Protein AF-0000000086682076 (afdb_homodimer)

Structure (mmCIF, N/CA/C/O backbone):
data_AF-0000000086682076-model_v1
#
loop_
_entity.id
_entity.type
_entity.pdbx_description
1 polymer 'HTH araC/xylS-type domain-containing protein'
#
loop_
_atom_site.group_PDB
_atom_site.id
_atom_site.type_symbol
_atom_site.label_atom_id
_atom_site.label_alt_id
_atom_site.label_comp_id
_atom_site.label_asym_id
_atom_site.label_entity_id
_atom_site.label_seq_id
_atom_site.pdbx_PDB_ins_code
_atom_site.Cartn_x
_atom_site.Cartn_y
_atom_site.Cartn_z
_atom_site.occupancy
_atom_site.B_iso_or_equiv
_atom_site.auth_seq_id
_atom_site.auth_comp_id
_atom_site.auth_asym_id
_atom_site.auth_atom_id
_atom_site.pdbx_PDB_model_num
ATOM 1 N N . MET A 1 1 ? -15.648 -16.594 11.68 1 29.58 1 MET A N 1
ATOM 2 C CA . MET A 1 1 ? -16.516 -15.711 10.891 1 29.58 1 MET A CA 1
ATOM 3 C C . MET A 1 1 ? -15.906 -15.43 9.523 1 29.58 1 MET A C 1
ATOM 5 O O . MET A 1 1 ? -14.688 -15.273 9.406 1 29.58 1 MET A O 1
ATOM 9 N N . ALA A 1 2 ? -16.594 -15.664 8.445 1 37.75 2 ALA A N 1
ATOM 10 C CA . ALA A 1 2 ? -16.203 -15.477 7.051 1 37.75 2 ALA A CA 1
ATOM 11 C C . ALA A 1 2 ? -15.57 -14.102 6.84 1 37.75 2 ALA A C 1
ATOM 13 O O . ALA A 1 2 ? -16.016 -13.117 7.426 1 37.75 2 ALA A O 1
ATOM 14 N N . ALA A 1 3 ? -14.375 -13.961 6.496 1 47.94 3 ALA A N 1
ATOM 15 C CA . ALA A 1 3 ? -13.758 -12.656 6.273 1 47.94 3 ALA A CA 1
ATOM 16 C C . ALA A 1 3 ? -14.695 -11.727 5.52 1 47.94 3 ALA A C 1
ATOM 18 O O . ALA A 1 3 ? -15.344 -12.133 4.551 1 47.94 3 ALA A O 1
ATOM 19 N N . PRO A 1 4 ? -15.148 -10.641 6.152 1 52.31 4 PRO A N 1
ATOM 20 C CA . PRO A 1 4 ? -16.125 -9.742 5.547 1 52.31 4 PRO A CA 1
ATOM 21 C C . PRO A 1 4 ? -15.812 -9.414 4.09 1 52.31 4 PRO A C 1
ATOM 23 O O . PRO A 1 4 ? -14.648 -9.18 3.746 1 52.31 4 PRO A O 1
ATOM 26 N N . GLU A 1 5 ? -16.516 -9.961 3.197 1 65.69 5 GLU A N 1
ATOM 27 C CA . GLU A 1 5 ? -16.422 -9.695 1.766 1 65.69 5 GLU A CA 1
ATOM 28 C C . GLU A 1 5 ? -16.656 -8.219 1.457 1 65.69 5 GLU A C 1
ATOM 30 O O . GLU A 1 5 ? -17.453 -7.559 2.133 1 65.69 5 GLU A O 1
ATOM 35 N N . ARG A 1 6 ? -15.797 -7.645 0.608 1 77.19 6 ARG A N 1
ATOM 36 C CA . ARG A 1 6 ? -15.953 -6.297 0.076 1 77.19 6 ARG A CA 1
ATOM 37 C C . ARG A 1 6 ? -17.375 -6.066 -0.426 1 77.19 6 ARG A C 1
ATOM 39 O O . ARG A 1 6 ? -17.953 -6.926 -1.1 1 77.19 6 ARG A O 1
ATOM 46 N N . ARG A 1 7 ? -18.125 -5.023 -0.033 1 83.69 7 ARG A N 1
ATOM 47 C CA . ARG A 1 7 ? -19.453 -4.641 -0.472 1 83.69 7 ARG A CA 1
ATOM 48 C C . ARG A 1 7 ? -19.438 -3.291 -1.181 1 83.69 7 ARG A C 1
ATOM 50 O O . ARG A 1 7 ? -18.938 -2.307 -0.639 1 83.69 7 ARG A O 1
ATOM 57 N N . ILE A 1 8 ? -19.953 -3.297 -2.406 1 91.81 8 ILE A N 1
ATOM 58 C CA . ILE A 1 8 ? -20.031 -2.053 -3.162 1 91.81 8 ILE A CA 1
ATOM 59 C C . ILE A 1 8 ? -21.484 -1.576 -3.219 1 91.81 8 ILE A C 1
ATOM 61 O O . ILE A 1 8 ? -22.375 -2.33 -3.619 1 91.81 8 ILE A O 1
ATOM 65 N N . THR A 1 9 ? -21.766 -0.373 -2.824 1 93.31 9 THR A N 1
ATOM 66 C CA . THR A 1 9 ? -23.094 0.228 -2.844 1 93.31 9 THR A CA 1
ATOM 67 C C . THR A 1 9 ? -23.078 1.544 -3.617 1 93.31 9 THR A C 1
ATOM 69 O O . THR A 1 9 ? -22.172 2.357 -3.455 1 93.31 9 THR A O 1
ATOM 72 N N . THR A 1 10 ? -24.031 1.703 -4.5 1 95.69 10 THR A N 1
ATOM 73 C CA . THR A 1 10 ? -24.234 2.955 -5.219 1 95.69 10 THR A CA 1
ATOM 74 C C . THR A 1 10 ? -25.641 3.488 -4.984 1 95.69 10 THR A C 1
ATOM 76 O O . THR A 1 10 ? -26.625 2.742 -5.09 1 95.69 10 THR A O 1
ATOM 79 N N . ARG A 1 11 ? -25.75 4.754 -4.637 1 95.06 11 ARG A N 1
ATOM 80 C CA . ARG A 1 11 ? -27.047 5.371 -4.363 1 95.06 11 ARG A CA 1
ATOM 81 C C . ARG A 1 11 ? -27.188 6.695 -5.102 1 95.06 11 ARG A C 1
ATOM 83 O O . ARG A 1 11 ? -26.234 7.477 -5.176 1 95.06 11 ARG A O 1
ATOM 90 N N . GLU A 1 12 ? -28.312 6.883 -5.691 1 95.19 12 GLU A N 1
ATOM 91 C CA . GLU A 1 12 ? -28.734 8.172 -6.238 1 95.19 12 GLU A CA 1
ATOM 92 C C . GLU A 1 12 ? -29.984 8.68 -5.531 1 95.19 12 GLU A C 1
ATOM 94 O O . GLU A 1 12 ? -31.047 8.047 -5.594 1 95.19 12 GLU A O 1
ATOM 99 N N . LEU A 1 13 ? -29.859 9.75 -4.852 1 93.75 13 LEU A N 1
ATOM 100 C CA . LEU A 1 13 ? -30.953 10.297 -4.062 1 93.75 13 LEU A CA 1
ATOM 101 C C . LEU A 1 13 ? -31.344 11.688 -4.555 1 93.75 13 LEU A C 1
ATOM 103 O O . LEU A 1 13 ? -30.469 12.477 -4.949 1 93.75 13 LEU A O 1
ATOM 107 N N . THR A 1 14 ? -32.688 11.992 -4.551 1 90.06 14 THR A N 1
ATOM 108 C CA . THR A 1 14 ? -33.156 13.234 -5.145 1 90.06 14 THR A CA 1
ATOM 109 C C . THR A 1 14 ? -34 14.023 -4.145 1 90.06 14 THR A C 1
ATOM 111 O O . THR A 1 14 ? -34.688 14.984 -4.516 1 90.06 14 THR A O 1
ATOM 114 N N . ASP A 1 15 ? -34.094 13.633 -3.025 1 88.94 15 ASP A N 1
ATOM 115 C CA . ASP A 1 15 ? -34.844 14.391 -2.02 1 88.94 15 ASP A CA 1
ATOM 116 C C . ASP A 1 15 ? -34.031 14.523 -0.729 1 88.94 15 ASP A C 1
ATOM 118 O O . ASP A 1 15 ? -33.281 13.609 -0.365 1 88.94 15 ASP A O 1
ATOM 122 N N . ALA A 1 16 ? -34.281 15.586 -0.044 1 88.5 16 ALA A N 1
ATOM 123 C CA . ALA A 1 16 ? -33.5 15.984 1.119 1 88.5 16 ALA A CA 1
ATOM 124 C C . ALA A 1 16 ? -33.656 14.977 2.258 1 88.5 16 ALA A C 1
ATOM 126 O O . ALA A 1 16 ? -32.688 14.648 2.949 1 88.5 16 ALA A O 1
ATOM 127 N N . ASP A 1 17 ? -34.875 14.508 2.467 1 90.19 17 ASP A N 1
ATOM 128 C CA . ASP A 1 17 ? -35.125 13.578 3.561 1 90.19 17 ASP A CA 1
ATOM 129 C C . ASP A 1 17 ? -34.438 12.242 3.32 1 90.19 17 ASP A C 1
ATOM 131 O O . ASP A 1 17 ? -33.906 11.633 4.254 1 90.19 17 ASP A O 1
ATOM 135 N N . ALA A 1 18 ? -34.469 11.828 2.1 1 92.62 18 ALA A N 1
ATOM 136 C CA . ALA A 1 18 ? -33.812 10.57 1.751 1 92.62 18 ALA A CA 1
ATOM 137 C C . ALA A 1 18 ? -32.312 10.664 1.936 1 92.62 18 ALA A C 1
ATOM 139 O O . ALA A 1 18 ? -31.672 9.727 2.414 1 92.62 18 ALA A O 1
ATOM 140 N N . ILE A 1 19 ? -31.734 11.773 1.512 1 93.5 19 ILE A N 1
ATOM 141 C CA . ILE A 1 19 ? -30.297 11.992 1.672 1 93.5 19 ILE A CA 1
ATOM 142 C C . ILE A 1 19 ? -29.938 11.984 3.156 1 93.5 19 ILE A C 1
ATOM 144 O O . ILE A 1 19 ? -29 11.305 3.568 1 93.5 19 ILE A O 1
ATOM 148 N N . HIS A 1 20 ? -30.688 12.734 3.916 1 93.38 20 HIS A N 1
ATOM 149 C CA . HIS A 1 20 ? -30.484 12.82 5.355 1 93.38 20 HIS A CA 1
ATOM 150 C C . HIS A 1 20 ? -30.547 11.445 6.008 1 93.38 20 HIS A C 1
ATOM 152 O O . HIS A 1 20 ? -29.625 11.047 6.73 1 93.38 20 HIS A O 1
ATOM 158 N N . ASP A 1 21 ? -31.625 10.672 5.746 1 94.44 21 ASP A N 1
ATOM 159 C CA . ASP A 1 21 ? -31.812 9.352 6.336 1 94.44 21 ASP A CA 1
ATOM 160 C C . ASP A 1 21 ? -30.672 8.406 5.945 1 94.44 21 ASP A C 1
ATOM 162 O O . ASP A 1 21 ? -30.234 7.594 6.758 1 94.44 21 ASP A O 1
ATOM 166 N N . TYR A 1 22 ? -30.328 8.57 4.746 1 95.69 22 TYR A N 1
ATOM 167 C CA . TYR A 1 22 ? -29.25 7.727 4.234 1 95.69 22 TYR A CA 1
ATOM 168 C C . TYR A 1 22 ? -27.953 7.996 4.984 1 95.69 22 TYR A C 1
ATOM 170 O O . TYR A 1 22 ? -27.281 7.062 5.441 1 95.69 22 TYR A O 1
ATOM 178 N N . LEU A 1 23 ? -27.484 9.258 5.102 1 95.12 23 LEU A N 1
ATOM 179 C CA . LEU A 1 23 ? -26.234 9.641 5.75 1 95.12 23 LEU A CA 1
ATOM 180 C C . LEU A 1 23 ? -26.266 9.305 7.234 1 95.12 23 LEU A C 1
ATOM 182 O O . LEU A 1 23 ? -25.281 8.812 7.785 1 95.12 23 LEU A O 1
ATOM 186 N N . VAL A 1 24 ? -27.422 9.492 7.918 1 94.81 24 VAL A N 1
ATOM 187 C CA . VAL A 1 24 ? -27.578 9.18 9.336 1 94.81 24 VAL A CA 1
ATOM 188 C C . VAL A 1 24 ? -27.391 7.684 9.555 1 94.81 24 VAL A C 1
ATOM 190 O O . VAL A 1 24 ? -26.719 7.273 10.5 1 94.81 24 VAL A O 1
ATOM 193 N N . THR A 1 25 ? -27.953 6.898 8.703 1 93.38 25 THR A N 1
ATOM 194 C CA . THR A 1 25 ? -27.844 5.449 8.805 1 93.38 25 THR A CA 1
ATOM 195 C C . THR A 1 25 ? -26.422 4.992 8.523 1 93.38 25 THR A C 1
ATOM 197 O O . THR A 1 25 ? -25.875 4.156 9.242 1 93.38 25 THR A O 1
ATOM 200 N N . MET A 1 26 ? -25.828 5.523 7.547 1 92.44 26 MET A N 1
ATOM 201 C CA . MET A 1 26 ? -24.5 5.109 7.094 1 92.44 26 MET A CA 1
ATOM 202 C C . MET A 1 26 ? -23.438 5.406 8.156 1 92.44 26 MET A C 1
ATOM 204 O O . MET A 1 26 ? -22.578 4.57 8.43 1 92.44 26 MET A O 1
ATOM 208 N N . TYR A 1 27 ? -23.516 6.605 8.742 1 93.62 27 TYR A N 1
ATOM 209 C CA . TYR A 1 27 ? -22.469 7.02 9.664 1 93.62 27 TYR A CA 1
ATOM 210 C C . TYR A 1 27 ? -22.875 6.734 11.109 1 93.62 27 TYR A C 1
ATOM 212 O O . TYR A 1 27 ? -22.062 6.879 12.031 1 93.62 27 TYR A O 1
ATOM 220 N N . GLY A 1 28 ? -24.125 6.352 11.328 1 91.69 28 GLY A N 1
ATOM 221 C CA . GLY A 1 28 ? -24.594 5.926 12.633 1 91.69 28 GLY A CA 1
ATOM 222 C C . GLY A 1 28 ? -24.609 7.047 13.656 1 91.69 28 GLY A C 1
ATOM 223 O O . GLY A 1 28 ? -24.328 6.82 14.836 1 91.69 28 GLY A O 1
ATOM 224 N N . THR A 1 29 ? -24.75 8.25 13.281 1 91.62 29 THR A N 1
ATOM 225 C CA . THR A 1 29 ? -24.781 9.398 14.18 1 91.62 29 THR A CA 1
ATOM 226 C C . THR A 1 29 ? -25.875 10.383 13.766 1 91.62 29 THR A C 1
ATOM 228 O O . THR A 1 29 ? -26.312 10.383 12.609 1 91.62 29 THR A O 1
ATOM 231 N N . ALA A 1 30 ? -26.312 11.141 14.703 1 94 30 ALA A N 1
ATOM 232 C CA . ALA A 1 30 ? -27.344 12.141 14.43 1 94 30 ALA A CA 1
ATOM 233 C C . ALA A 1 30 ? -26.75 13.359 13.727 1 94 30 ALA A C 1
ATOM 235 O O . ALA A 1 30 ? -25.594 13.734 13.984 1 94 30 ALA A O 1
ATOM 236 N N .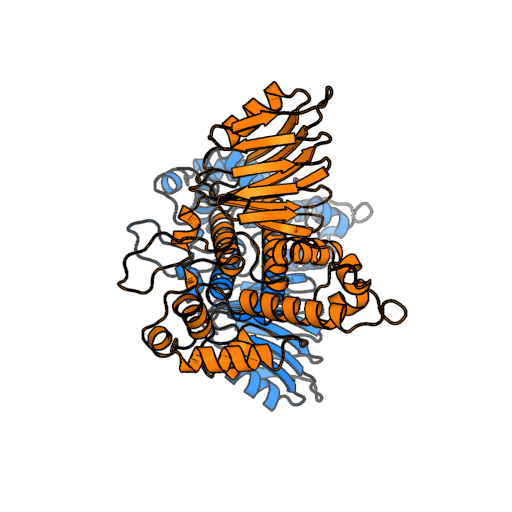 MET A 1 31 ? -27.516 13.883 12.75 1 94.81 31 MET A N 1
ATOM 237 C CA . MET A 1 31 ? -27.109 15.125 12.094 1 94.81 31 MET A CA 1
ATOM 238 C C . MET A 1 31 ? -28.328 15.922 11.633 1 94.81 31 MET A C 1
ATOM 240 O O . MET A 1 31 ? -29.406 15.359 11.445 1 94.81 31 MET A O 1
ATOM 244 N N . ARG A 1 32 ? -28.219 17.188 11.625 1 96 32 ARG A N 1
ATOM 245 C CA . ARG A 1 32 ? -29.172 18.094 10.992 1 96 32 ARG A CA 1
ATOM 246 C C . ARG A 1 32 ? -28.672 18.562 9.633 1 96 32 ARG A C 1
ATOM 248 O O . ARG A 1 32 ? -27.5 18.922 9.492 1 96 32 ARG A O 1
ATOM 255 N N . MET A 1 33 ? -29.453 18.422 8.656 1 94.31 33 MET A N 1
ATOM 256 C CA . MET A 1 33 ? -29.125 18.844 7.293 1 94.31 33 MET A CA 1
ATOM 257 C C . MET A 1 33 ? -30.109 19.906 6.805 1 94.31 33 MET A C 1
ATOM 259 O O . MET A 1 33 ? -31.328 19.734 6.898 1 94.31 33 MET A O 1
ATOM 263 N N . THR A 1 34 ? -29.625 20.984 6.316 1 90.81 34 THR A N 1
ATOM 264 C CA . THR A 1 34 ? -30.453 22.031 5.742 1 90.81 34 THR A CA 1
ATOM 265 C C . THR A 1 34 ? -30.016 22.375 4.324 1 90.81 34 THR A C 1
ATOM 267 O O . THR A 1 34 ? -28.844 22.188 3.979 1 90.81 34 THR A O 1
ATOM 270 N N . CYS A 1 35 ? -30.922 22.578 3.471 1 85.19 35 CYS A N 1
ATOM 271 C CA . CYS A 1 35 ? -30.672 22.953 2.086 1 85.19 35 CYS A CA 1
ATOM 272 C C . CYS A 1 35 ? -31.594 24.078 1.637 1 85.19 35 CYS A C 1
ATOM 274 O O . CYS A 1 35 ? -32.75 24.125 2.045 1 85.19 35 CYS A O 1
ATOM 276 N N . THR A 1 36 ? -31.062 24.969 0.919 1 71.81 36 THR A N 1
ATOM 277 C CA . THR A 1 36 ? -31.875 26.094 0.428 1 71.81 36 THR A CA 1
ATOM 278 C C . THR A 1 36 ? -32.531 25.734 -0.905 1 71.81 36 THR A C 1
ATOM 280 O O . THR A 1 36 ? -33.469 26.391 -1.328 1 71.81 36 THR A O 1
ATOM 283 N N . ASP A 1 37 ? -32.062 24.656 -1.463 1 72.88 37 ASP A N 1
ATOM 284 C CA . ASP A 1 37 ? -32.5 24.375 -2.822 1 72.88 37 ASP A CA 1
ATOM 285 C C . ASP A 1 37 ? -33.719 23.438 -2.818 1 72.88 37 ASP A C 1
ATOM 287 O O . ASP A 1 37 ? -34 22.781 -1.81 1 72.88 37 ASP A O 1
ATOM 291 N N . GLU A 1 38 ? -34.469 23.5 -3.932 1 69.5 38 GLU A N 1
ATOM 292 C CA . GLU A 1 38 ? -35.656 22.672 -4.074 1 69.5 38 GLU A CA 1
ATOM 293 C C . GLU A 1 38 ? -35.344 21.344 -4.758 1 69.5 38 GLU A C 1
ATOM 295 O O . GLU A 1 38 ? -36.031 20.344 -4.559 1 69.5 38 GLU A O 1
ATOM 300 N N . ARG A 1 39 ? -34.375 21.328 -5.512 1 78.88 39 ARG A N 1
ATOM 301 C CA . ARG A 1 39 ? -34.031 20.094 -6.219 1 78.88 39 ARG A CA 1
ATOM 302 C C . ARG A 1 39 ? -32.719 19.531 -5.723 1 78.88 39 ARG A C 1
ATOM 304 O O . ARG A 1 39 ? -31.734 20.25 -5.582 1 78.88 39 ARG A O 1
ATOM 311 N N . TYR A 1 40 ? -32.906 18.219 -5.418 1 84.62 40 TYR A N 1
ATOM 312 C CA . TYR A 1 40 ? -31.719 17.578 -4.848 1 84.62 40 TYR A CA 1
ATOM 313 C C . TYR A 1 40 ? -31.188 16.5 -5.777 1 84.62 40 TYR A C 1
ATOM 315 O O . TYR A 1 40 ? -31.969 15.789 -6.426 1 84.62 40 TYR A O 1
ATOM 323 N N . ARG A 1 41 ? -29.906 16.5 -6.012 1 90.06 41 ARG A N 1
ATOM 324 C CA . ARG A 1 41 ? -29.219 15.398 -6.668 1 90.06 41 ARG A CA 1
ATOM 325 C C . ARG A 1 41 ? -27.969 14.992 -5.887 1 90.06 41 ARG A C 1
ATOM 327 O O . ARG A 1 41 ? -27.047 15.797 -5.711 1 90.06 41 ARG A O 1
ATOM 334 N N . PHE A 1 42 ? -28 13.797 -5.43 1 93.81 42 PHE A N 1
ATOM 335 C CA . PHE A 1 42 ? -26.953 13.242 -4.582 1 93.81 42 PHE A CA 1
ATOM 336 C C . PHE A 1 42 ? -26.547 11.852 -5.066 1 93.81 42 PHE A C 1
ATOM 338 O O . PHE A 1 42 ? -27.375 10.938 -5.109 1 93.81 42 PHE A O 1
ATOM 345 N N . HIS A 1 43 ? -25.297 11.773 -5.527 1 97.12 43 HIS A N 1
ATOM 346 C CA . HIS A 1 43 ? -24.75 10.5 -5.98 1 97.12 43 HIS A CA 1
ATOM 347 C C . HIS A 1 43 ? -23.672 10.008 -5.031 1 97.12 43 HIS A C 1
ATOM 349 O O . HIS A 1 43 ? -22.688 10.719 -4.77 1 97.12 43 HIS A O 1
ATOM 355 N N . HIS A 1 44 ? -23.828 8.82 -4.484 1 97.06 44 HIS A N 1
ATOM 356 C CA . HIS A 1 44 ? -22.891 8.258 -3.518 1 97.06 44 HIS A CA 1
ATOM 357 C C . HIS A 1 44 ? -22.469 6.844 -3.906 1 97.06 44 HIS A C 1
ATOM 359 O O . HIS A 1 44 ? -23.328 6.012 -4.23 1 97.06 44 HIS A O 1
ATOM 365 N N . ARG A 1 45 ? -21.234 6.609 -4.023 1 97.44 45 ARG A N 1
ATOM 366 C CA . ARG A 1 45 ? -20.672 5.27 -4.191 1 97.44 45 ARG A CA 1
ATOM 367 C C . ARG A 1 45 ? -19.766 4.898 -3.02 1 97.44 45 ARG A C 1
ATOM 369 O O . ARG A 1 45 ? -18.906 5.691 -2.613 1 97.44 45 ARG A O 1
ATOM 376 N N . ARG A 1 46 ? -19.969 3.703 -2.436 1 96.5 46 ARG A N 1
ATOM 377 C CA . ARG A 1 46 ? -19.203 3.254 -1.273 1 96.5 46 ARG A CA 1
ATOM 378 C C . ARG A 1 46 ? -18.688 1.832 -1.473 1 96.5 46 ARG A C 1
ATOM 380 O O . ARG A 1 46 ? -19.438 0.945 -1.885 1 96.5 46 ARG A O 1
ATOM 387 N N . THR A 1 47 ? -17.406 1.672 -1.359 1 96.12 47 THR A N 1
ATOM 388 C CA . THR A 1 47 ? -16.781 0.353 -1.27 1 96.12 47 THR A CA 1
ATOM 389 C C . THR A 1 47 ? -16.391 0.037 0.171 1 96.12 47 THR A C 1
ATOM 391 O O . THR A 1 47 ? -15.43 0.6 0.696 1 96.12 47 THR A O 1
ATOM 394 N N . ASP A 1 48 ? -17.125 -0.84 0.776 1 93.69 48 ASP A N 1
ATOM 395 C CA . ASP A 1 48 ? -16.906 -1.221 2.168 1 93.69 48 ASP A CA 1
ATOM 396 C C . ASP A 1 48 ? -16.016 -2.459 2.262 1 93.69 48 ASP A C 1
ATOM 398 O O . ASP A 1 48 ? -16.391 -3.539 1.801 1 93.69 48 ASP A O 1
ATOM 402 N N . ALA A 1 49 ? -14.836 -2.318 2.861 1 92.38 49 ALA A N 1
ATOM 403 C CA . ALA A 1 49 ? -13.883 -3.416 2.98 1 92.38 49 ALA A CA 1
ATOM 404 C C . ALA A 1 49 ? -13.844 -3.957 4.406 1 92.38 49 ALA A C 1
ATOM 406 O O . ALA A 1 49 ? -12.961 -4.742 4.754 1 92.38 49 ALA A O 1
ATOM 407 N N . GLY A 1 50 ? -14.758 -3.531 5.262 1 89.69 50 GLY A N 1
ATOM 408 C CA . GLY A 1 50 ? -14.812 -3.967 6.648 1 89.69 50 GLY A CA 1
ATOM 409 C C . GLY A 1 50 ? -14.102 -3.021 7.602 1 89.69 50 GLY A C 1
ATOM 410 O O . GLY A 1 50 ? -14.727 -2.115 8.164 1 89.69 50 GLY A O 1
ATOM 411 N N . PRO A 1 51 ? -12.719 -3.094 7.648 1 87 51 PRO A N 1
ATOM 412 C CA . PRO A 1 51 ? -12.016 -2.199 8.57 1 87 51 PRO A CA 1
ATOM 413 C C . PRO A 1 51 ? -12.039 -0.743 8.109 1 87 51 PRO A C 1
ATOM 415 O O . PRO A 1 51 ? -11.789 0.165 8.906 1 87 51 PRO A O 1
ATOM 418 N N . PHE A 1 52 ? -12.297 -0.601 6.855 1 95.19 52 PHE A N 1
ATOM 419 C CA . PHE A 1 52 ? -12.367 0.737 6.277 1 95.19 52 PHE A CA 1
ATOM 420 C C . PHE A 1 52 ? -13.281 0.754 5.062 1 95.19 52 PHE A C 1
ATOM 422 O O . PHE A 1 52 ? -13.703 -0.299 4.578 1 95.19 52 PHE A O 1
ATOM 429 N N . ALA A 1 53 ? -13.641 1.928 4.617 1 97.06 53 ALA A N 1
ATOM 430 C CA . ALA A 1 53 ? -14.469 2.1 3.424 1 97.06 53 ALA A CA 1
ATOM 431 C C . ALA A 1 53 ? -13.992 3.289 2.596 1 97.06 53 ALA A C 1
ATOM 433 O O . ALA A 1 53 ? -13.484 4.27 3.141 1 97.06 53 ALA A O 1
ATOM 434 N N . LEU A 1 54 ? -14.055 3.145 1.309 1 97.94 54 LEU A N 1
ATOM 435 C CA . LEU A 1 54 ? -13.781 4.23 0.374 1 97.94 54 LEU A CA 1
ATOM 436 C C . LEU A 1 54 ? -15.078 4.75 -0.246 1 97.94 54 LEU A C 1
ATOM 438 O O . LEU A 1 54 ? -15.93 3.965 -0.662 1 97.94 54 LEU A O 1
ATOM 442 N N . GLU A 1 55 ? -15.195 6.09 -0.264 1 97.56 55 GLU A N 1
ATOM 443 C CA . GLU A 1 55 ? -16.438 6.684 -0.763 1 97.56 55 GLU A CA 1
ATOM 444 C C . GLU A 1 55 ? -16.141 7.762 -1.804 1 97.56 55 GLU A C 1
ATOM 446 O O . GLU A 1 55 ? -15.102 8.422 -1.753 1 97.56 55 GLU A O 1
ATOM 451 N N . SER A 1 56 ? -17.031 7.895 -2.752 1 97.5 56 SER A N 1
ATOM 452 C CA . SER A 1 56 ? -17.125 9.023 -3.672 1 97.5 56 SER A CA 1
ATOM 453 C C . SER A 1 56 ? -18.516 9.641 -3.652 1 97.5 56 SER A C 1
ATOM 455 O O . SER A 1 56 ? -19.516 8.93 -3.734 1 97.5 56 SER A O 1
ATOM 457 N N . VAL A 1 57 ? -18.578 10.922 -3.479 1 97.19 57 VAL A N 1
ATOM 458 C CA . VAL A 1 57 ? -19.859 11.609 -3.377 1 97.19 57 VAL A CA 1
ATOM 459 C C . VAL A 1 57 ? -19.875 12.812 -4.324 1 97.19 57 VAL A C 1
ATOM 461 O O . VAL A 1 57 ? -18.891 13.523 -4.445 1 97.19 57 VAL A O 1
ATOM 464 N N . GLU A 1 58 ? -20.922 12.953 -5.023 1 96.81 58 GLU A N 1
ATOM 465 C CA . GLU A 1 58 ? -21.172 14.148 -5.828 1 96.81 58 GLU A CA 1
ATOM 466 C C . GLU A 1 58 ? -22.578 14.695 -5.559 1 96.81 58 GLU A C 1
ATOM 468 O O . GLU A 1 58 ? -23.547 13.938 -5.504 1 96.81 58 GLU A O 1
ATOM 473 N N . GLN A 1 59 ? -22.672 15.938 -5.371 1 93.12 59 GLN A N 1
ATOM 474 C CA . GLN A 1 59 ? -23.984 16.562 -5.16 1 93.12 59 GLN A CA 1
ATOM 475 C C . GLN A 1 59 ? -24.016 17.953 -5.789 1 93.12 59 GLN A C 1
ATOM 477 O O . GLN A 1 59 ? -22.984 18.531 -6.125 1 93.12 59 GLN A O 1
ATOM 482 N N . PHE A 1 60 ? -25.219 18.484 -5.961 1 90.06 60 PHE A N 1
ATOM 483 C CA . PHE A 1 60 ? -25.375 19.672 -6.781 1 90.06 60 PHE A CA 1
ATOM 484 C C . PHE A 1 60 ? -26.094 20.781 -6.008 1 90.06 60 PHE A C 1
ATOM 486 O O . PHE A 1 60 ? -26.609 21.734 -6.602 1 90.06 60 PHE A O 1
ATOM 493 N N . ASN A 1 61 ? -26.188 20.688 -4.695 1 89.69 61 ASN A N 1
ATOM 494 C CA . ASN A 1 61 ? -26.875 21.641 -3.848 1 89.69 61 ASN A CA 1
ATOM 495 C C . ASN A 1 61 ? -25.938 22.281 -2.83 1 89.69 61 ASN A C 1
ATOM 497 O O . ASN A 1 61 ? -24.781 21.891 -2.729 1 89.69 61 ASN A O 1
ATOM 501 N N . HIS A 1 62 ? -26.469 23.391 -2.225 1 91.69 62 HIS A N 1
ATOM 502 C CA . HIS A 1 62 ? -25.797 23.953 -1.053 1 91.69 62 HIS A CA 1
ATOM 503 C C . HIS A 1 62 ? -26.266 23.266 0.227 1 91.69 62 HIS A C 1
ATOM 505 O O . HIS A 1 62 ? -27.375 23.547 0.7 1 91.69 62 HIS A O 1
ATOM 511 N N . LEU A 1 63 ? -25.406 22.469 0.794 1 92.94 63 LEU A N 1
ATOM 512 C CA . LEU A 1 63 ? -25.812 21.688 1.958 1 92.94 63 LEU A CA 1
ATOM 513 C C . LEU A 1 63 ? -25.094 22.172 3.215 1 92.94 63 LEU A C 1
ATOM 515 O O . LEU A 1 63 ? -23.891 22.438 3.188 1 92.94 63 LEU A O 1
ATOM 519 N N . ASP A 1 64 ? -25.844 22.406 4.266 1 94.44 64 ASP A N 1
ATOM 520 C CA . ASP A 1 64 ? -25.297 22.719 5.586 1 94.44 64 ASP A CA 1
ATOM 521 C C . ASP A 1 64 ? -25.578 21.578 6.57 1 94.44 64 ASP A C 1
ATOM 523 O O . ASP A 1 64 ? -26.734 21.156 6.703 1 94.44 64 ASP A O 1
ATOM 527 N N . PHE A 1 65 ? -24.516 21.141 7.258 1 96.25 65 PHE A N 1
ATOM 528 C CA . PHE A 1 65 ? -24.656 20.031 8.195 1 96.25 65 PHE A CA 1
ATOM 529 C C . PHE A 1 65 ? -24.25 20.453 9.602 1 96.25 65 PHE A C 1
ATOM 531 O O . PHE A 1 65 ? -23.281 21.219 9.773 1 96.25 65 PHE A O 1
ATOM 538 N N . ALA A 1 66 ? -24.969 20.125 10.625 1 97.56 66 ALA A N 1
ATOM 539 C CA . ALA A 1 66 ? -24.547 20.016 12.016 1 97.56 66 ALA A CA 1
ATOM 540 C C . ALA A 1 66 ? -24.547 18.547 12.469 1 97.56 66 ALA A C 1
ATOM 542 O O . ALA A 1 66 ? -25.594 17.906 12.523 1 97.56 66 ALA A O 1
ATOM 543 N N . VAL A 1 67 ? -23.391 18 12.773 1 97.62 67 VAL A N 1
ATOM 544 C CA . VAL A 1 67 ? -23.25 16.562 12.945 1 97.62 67 VAL A CA 1
ATOM 545 C C . VAL A 1 67 ? -22.734 16.25 14.352 1 97.62 67 VAL A C 1
ATOM 547 O O . VAL A 1 67 ? -21.797 16.891 14.828 1 97.62 67 VAL A O 1
ATOM 550 N N . ASP A 1 68 ? -23.328 15.359 15.047 1 96.94 68 ASP A N 1
ATOM 551 C CA . ASP A 1 68 ? -22.812 14.836 16.312 1 96.94 68 ASP A CA 1
ATOM 552 C C . ASP A 1 68 ? -21.5 14.102 16.094 1 96.94 68 ASP A C 1
ATOM 554 O O . ASP A 1 68 ? -21.094 13.836 14.961 1 96.94 68 ASP A O 1
ATOM 558 N N . PRO A 1 69 ? -20.75 13.859 17.188 1 95.25 69 PRO A N 1
ATOM 559 C CA . PRO A 1 69 ? -19.484 13.156 17.031 1 95.25 69 PRO A CA 1
ATOM 560 C C . PRO A 1 69 ? -19.609 11.883 16.203 1 95.25 69 PRO A C 1
ATOM 562 O O . PRO A 1 69 ? -20.453 11.031 16.5 1 95.25 69 PRO A O 1
ATOM 565 N N . LEU A 1 70 ? -18.812 11.773 15.203 1 94 70 LEU A N 1
ATOM 566 C CA . LEU A 1 70 ? -18.891 10.648 14.273 1 94 70 LEU A CA 1
ATOM 567 C C . LEU A 1 70 ? -18.406 9.359 14.938 1 94 70 LEU A C 1
ATOM 569 O O . LEU A 1 70 ? -18.922 8.281 14.648 1 94 70 LEU A O 1
ATOM 573 N N . ARG A 1 71 ? -17.359 9.438 15.789 1 92.75 71 ARG A N 1
ATOM 574 C CA . ARG A 1 71 ? -16.688 8.305 16.422 1 92.75 71 ARG A CA 1
ATOM 575 C C . ARG A 1 71 ? -15.984 7.438 15.383 1 92.75 71 ARG A C 1
ATOM 577 O O . ARG A 1 71 ? -15.805 6.238 15.594 1 92.75 71 ARG A O 1
ATOM 584 N N . LEU A 1 72 ? -15.836 7.949 14.227 1 94.75 72 LEU A N 1
ATOM 585 C CA . LEU A 1 72 ? -15.094 7.406 13.094 1 94.75 72 LEU A CA 1
ATOM 586 C C . LEU A 1 72 ? -14.07 8.414 12.578 1 94.75 72 LEU A C 1
ATOM 588 O O . LEU A 1 72 ? -14.141 9.602 12.914 1 94.75 72 LEU A O 1
ATOM 592 N N . LEU A 1 73 ? -13.148 7.91 11.898 1 96.06 73 LEU A N 1
ATOM 593 C CA . LEU A 1 73 ? -12.234 8.766 11.148 1 96.06 73 LEU A CA 1
ATOM 594 C C . LEU A 1 73 ? -12.695 8.93 9.703 1 96.06 73 LEU A C 1
ATOM 596 O O . LEU A 1 73 ? -12.828 7.945 8.977 1 96.06 73 LEU A O 1
ATOM 600 N N . VAL A 1 74 ? -13.016 10.117 9.344 1 98.06 74 VAL A N 1
ATOM 601 C CA . VAL A 1 74 ? -13.398 10.414 7.965 1 98.06 74 VAL A CA 1
ATOM 602 C C . VAL A 1 74 ? -12.406 11.391 7.344 1 98.06 74 VAL A C 1
ATOM 604 O O . VAL A 1 74 ? -12.32 12.547 7.762 1 98.06 74 VAL A O 1
ATOM 607 N N . ILE A 1 75 ? -11.594 10.914 6.426 1 98.44 75 ILE A N 1
ATOM 608 C CA . ILE A 1 75 ? -10.656 11.742 5.676 1 98.44 75 ILE A CA 1
ATOM 609 C C . ILE A 1 75 ? -11.242 12.086 4.312 1 98.44 75 ILE A C 1
ATOM 611 O O . ILE A 1 75 ? -11.672 11.195 3.572 1 98.44 75 ILE A O 1
ATOM 615 N N . ALA A 1 76 ? -11.289 13.352 3.986 1 98.12 76 ALA A N 1
ATOM 616 C CA . ALA A 1 76 ? -11.914 13.797 2.744 1 98.12 76 ALA A CA 1
ATOM 617 C C . ALA A 1 76 ? -10.914 14.531 1.855 1 98.12 76 ALA A C 1
ATOM 619 O O . ALA A 1 76 ? -10.055 15.266 2.352 1 98.12 76 ALA A O 1
ATOM 620 N N . ARG A 1 77 ? -10.961 14.305 0.628 1 97.75 77 ARG A N 1
ATOM 621 C CA . ARG A 1 77 ? -10.297 15.109 -0.387 1 97.75 77 ARG A CA 1
ATOM 622 C C . ARG A 1 77 ? -11.312 15.75 -1.328 1 97.75 77 ARG A C 1
ATOM 624 O O . ARG A 1 77 ? -12.18 15.07 -1.872 1 97.75 77 ARG A O 1
ATOM 631 N N . VAL A 1 78 ? -11.164 17.047 -1.547 1 96.81 78 VAL A N 1
ATOM 632 C CA . VAL A 1 78 ? -12.094 17.781 -2.406 1 96.81 78 VAL A CA 1
ATOM 633 C C . VAL A 1 78 ? -11.68 17.609 -3.867 1 96.81 78 VAL A C 1
ATOM 635 O O . VAL A 1 78 ? -10.516 17.812 -4.219 1 96.81 78 VAL A O 1
ATOM 638 N N . SER A 1 79 ? -12.586 17.125 -4.645 1 95.81 79 SER A N 1
ATOM 639 C CA . SER A 1 79 ? -12.328 17.016 -6.074 1 95.81 79 SER A CA 1
ATOM 640 C C . SER A 1 79 ? -12.75 18.281 -6.812 1 95.81 79 SER A C 1
ATOM 642 O O . SER A 1 79 ? -11.914 18.938 -7.434 1 95.81 79 SER A O 1
ATOM 644 N N . THR A 1 80 ? -14.039 18.688 -6.742 1 93.62 80 THR A N 1
ATOM 645 C CA . THR A 1 80 ? -14.531 19.859 -7.461 1 93.62 80 THR A CA 1
ATOM 646 C C . THR A 1 80 ? -15.383 20.734 -6.547 1 93.62 80 THR A C 1
ATOM 648 O O . THR A 1 80 ? -15.734 21.859 -6.906 1 93.62 80 THR A O 1
ATOM 651 N N . ALA A 1 81 ? -15.703 20.328 -5.438 1 92.69 81 ALA A N 1
ATOM 652 C CA . ALA A 1 81 ? -16.578 21.047 -4.508 1 92.69 81 ALA A CA 1
ATOM 653 C C . ALA A 1 81 ? -15.82 22.125 -3.752 1 92.69 81 ALA A C 1
ATOM 655 O O . ALA A 1 81 ? -14.664 22.422 -4.074 1 92.69 81 ALA A O 1
ATOM 656 N N . ARG A 1 82 ? -16.5 22.859 -2.975 1 93.31 82 ARG A N 1
ATOM 657 C CA . ARG A 1 82 ? -15.953 23.719 -1.918 1 93.31 82 ARG A CA 1
ATOM 658 C C . ARG A 1 82 ? -16.609 23.406 -0.578 1 93.31 82 ARG A C 1
ATOM 660 O O . ARG A 1 82 ? -17.812 23.156 -0.517 1 93.31 82 ARG A O 1
ATOM 667 N N . MET A 1 83 ? -15.766 23.391 0.447 1 95.31 83 MET A N 1
ATOM 668 C CA . MET A 1 83 ? -16.297 23 1.753 1 95.31 83 MET A CA 1
ATOM 669 C C . MET A 1 83 ? -15.766 23.922 2.846 1 95.31 83 MET A C 1
ATOM 671 O O . MET A 1 83 ? -14.664 24.453 2.734 1 95.31 83 MET A O 1
ATOM 675 N N . GLU A 1 84 ? -16.609 24.188 3.809 1 93.62 84 GLU A N 1
ATOM 676 C CA . GLU A 1 84 ? -16.234 24.875 5.043 1 93.62 84 GLU A CA 1
ATOM 677 C C . GLU A 1 84 ? -16.562 24.031 6.266 1 93.62 84 GLU A C 1
ATOM 679 O O . GLU A 1 84 ? -17.688 23.531 6.395 1 93.62 84 GLU A O 1
ATOM 684 N N . ARG A 1 85 ? -15.586 23.828 7.066 1 95.25 85 ARG A N 1
ATOM 685 C CA . ARG A 1 85 ? -15.758 22.969 8.227 1 95.25 85 ARG A CA 1
ATOM 686 C C . ARG A 1 85 ? -15.383 23.688 9.516 1 95.25 85 ARG A C 1
ATOM 688 O O . ARG A 1 85 ? -14.375 24.391 9.562 1 95.25 85 ARG A O 1
ATOM 695 N N . CYS A 1 86 ? -16.219 23.531 10.57 1 92.81 86 CYS A N 1
ATOM 696 C CA . CYS A 1 86 ? -15.922 24 11.922 1 92.81 86 CYS A CA 1
ATOM 697 C C . CYS A 1 86 ? -16.016 22.844 12.922 1 92.81 86 CYS A C 1
ATOM 699 O O . CYS A 1 86 ? -17.047 22.188 13.031 1 92.81 86 CYS A O 1
ATOM 701 N N . CYS A 1 87 ? -15 22.609 13.586 1 91.94 87 CYS A N 1
ATOM 702 C CA . CYS A 1 87 ? -14.93 21.578 14.617 1 91.94 87 CYS A CA 1
ATOM 703 C C . CYS A 1 87 ? -14.188 22.094 15.844 1 91.94 87 CYS A C 1
ATOM 705 O O . CYS A 1 87 ? -12.961 22.234 15.82 1 91.94 87 CYS A O 1
ATOM 707 N N . GLY A 1 88 ? -14.93 22.219 16.875 1 87.06 88 GLY A N 1
ATOM 708 C CA . GLY A 1 88 ? -14.305 22.875 18.016 1 87.06 88 GLY A CA 1
ATOM 709 C C . GLY A 1 88 ? -13.773 24.266 17.703 1 87.06 88 GLY A C 1
ATOM 710 O O . GLY A 1 88 ? -14.516 25.109 17.219 1 87.06 88 GLY A O 1
ATOM 711 N N . ARG A 1 89 ? -12.445 24.391 17.953 1 78.44 89 ARG A N 1
ATOM 712 C CA . ARG A 1 89 ? -11.844 25.703 17.734 1 78.44 89 ARG A CA 1
ATOM 713 C C . ARG A 1 89 ? -11.141 25.766 16.391 1 78.44 89 ARG A C 1
ATOM 715 O O . ARG A 1 89 ? -10.422 26.719 16.094 1 78.44 89 ARG A O 1
ATOM 722 N N . VAL A 1 90 ? -11.367 24.781 15.648 1 78.69 90 VAL A N 1
ATOM 723 C CA . VAL A 1 90 ? -10.648 24.703 14.383 1 78.69 90 VAL A CA 1
ATOM 724 C C . VAL A 1 90 ? -11.617 24.891 13.219 1 78.69 90 VAL A C 1
ATOM 726 O O . VAL A 1 90 ? -12.633 24.203 13.125 1 78.69 90 VAL A O 1
ATOM 729 N N . ASP A 1 91 ? -11.305 25.891 12.438 1 85.25 91 ASP A N 1
ATOM 730 C CA . ASP A 1 91 ? -12.07 26.156 11.219 1 85.25 91 ASP A CA 1
ATOM 731 C C . ASP A 1 91 ? -11.219 25.922 9.977 1 85.25 91 ASP A C 1
ATOM 733 O O . ASP A 1 91 ? -9.992 26.047 10.031 1 85.25 91 ASP A O 1
ATOM 737 N N . GLY A 1 92 ? -11.945 25.438 8.938 1 87.62 92 GLY A N 1
ATOM 738 C CA . GLY A 1 92 ? -11.227 25.203 7.691 1 87.62 92 GLY A CA 1
ATOM 739 C C . GLY A 1 92 ? -12.094 25.391 6.457 1 87.62 92 GLY A C 1
ATOM 740 O O . GLY A 1 92 ? -13.297 25.141 6.496 1 87.62 92 GLY A O 1
ATOM 741 N N . ARG A 1 93 ? -11.469 25.969 5.508 1 90.56 93 ARG A N 1
ATOM 742 C CA . ARG A 1 93 ? -12.062 26.031 4.176 1 90.56 93 ARG A CA 1
ATOM 743 C C . ARG A 1 93 ? -11.273 25.188 3.182 1 90.56 93 ARG A C 1
ATOM 745 O O . ARG A 1 93 ? -10.039 25.219 3.182 1 90.56 93 ARG A O 1
ATOM 752 N N . TYR A 1 94 ? -11.992 24.453 2.354 1 94 94 TYR A N 1
ATOM 753 C CA . TYR A 1 94 ? -11.336 23.469 1.502 1 94 94 TYR A CA 1
ATOM 754 C C . TYR A 1 94 ? -11.836 23.562 0.066 1 94 94 TYR A C 1
ATOM 756 O O . TYR A 1 94 ? -13.023 23.781 -0.169 1 94 94 TYR A O 1
ATOM 764 N N . ALA A 1 95 ? -10.875 23.484 -0.812 1 93.25 95 ALA A N 1
ATOM 765 C CA . ALA A 1 95 ? -11.133 23.5 -2.25 1 93.25 95 ALA A CA 1
ATOM 766 C C . ALA A 1 95 ? -10.43 22.328 -2.945 1 93.25 95 ALA A C 1
ATOM 768 O O . ALA A 1 95 ? -9.953 21.406 -2.287 1 93.25 95 ALA A O 1
ATOM 769 N N . ALA A 1 96 ? -10.406 22.406 -4.305 1 92.69 96 ALA A N 1
ATOM 770 C CA . ALA A 1 96 ? -9.914 21.281 -5.109 1 92.69 96 ALA A CA 1
ATOM 771 C C . ALA A 1 96 ? -8.539 20.828 -4.633 1 92.69 96 ALA A C 1
ATOM 773 O O . ALA A 1 96 ? -7.648 21.641 -4.406 1 92.69 96 ALA A O 1
ATOM 774 N N . ASP A 1 97 ? -8.422 19.516 -4.336 1 92.25 97 ASP A N 1
ATOM 775 C CA . ASP A 1 97 ? -7.195 18.797 -4.031 1 92.25 97 ASP A CA 1
ATOM 776 C C . ASP A 1 97 ? -6.84 18.906 -2.551 1 92.25 97 ASP A C 1
ATOM 778 O O . ASP A 1 97 ? -5.895 18.266 -2.08 1 92.25 97 ASP A O 1
ATOM 782 N N . ASP A 1 98 ? -7.645 19.719 -1.808 1 93.06 98 ASP A N 1
ATOM 783 C CA . ASP A 1 98 ? -7.391 19.797 -0.372 1 93.06 98 ASP A CA 1
ATOM 784 C C . ASP A 1 98 ? -7.805 18.5 0.333 1 93.06 98 ASP A C 1
ATOM 786 O O . ASP A 1 98 ? -8.836 17.922 0.009 1 93.06 98 ASP A O 1
ATOM 790 N N . LEU A 1 99 ? -6.871 18.031 1.2 1 96.56 99 LEU A N 1
ATOM 791 C CA . LEU A 1 99 ? -7.094 16.875 2.055 1 96.56 99 LEU A CA 1
ATOM 792 C C . LEU A 1 99 ? -7.258 17.297 3.512 1 96.56 99 LEU A C 1
ATOM 794 O O . LEU A 1 99 ? -6.527 18.156 3.996 1 96.56 99 LEU A O 1
ATOM 798 N N . PHE A 1 100 ? -8.25 16.734 4.223 1 95.94 100 PHE A N 1
ATOM 799 C CA . PHE A 1 100 ? -8.422 17.109 5.625 1 95.94 100 PHE A CA 1
ATOM 800 C C . PHE A 1 100 ? -9.188 16.016 6.375 1 95.94 100 PHE A C 1
ATOM 802 O O . PHE A 1 100 ? -9.883 15.211 5.762 1 95.94 100 PHE A O 1
ATOM 809 N N . LEU A 1 101 ? -8.891 15.883 7.637 1 96.56 101 LEU A N 1
ATOM 810 C CA . LEU A 1 101 ? -9.742 15.125 8.547 1 96.56 101 LEU A CA 1
ATOM 811 C C . LEU A 1 101 ? -11.031 15.883 8.836 1 96.56 101 LEU A C 1
ATOM 813 O O . LEU A 1 101 ? -11 17.016 9.32 1 96.56 101 LEU A O 1
ATOM 817 N N . VAL A 1 102 ? -12.172 15.281 8.539 1 97.12 102 VAL A N 1
ATOM 818 C CA . VAL A 1 102 ? -13.445 15.992 8.57 1 97.12 102 VAL A CA 1
ATOM 819 C C . VAL A 1 102 ? -13.711 16.531 9.969 1 97.12 102 VAL A C 1
ATOM 821 O O . VAL A 1 102 ? -14.156 17.672 10.133 1 97.12 102 VAL A O 1
ATOM 824 N N . ALA A 1 103 ? -13.414 15.703 11.008 1 93.69 103 ALA A N 1
ATOM 825 C CA . ALA A 1 103 ? -13.625 16.125 12.391 1 93.69 103 ALA A CA 1
ATOM 826 C C . ALA A 1 103 ? -12.875 15.227 13.359 1 93.69 103 ALA A C 1
ATOM 828 O O . ALA A 1 103 ? -12.445 14.133 12.992 1 93.69 103 ALA A O 1
ATOM 829 N N . ASP A 1 104 ? -12.633 15.758 14.531 1 90.94 104 ASP A N 1
ATOM 830 C CA . ASP A 1 104 ? -12.281 14.891 15.648 1 90.94 104 ASP A CA 1
ATOM 831 C C . ASP A 1 104 ? -13.383 13.867 15.922 1 90.94 104 ASP A C 1
ATOM 833 O O . ASP A 1 104 ? -14.562 14.227 16 1 90.94 104 ASP A O 1
ATOM 837 N N . PRO A 1 105 ? -13.031 12.578 16.031 1 92.31 105 PRO A N 1
ATOM 838 C CA . PRO A 1 105 ? -14.055 11.547 16.203 1 92.31 105 PRO A CA 1
ATOM 839 C C . PRO A 1 105 ? -14.938 11.781 17.422 1 92.31 105 PRO A C 1
ATOM 841 O O . PRO A 1 105 ? -16.078 11.305 17.469 1 92.31 105 PRO A O 1
ATOM 844 N N . ASP A 1 106 ? -14.477 12.578 18.359 1 91.38 106 ASP A N 1
ATOM 845 C CA . ASP A 1 106 ? -15.188 12.711 19.625 1 91.38 106 ASP A CA 1
ATOM 846 C C . ASP A 1 106 ? -15.852 14.078 19.734 1 91.38 106 ASP A C 1
ATOM 848 O O . ASP A 1 106 ? -16.406 14.422 20.781 1 91.38 106 ASP A O 1
ATOM 852 N N . LEU A 1 107 ? -15.812 14.922 18.75 1 94.12 107 LEU A N 1
ATOM 853 C CA . LEU A 1 107 ? -16.391 16.266 18.797 1 94.12 107 LEU A CA 1
ATOM 854 C C . LEU A 1 107 ? -17.438 16.438 17.703 1 94.12 107 LEU A C 1
ATOM 856 O O . LEU A 1 107 ? -17.281 15.914 16.594 1 94.12 107 LEU A O 1
ATOM 860 N N . PRO A 1 108 ? -18.484 17.125 18.047 1 96.44 108 PRO A N 1
ATOM 861 C CA . PRO A 1 108 ? -19.406 17.516 16.984 1 96.44 108 PRO A CA 1
ATOM 862 C C . PRO A 1 108 ? -18.781 18.531 16.016 1 96.44 108 PRO A C 1
ATOM 864 O O . PRO A 1 108 ? -17.75 19.125 16.328 1 96.44 108 PRO A O 1
ATOM 867 N N . TYR A 1 109 ? -19.406 18.719 14.867 1 96.81 109 TYR A N 1
ATOM 868 C CA . TYR A 1 109 ? -18.875 19.672 13.898 1 96.81 109 TYR A CA 1
ATOM 869 C C . TYR A 1 109 ? -19.969 20.172 12.961 1 96.81 109 TYR A C 1
ATOM 871 O O . TYR A 1 109 ? -21.062 19.609 12.93 1 96.81 109 TYR A O 1
ATOM 879 N N . THR A 1 110 ? -19.656 21.234 12.328 1 96.88 110 THR A N 1
ATOM 880 C CA . THR A 1 110 ? -20.531 21.766 11.281 1 96.88 110 THR A CA 1
ATOM 881 C C . THR A 1 110 ? -19.797 21.797 9.938 1 96.88 110 THR A C 1
ATOM 883 O O . THR A 1 110 ? -18.578 21.922 9.898 1 96.88 110 THR A O 1
ATOM 886 N N . LEU A 1 111 ? -20.562 21.562 8.852 1 96.88 111 LEU A N 1
ATOM 887 C CA . LEU A 1 111 ? -20 21.484 7.508 1 96.88 111 LEU A CA 1
ATOM 888 C C . LEU A 1 111 ? -20.906 22.172 6.492 1 96.88 111 LEU A C 1
ATOM 890 O O . LEU A 1 111 ? -22.109 21.922 6.457 1 96.88 111 LEU A O 1
ATOM 894 N N . ARG A 1 112 ? -20.406 23.156 5.836 1 95.25 112 ARG A N 1
ATOM 895 C CA . ARG A 1 112 ? -21.031 23.703 4.641 1 95.25 112 ARG A CA 1
ATOM 896 C C . ARG A 1 112 ? -20.438 23.094 3.377 1 95.25 112 ARG A C 1
ATOM 898 O O . ARG A 1 112 ? -19.234 23.188 3.148 1 95.25 112 ARG A O 1
ATOM 905 N N . TRP A 1 113 ? -21.25 22.406 2.607 1 95.62 113 TRP A N 1
ATOM 906 C CA . TRP A 1 113 ? -20.844 21.688 1.404 1 95.62 113 TRP A CA 1
ATOM 907 C C . TRP A 1 113 ? -21.484 22.297 0.163 1 95.62 113 TRP A C 1
ATOM 909 O O . TRP A 1 113 ? -22.688 22.125 -0.064 1 95.62 113 TRP A O 1
ATOM 919 N N . LEU A 1 114 ? -20.75 23.031 -0.644 1 93.81 114 LEU A N 1
ATOM 920 C CA . LEU A 1 114 ? -21.203 23.594 -1.908 1 93.81 114 LEU A CA 1
ATOM 921 C C . LEU A 1 114 ? -21.188 22.531 -3.01 1 93.81 114 LEU A C 1
ATOM 923 O O . LEU A 1 114 ? -20.547 21.484 -2.863 1 93.81 114 LEU A O 1
ATOM 927 N N . PRO A 1 115 ? -21.875 22.75 -4.125 1 93.31 115 PRO A N 1
ATOM 928 C CA . PRO A 1 115 ? -21.984 21.75 -5.188 1 93.31 115 PRO A CA 1
ATOM 929 C C . PRO A 1 115 ? -20.625 21.25 -5.664 1 93.31 115 PRO A C 1
ATOM 931 O O . PRO A 1 115 ? -19.688 22.031 -5.82 1 93.31 115 PRO A O 1
ATOM 934 N N . GLY A 1 116 ? -20.531 19.922 -5.879 1 96.19 116 GLY A N 1
ATOM 935 C CA . GLY A 1 116 ? -19.297 19.328 -6.379 1 96.19 116 GLY A CA 1
ATOM 936 C C . GLY A 1 116 ? -19.047 17.938 -5.812 1 96.19 116 GLY A C 1
ATOM 937 O O . GLY A 1 116 ? -19.938 17.344 -5.207 1 96.19 116 GLY A O 1
ATOM 938 N N . ALA A 1 117 ? -17.875 17.5 -6.113 1 97.75 117 ALA A N 1
ATOM 939 C CA . ALA A 1 117 ? -17.531 16.109 -5.777 1 97.75 117 ALA A CA 1
ATOM 940 C C . ALA A 1 117 ? -16.422 16.047 -4.734 1 97.75 117 ALA A C 1
ATOM 942 O O . ALA A 1 117 ? -15.531 16.891 -4.727 1 97.75 117 ALA A O 1
ATOM 943 N N . ILE A 1 118 ? -16.531 15.062 -3.811 1 97.69 118 ILE A N 1
ATOM 944 C CA . ILE A 1 118 ? -15.461 14.758 -2.865 1 97.69 118 ILE A CA 1
ATOM 945 C C . ILE A 1 118 ? -15.227 13.25 -2.82 1 97.69 118 ILE A C 1
ATOM 947 O O . ILE A 1 118 ? -16.094 12.469 -3.232 1 97.69 118 ILE A O 1
ATOM 951 N N . THR A 1 119 ? -14.031 12.867 -2.453 1 97.44 119 THR A N 1
ATOM 952 C CA . THR A 1 119 ? -13.688 11.484 -2.137 1 97.44 119 THR A CA 1
ATOM 953 C C . THR A 1 119 ? -13.305 11.344 -0.666 1 97.44 119 THR A C 1
ATOM 955 O O . THR A 1 119 ? -12.617 12.211 -0.114 1 97.44 119 THR A O 1
ATOM 958 N N . CYS A 1 120 ? -13.797 10.242 -0.006 1 97.5 120 CYS A N 1
ATOM 959 C CA . CYS A 1 120 ? -13.547 10.062 1.419 1 97.5 120 CYS A CA 1
ATOM 960 C C . CYS A 1 120 ? -13.008 8.672 1.706 1 97.5 120 CYS A C 1
ATOM 962 O O . CYS A 1 120 ? -13.164 7.758 0.892 1 97.5 120 CYS A O 1
ATOM 964 N N . CYS A 1 121 ? -12.336 8.539 2.744 1 98.38 121 CYS A N 1
ATOM 965 C CA . CYS A 1 121 ? -11.969 7.285 3.391 1 98.38 121 CYS A CA 1
ATOM 966 C C . CYS A 1 121 ? -12.461 7.254 4.832 1 98.38 121 CYS A C 1
ATOM 968 O O . CYS A 1 121 ? -12.195 8.18 5.605 1 98.38 121 CYS A O 1
ATOM 970 N N . VAL A 1 122 ? -13.25 6.25 5.176 1 97.69 122 VAL A N 1
ATOM 971 C CA . VAL A 1 122 ? -13.781 6.09 6.523 1 97.69 122 VAL A CA 1
ATOM 972 C C . VAL A 1 122 ? -13.078 4.938 7.227 1 97.69 122 VAL A C 1
ATOM 974 O O . VAL A 1 122 ? -12.945 3.846 6.668 1 97.69 122 VAL A O 1
ATOM 977 N N . MET A 1 123 ? -12.594 5.168 8.391 1 95.56 123 MET A N 1
ATOM 978 C CA . MET A 1 123 ? -11.898 4.129 9.141 1 95.56 123 MET A CA 1
ATOM 979 C C . MET A 1 123 ? -12.367 4.098 10.594 1 95.56 123 MET A C 1
ATOM 981 O O . MET A 1 123 ? -12.727 5.133 11.156 1 95.56 123 MET A O 1
ATOM 985 N N . ASP A 1 124 ? -12.281 2.916 11.156 1 88.44 124 ASP A N 1
ATOM 986 C CA . ASP A 1 124 ? -12.445 2.764 12.594 1 88.44 124 ASP A CA 1
ATOM 987 C C . ASP A 1 124 ? -11.219 3.283 13.344 1 88.44 124 ASP A C 1
ATOM 989 O O . ASP A 1 124 ? -10.086 2.898 13.039 1 88.44 124 ASP A O 1
ATOM 993 N N . PRO A 1 125 ? -11.43 4.145 14.344 1 88.25 125 PRO A N 1
ATOM 994 C CA . PRO A 1 125 ? -10.281 4.656 15.102 1 88.25 125 PRO A CA 1
ATOM 995 C C . PRO A 1 125 ? -9.445 3.547 15.734 1 88.25 125 PRO A C 1
ATOM 997 O O . PRO A 1 125 ? -8.242 3.723 15.953 1 88.25 125 PRO A O 1
ATOM 1000 N N . GLY A 1 126 ? -10.062 2.438 16.016 1 84.88 126 GLY A N 1
ATOM 1001 C CA . GLY A 1 126 ? -9.336 1.307 16.578 1 84.88 126 GLY A CA 1
ATOM 1002 C C . GLY A 1 126 ? -8.219 0.814 15.664 1 84.88 126 GLY A C 1
ATOM 1003 O O . GLY A 1 126 ? -7.254 0.209 16.141 1 84.88 126 GLY A O 1
ATOM 1004 N N . LEU A 1 127 ? -8.375 1.02 14.406 1 86.75 127 LEU A N 1
ATOM 1005 C CA . LEU A 1 127 ? -7.355 0.626 13.438 1 86.75 127 LEU A CA 1
ATOM 1006 C C . LEU A 1 127 ? -6.055 1.384 13.68 1 86.75 127 LEU A C 1
ATOM 1008 O O . LEU A 1 127 ? -4.965 0.835 13.492 1 86.75 127 LEU A O 1
ATOM 1012 N N . LEU A 1 128 ? -6.152 2.648 14.148 1 87.44 128 LEU A N 1
ATOM 1013 C CA . LEU A 1 128 ? -4.961 3.443 14.422 1 87.44 128 LEU A CA 1
ATOM 1014 C C . LEU A 1 128 ? -4.168 2.85 15.586 1 87.44 128 LEU A C 1
ATOM 1016 O O . LEU A 1 128 ? -2.936 2.818 15.547 1 87.44 128 LEU A O 1
ATOM 1020 N N . ALA A 1 129 ? -4.906 2.402 16.531 1 76.06 129 ALA A N 1
ATOM 1021 C CA . ALA A 1 129 ? -4.266 1.845 17.719 1 76.06 129 ALA A CA 1
ATOM 1022 C C . ALA A 1 129 ? -3.477 0.584 17.375 1 76.06 129 ALA A C 1
ATOM 1024 O O . ALA A 1 129 ? -2.445 0.305 18 1 76.06 129 ALA A O 1
ATOM 1025 N N . ARG A 1 130 ? -3.924 -0.111 16.391 1 76.38 130 ARG A N 1
ATOM 1026 C CA . ARG A 1 130 ? -3.285 -1.361 16 1 76.38 130 ARG A CA 1
ATOM 1027 C C . ARG A 1 130 ? -1.931 -1.101 15.344 1 76.38 130 ARG A C 1
ATOM 1029 O O . ARG A 1 130 ? -1.021 -1.929 15.445 1 76.38 130 ARG A O 1
ATOM 1036 N N . VAL A 1 131 ? -1.854 -0.007 14.719 1 80.62 131 VAL A N 1
ATOM 1037 C CA . VAL A 1 131 ? -0.631 0.248 13.969 1 80.62 131 VAL A CA 1
ATOM 1038 C C . VAL A 1 131 ? 0.337 1.07 14.812 1 80.62 131 VAL A C 1
ATOM 1040 O O . VAL A 1 131 ? 1.552 1.021 14.602 1 80.62 131 VAL A O 1
ATOM 1043 N N . ALA A 1 132 ? -0.146 1.903 15.727 1 73.19 132 ALA A N 1
ATOM 1044 C CA . ALA A 1 132 ? 0.691 2.742 16.578 1 73.19 132 ALA A CA 1
ATOM 1045 C C . ALA A 1 132 ? 1.322 1.926 17.703 1 73.19 132 ALA A C 1
ATOM 1047 O O . ALA A 1 132 ? 2.215 2.408 18.406 1 73.19 132 ALA A O 1
ATOM 1048 N N . SER A 1 133 ? 1.728 0.646 17.484 1 61.41 133 SER A N 1
ATOM 1049 C CA . SER A 1 133 ? 2.275 -0.22 18.516 1 61.41 133 SER A CA 1
ATOM 1050 C C . SER A 1 133 ? 2.959 0.593 19.609 1 61.41 133 SER A C 1
ATOM 1052 O O . SER A 1 133 ? 3.883 1.361 19.328 1 61.41 133 SER A O 1
ATOM 1054 N N . PRO A 1 134 ? 2.338 0.533 20.766 1 49.38 134 PRO A N 1
ATOM 1055 C CA . PRO A 1 134 ? 2.984 1.259 21.859 1 49.38 134 PRO A CA 1
ATOM 1056 C C . PRO A 1 134 ? 4.414 0.791 22.109 1 49.38 134 PRO A C 1
ATOM 1058 O O . PRO A 1 134 ? 4.77 -0.336 21.766 1 49.38 134 PRO A O 1
ATOM 1061 N N . ALA A 1 135 ? 5.219 1.714 22.266 1 47.44 135 ALA A N 1
ATOM 1062 C CA . ALA A 1 135 ? 6.504 1.304 22.828 1 47.44 135 ALA A CA 1
ATOM 1063 C C . ALA A 1 135 ? 6.328 0.228 23.891 1 47.44 135 ALA A C 1
ATOM 1065 O O . ALA A 1 135 ? 5.316 0.207 24.594 1 47.44 135 ALA A O 1
ATOM 1066 N N . PRO A 1 136 ? 7.207 -0.838 23.828 1 45.22 136 PRO A N 1
ATOM 1067 C CA . PRO A 1 136 ? 7.137 -1.844 24.891 1 45.22 136 PRO A CA 1
ATOM 1068 C C . PRO A 1 136 ? 6.973 -1.226 26.281 1 45.22 136 PRO A C 1
ATOM 1070 O O . PRO A 1 136 ? 7.668 -0.268 26.609 1 45.22 136 PRO A O 1
ATOM 1073 N N . GLY A 1 137 ? 5.875 -1.674 27.078 1 48.19 137 GLY A N 1
ATOM 1074 C CA . GLY A 1 137 ? 5.672 -1.295 28.469 1 48.19 137 GLY A CA 1
ATOM 1075 C C . GLY A 1 137 ? 4.664 -0.174 28.641 1 48.19 137 GLY A C 1
ATOM 1076 O O . GLY A 1 137 ? 4.301 0.174 29.781 1 48.19 137 GLY A O 1
ATOM 1077 N N . ARG A 1 138 ? 4.488 0.521 27.688 1 52.47 138 ARG A N 1
ATOM 1078 C CA . ARG A 1 138 ? 3.582 1.645 27.891 1 52.47 138 ARG A CA 1
ATOM 1079 C C . ARG A 1 138 ? 2.145 1.263 27.547 1 52.47 138 ARG A C 1
ATOM 1081 O O . ARG A 1 138 ? 1.908 0.497 26.609 1 52.47 138 ARG A O 1
ATOM 1088 N N . ARG A 1 139 ? 1.374 1.603 28.391 1 55.53 139 ARG A N 1
ATOM 1089 C CA . ARG A 1 139 ? -0.056 1.394 28.188 1 55.53 139 ARG A CA 1
ATOM 1090 C C . ARG A 1 139 ? -0.556 2.17 26.969 1 55.53 139 ARG A C 1
ATOM 1092 O O . ARG A 1 139 ? -0.166 3.32 26.766 1 55.53 139 ARG A O 1
ATOM 1099 N N . PRO A 1 140 ? -1.179 1.498 26.094 1 59.28 140 PRO A N 1
ATOM 1100 C CA . PRO A 1 140 ? -1.72 2.168 24.906 1 59.28 140 PRO A CA 1
ATOM 1101 C C . PRO A 1 140 ? -2.645 3.332 25.266 1 59.28 140 PRO A C 1
ATOM 1103 O O . PRO A 1 140 ? -3.545 3.182 26.094 1 59.28 140 PRO A O 1
ATOM 1106 N N . GLU A 1 141 ? -2.217 4.629 25.141 1 64.81 141 GLU A N 1
ATOM 1107 C CA . GLU A 1 141 ? -3.086 5.793 25.281 1 64.81 141 GLU A CA 1
ATOM 1108 C C . GLU A 1 141 ? -3.863 6.066 24 1 64.81 141 GLU A C 1
ATOM 1110 O O . GLU A 1 141 ? -3.393 5.75 22.906 1 64.81 141 GLU A O 1
ATOM 1115 N N . PRO A 1 142 ? -5.039 6.5 24.203 1 74.19 142 PRO A N 1
ATOM 1116 C CA . PRO A 1 142 ? -5.82 6.84 23.016 1 74.19 142 PRO A CA 1
ATOM 1117 C C . PRO A 1 142 ? -5.121 7.859 22.125 1 74.19 142 PRO A C 1
ATOM 1119 O O . PRO A 1 142 ? -4.48 8.789 22.625 1 74.19 142 PRO A O 1
ATOM 1122 N N . ILE A 1 143 ? -5.113 7.691 20.984 1 81.81 143 ILE A N 1
ATOM 1123 C CA . ILE A 1 143 ? -4.5 8.562 20 1 81.81 143 ILE A CA 1
ATOM 1124 C C . ILE A 1 143 ? -5.375 9.797 19.781 1 81.81 143 ILE A C 1
ATOM 1126 O O . ILE A 1 143 ? -6.582 9.68 19.562 1 81.81 143 ILE A O 1
ATOM 1130 N N . ARG A 1 144 ? -4.789 10.945 19.969 1 82.12 144 ARG A N 1
ATOM 1131 C CA . ARG A 1 144 ? -5.492 12.211 19.734 1 82.12 144 ARG A CA 1
ATOM 1132 C C . ARG A 1 144 ? -4.848 13 18.609 1 82.12 144 ARG A C 1
ATOM 1134 O O . ARG A 1 144 ? -3.621 13.102 18.531 1 82.12 144 ARG A O 1
ATOM 1141 N N . PHE A 1 145 ? -5.746 13.5 17.719 1 85.56 145 PHE A N 1
ATOM 1142 C CA . PHE A 1 145 ? -5.238 14.375 16.656 1 85.56 145 PHE A CA 1
ATOM 1143 C C . PHE A 1 145 ? -5.098 15.805 17.172 1 85.56 145 PHE A C 1
ATOM 1145 O O . PHE A 1 145 ? -6.008 16.344 17.812 1 85.56 145 PHE A O 1
ATOM 1152 N N . THR A 1 146 ? -4.008 16.406 16.953 1 76.44 146 THR A N 1
ATOM 1153 C CA . THR A 1 146 ? -3.756 17.781 17.375 1 76.44 146 THR A CA 1
ATOM 1154 C C . THR A 1 146 ? -3.969 18.75 16.234 1 76.44 146 THR A C 1
ATOM 1156 O O . THR A 1 146 ? -3.816 19.969 16.406 1 76.44 146 THR A O 1
ATOM 1159 N N . GLY A 1 147 ? -4.281 18.281 15.102 1 82.81 147 GLY A N 1
ATOM 1160 C CA . GLY A 1 147 ? -4.652 19.016 13.898 1 82.81 147 GLY A CA 1
ATOM 1161 C C . GLY A 1 147 ? -5.453 18.188 12.914 1 82.81 147 GLY A C 1
ATOM 1162 O O . GLY A 1 147 ? -5.266 16.969 12.82 1 82.81 147 GLY A O 1
ATOM 1163 N N . LEU A 1 148 ? -6.25 18.906 12.164 1 91.12 148 LEU A N 1
ATOM 1164 C CA . LEU A 1 148 ? -7.156 18.188 11.266 1 91.12 148 LEU A CA 1
ATOM 1165 C C . LEU A 1 148 ? -6.75 18.391 9.812 1 91.12 148 LEU A C 1
ATOM 1167 O O . LEU A 1 148 ? -7.406 17.875 8.906 1 91.12 148 LEU A O 1
ATOM 1171 N N . ASP A 1 149 ? -5.664 19.125 9.641 1 87.62 149 ASP A N 1
ATOM 1172 C CA . ASP A 1 149 ? -5.07 19.312 8.312 1 87.62 149 ASP A CA 1
ATOM 1173 C C . ASP A 1 149 ? -3.729 18.594 8.211 1 87.62 149 ASP A C 1
ATOM 1175 O O . ASP A 1 149 ? -3.064 18.359 9.219 1 87.62 149 ASP A O 1
ATOM 1179 N N . PRO A 1 150 ? -3.391 18.203 6.988 1 87.44 150 PRO A N 1
ATOM 1180 C CA . PRO A 1 150 ? -2.109 17.516 6.824 1 87.44 150 PRO A CA 1
ATOM 1181 C C . PRO A 1 150 ? -0.926 18.344 7.328 1 87.44 150 PRO A C 1
ATOM 1183 O O . PRO A 1 150 ? -0.953 19.578 7.262 1 87.44 150 PRO A O 1
ATOM 1186 N N . CYS A 1 151 ? 0.068 17.656 7.766 1 75.44 151 CYS A N 1
ATOM 1187 C CA . CYS A 1 151 ? 1.264 18.297 8.297 1 75.44 151 CYS A CA 1
ATOM 1188 C C . CYS A 1 151 ? 2.059 18.984 7.195 1 75.44 151 CYS A C 1
ATOM 1190 O O . CYS A 1 151 ? 2.777 19.953 7.449 1 75.44 151 CYS A O 1
ATOM 1192 N N . SER A 1 152 ? 1.959 18.469 5.953 1 72.69 152 SER A N 1
ATOM 1193 C CA . SER A 1 152 ? 2.652 19.016 4.793 1 72.69 152 SER A CA 1
ATOM 1194 C C . SER A 1 152 ? 1.955 18.609 3.496 1 72.69 152 SER A C 1
ATOM 1196 O O . SER A 1 152 ? 1.182 17.656 3.471 1 72.69 152 SER A O 1
ATOM 1198 N N . PRO A 1 153 ? 2.234 19.375 2.422 1 78.69 153 PRO A N 1
ATOM 1199 C CA . PRO A 1 153 ? 1.69 18.969 1.125 1 78.69 153 PRO A CA 1
ATOM 1200 C C . PRO A 1 153 ? 2.164 17.578 0.695 1 78.69 153 PRO A C 1
ATOM 1202 O O . PRO A 1 153 ? 1.409 16.844 0.068 1 78.69 153 PRO A O 1
ATOM 1205 N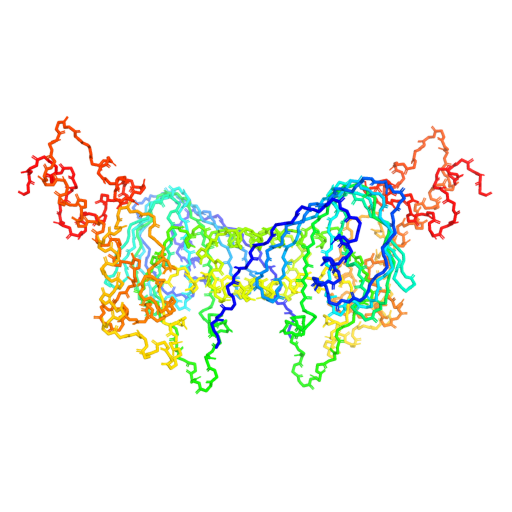 N . ALA A 1 154 ? 3.402 17.297 1.072 1 77.38 154 ALA A N 1
ATOM 1206 C CA . ALA A 1 154 ? 3.951 15.992 0.723 1 77.38 154 ALA A CA 1
ATOM 1207 C C . ALA A 1 154 ? 3.219 14.875 1.462 1 77.38 154 ALA A C 1
ATOM 1209 O O . ALA A 1 154 ? 2.92 13.828 0.88 1 77.38 154 ALA A O 1
ATOM 1210 N N . ALA A 1 155 ? 2.902 15.141 2.68 1 84.19 155 ALA A N 1
ATOM 1211 C CA . ALA A 1 155 ? 2.152 14.164 3.463 1 84.19 155 ALA A CA 1
ATOM 1212 C C . ALA A 1 155 ? 0.75 13.969 2.893 1 84.19 155 ALA A C 1
ATOM 1214 O O . ALA A 1 155 ? 0.265 12.836 2.799 1 84.19 155 ALA A O 1
ATOM 1215 N N . ALA A 1 156 ? 0.19 15.07 2.482 1 90.88 156 ALA A N 1
ATOM 1216 C CA . ALA A 1 156 ? -1.138 14.992 1.877 1 90.88 156 ALA A CA 1
ATOM 1217 C C . ALA A 1 156 ? -1.102 14.203 0.571 1 90.88 156 ALA A C 1
ATOM 1219 O O . ALA A 1 156 ? -1.969 13.367 0.322 1 90.88 156 ALA A O 1
ATOM 1220 N N . ALA A 1 157 ? -0.125 14.523 -0.209 1 91.75 157 ALA A N 1
ATOM 1221 C CA . ALA A 1 157 ? 0.026 13.828 -1.485 1 91.75 157 ALA A CA 1
ATOM 1222 C C . ALA A 1 157 ? 0.232 12.328 -1.274 1 91.75 157 ALA A C 1
ATOM 1224 O O . ALA A 1 157 ? -0.342 11.508 -1.996 1 91.75 157 ALA A O 1
ATOM 1225 N N . HIS A 1 158 ? 0.991 12 -0.337 1 91.5 158 HIS A N 1
ATOM 1226 C CA . HIS A 1 158 ? 1.255 10.594 -0.049 1 91.5 158 HIS A CA 1
ATOM 1227 C C . HIS A 1 158 ? -0.01 9.883 0.418 1 91.5 158 HIS A C 1
ATOM 1229 O O . HIS A 1 158 ? -0.267 8.742 0.022 1 91.5 158 HIS A O 1
ATOM 1235 N N . TRP A 1 159 ? -0.725 10.523 1.301 1 96.19 159 TRP A N 1
ATOM 1236 C CA . TRP A 1 159 ? -1.978 9.922 1.745 1 96.19 159 TRP A CA 1
ATOM 1237 C C . TRP A 1 159 ? -2.887 9.617 0.56 1 96.19 159 TRP A C 1
ATOM 1239 O O . TRP A 1 159 ? -3.465 8.531 0.473 1 96.19 159 TRP A O 1
ATOM 1249 N N . TRP A 1 160 ? -2.963 10.57 -0.306 1 96.44 160 TRP A N 1
ATOM 1250 C CA . TRP A 1 160 ? -3.816 10.391 -1.477 1 96.44 160 TRP A CA 1
ATOM 1251 C C . TRP A 1 160 ? -3.322 9.242 -2.344 1 96.44 160 TRP A C 1
ATOM 1253 O O . TRP A 1 160 ? -4.121 8.445 -2.848 1 96.44 160 TRP A O 1
ATOM 1263 N N . ASN A 1 161 ? -2.043 9.156 -2.541 1 95.81 161 ASN A N 1
ATOM 1264 C CA . ASN A 1 161 ? -1.471 8.039 -3.295 1 95.81 161 ASN A CA 1
ATOM 1265 C C . ASN A 1 161 ? -1.79 6.699 -2.646 1 95.81 161 ASN A C 1
ATOM 1267 O O . ASN A 1 161 ? -2.059 5.719 -3.34 1 95.81 161 ASN A O 1
ATOM 1271 N N . THR A 1 162 ? -1.738 6.684 -1.361 1 97.19 162 THR A N 1
ATOM 1272 C CA . THR A 1 162 ? -2.086 5.473 -0.622 1 97.19 162 THR A CA 1
ATOM 1273 C C . THR A 1 162 ? -3.547 5.098 -0.853 1 97.19 162 THR A C 1
ATOM 1275 O O . THR A 1 162 ? -3.855 3.941 -1.147 1 97.19 162 THR A O 1
ATOM 1278 N N . ARG A 1 163 ? -4.391 6.051 -0.722 1 97.62 163 ARG A N 1
ATOM 1279 C CA . ARG A 1 163 ? -5.809 5.797 -0.947 1 97.62 163 ARG A CA 1
ATOM 1280 C C . ARG A 1 163 ? -6.055 5.266 -2.355 1 97.62 163 ARG A C 1
ATOM 1282 O O . ARG A 1 163 ? -6.848 4.34 -2.547 1 97.62 163 ARG A O 1
ATOM 1289 N N . ARG A 1 164 ? -5.48 5.895 -3.361 1 96.31 164 ARG A N 1
ATOM 1290 C CA . ARG A 1 164 ? -5.645 5.465 -4.746 1 96.31 164 ARG A CA 1
ATOM 1291 C C . ARG A 1 164 ? -5.164 4.031 -4.938 1 96.31 164 ARG A C 1
ATOM 1293 O O . ARG A 1 164 ? -5.816 3.238 -5.617 1 96.31 164 ARG A O 1
ATOM 1300 N N . TYR A 1 165 ? -4.035 3.773 -4.359 1 96.31 165 TYR A N 1
ATOM 1301 C CA . TYR A 1 165 ? -3.514 2.412 -4.418 1 96.31 165 TYR A CA 1
ATOM 1302 C C . TYR A 1 165 ? -4.508 1.423 -3.82 1 96.31 165 TYR A C 1
ATOM 1304 O O . TYR A 1 165 ? -4.805 0.389 -4.422 1 96.31 165 TYR A O 1
ATOM 1312 N N . VAL A 1 166 ? -5.016 1.687 -2.643 1 97 166 VAL A N 1
ATOM 1313 C CA . VAL A 1 166 ? -5.945 0.807 -1.941 1 97 166 VAL A CA 1
ATOM 1314 C C . VAL A 1 166 ? -7.234 0.669 -2.748 1 97 166 VAL A C 1
ATOM 1316 O O . VAL A 1 166 ? -7.832 -0.409 -2.795 1 97 166 VAL A O 1
ATOM 1319 N N . ALA A 1 167 ? -7.629 1.757 -3.361 1 96.44 167 ALA A N 1
ATOM 1320 C CA . ALA A 1 167 ? -8.805 1.693 -4.223 1 96.44 167 ALA A CA 1
ATOM 1321 C C . ALA A 1 167 ? -8.594 0.703 -5.363 1 96.44 167 ALA A C 1
ATOM 1323 O O . ALA A 1 167 ? -9.5 -0.065 -5.703 1 96.44 167 ALA A O 1
ATOM 1324 N N . GLY A 1 168 ? -7.43 0.745 -5.977 1 93.75 168 GLY A N 1
ATOM 1325 C CA . GLY A 1 168 ? -7.102 -0.212 -7.02 1 93.75 168 GLY A CA 1
ATOM 1326 C C . GLY A 1 168 ? -7.133 -1.651 -6.543 1 93.75 168 GLY A C 1
ATOM 1327 O O . GLY A 1 168 ? -7.594 -2.541 -7.262 1 93.75 168 GLY A O 1
ATOM 1328 N N . LEU A 1 169 ? -6.594 -1.884 -5.363 1 91.38 169 LEU A N 1
ATOM 1329 C CA . LEU A 1 169 ? -6.613 -3.209 -4.75 1 91.38 169 LEU A CA 1
ATOM 1330 C C . LEU A 1 169 ? -8.047 -3.709 -4.59 1 91.38 169 LEU A C 1
ATOM 1332 O O . LEU A 1 169 ? -8.344 -4.859 -4.922 1 91.38 169 LEU A O 1
ATOM 1336 N N . LEU A 1 170 ? -8.938 -2.846 -4.148 1 92.06 170 LEU A N 1
ATOM 1337 C CA . LEU A 1 170 ? -10.312 -3.232 -3.873 1 92.06 170 LEU A CA 1
ATOM 1338 C C . LEU A 1 170 ? -11.102 -3.398 -5.168 1 92.06 170 LEU A C 1
ATOM 1340 O O . LEU A 1 170 ? -12.148 -4.055 -5.184 1 92.06 170 LEU A O 1
ATOM 1344 N N . ASP A 1 171 ? -10.664 -2.744 -6.215 1 89 171 ASP A N 1
ATOM 1345 C CA . ASP A 1 171 ? -11.359 -2.809 -7.496 1 89 171 ASP A CA 1
ATOM 1346 C C . ASP A 1 171 ? -11.25 -4.203 -8.109 1 89 171 ASP A C 1
ATOM 1348 O O . ASP A 1 171 ? -12.102 -4.609 -8.898 1 89 171 ASP A O 1
ATOM 1352 N N . ASP A 1 172 ? -10.18 -4.879 -7.773 1 81.38 172 ASP A N 1
ATOM 1353 C CA . ASP A 1 172 ? -9.984 -6.238 -8.273 1 81.38 172 ASP A CA 1
ATOM 1354 C C . ASP A 1 172 ? -10.633 -7.262 -7.34 1 81.38 172 ASP A C 1
ATOM 1356 O O . ASP A 1 172 ? -10.273 -7.348 -6.164 1 81.38 172 ASP A O 1
ATOM 1360 N N . ARG A 1 173 ? -11.508 -8.031 -7.852 1 76.19 173 ARG A N 1
ATOM 1361 C CA . ARG A 1 173 ? -12.273 -8.977 -7.043 1 76.19 173 ARG A CA 1
ATOM 1362 C C . ARG A 1 173 ? -11.359 -10.023 -6.41 1 76.19 173 ARG A C 1
ATOM 1364 O O . ARG A 1 173 ? -11.578 -10.422 -5.266 1 76.19 173 ARG A O 1
ATOM 1371 N N . GLU A 1 174 ? -10.414 -10.477 -7.082 1 74.12 174 GLU A N 1
ATOM 1372 C CA . GLU A 1 174 ? -9.523 -11.523 -6.59 1 74.12 174 GLU A CA 1
ATOM 1373 C C . GLU A 1 174 ? -8.688 -11.023 -5.414 1 74.12 174 GLU A C 1
ATOM 1375 O O . GLU A 1 174 ? -8.57 -11.703 -4.395 1 74.12 174 GLU A O 1
ATOM 1380 N N . THR A 1 175 ? -8.156 -9.844 -5.598 1 81.5 175 THR A N 1
ATOM 1381 C CA . THR A 1 175 ? -7.316 -9.281 -4.543 1 81.5 175 THR A CA 1
ATOM 1382 C C . THR A 1 175 ? -8.156 -8.875 -3.34 1 81.5 175 THR A C 1
ATOM 1384 O O . THR A 1 175 ? -7.746 -9.062 -2.193 1 81.5 175 THR A O 1
ATOM 1387 N N . ALA A 1 176 ? -9.32 -8.352 -3.6 1 84.5 176 ALA A N 1
ATOM 1388 C CA . ALA A 1 176 ? -10.203 -7.891 -2.527 1 84.5 176 ALA A CA 1
ATOM 1389 C C . ALA A 1 176 ? -10.719 -9.062 -1.703 1 84.5 176 ALA A C 1
ATOM 1391 O O . ALA A 1 176 ? -11.195 -8.883 -0.579 1 84.5 176 ALA A O 1
ATOM 1392 N N . ALA A 1 177 ? -10.602 -10.227 -2.266 1 77.5 177 ALA A N 1
ATOM 1393 C CA . ALA A 1 177 ? -11.117 -11.414 -1.586 1 77.5 177 ALA A CA 1
ATOM 1394 C C . ALA A 1 177 ? -10.078 -12 -0.64 1 77.5 177 ALA A C 1
ATOM 1396 O O . ALA A 1 177 ? -10.375 -12.922 0.13 1 77.5 177 ALA A O 1
ATOM 1397 N N . VAL A 1 178 ? -8.867 -11.5 -0.642 1 77.31 178 VAL A N 1
ATOM 1398 C CA . VAL A 1 178 ? -7.797 -11.992 0.219 1 77.31 178 VAL A CA 1
ATOM 1399 C C . VAL A 1 178 ? -7.758 -11.172 1.509 1 77.31 178 VAL A C 1
ATOM 1401 O O . VAL A 1 178 ? -7.273 -10.039 1.52 1 77.31 178 VAL A O 1
ATOM 1404 N N . PRO A 1 179 ? -8.164 -11.695 2.629 1 80.19 179 PRO A N 1
ATOM 1405 C CA . PRO A 1 179 ? -8.266 -10.93 3.871 1 80.19 179 PRO A CA 1
ATOM 1406 C C . PRO A 1 179 ? -6.938 -10.328 4.309 1 80.19 179 PRO A C 1
ATOM 1408 O O . PRO A 1 179 ? -6.891 -9.18 4.77 1 80.19 179 PRO A O 1
ATOM 1411 N N . LEU A 1 180 ? -5.926 -11.07 4.098 1 81.56 180 LEU A N 1
ATOM 1412 C CA . LEU A 1 180 ? -4.602 -10.602 4.488 1 81.56 180 LEU A CA 1
ATOM 1413 C C . LEU A 1 180 ? -4.242 -9.305 3.762 1 81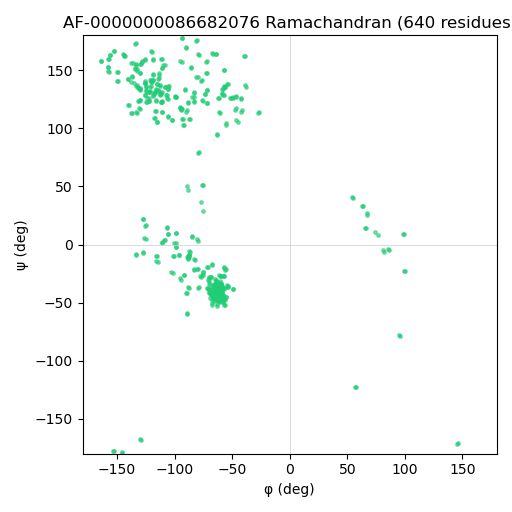.56 180 LEU A C 1
ATOM 1415 O O . LEU A 1 180 ? -3.639 -8.406 4.348 1 81.56 180 LEU A O 1
ATOM 1419 N N . LEU A 1 181 ? -4.594 -9.25 2.463 1 88 181 LEU A N 1
ATOM 1420 C CA . LEU A 1 181 ? -4.305 -8.055 1.678 1 88 181 LEU A CA 1
ATOM 1421 C C . LEU A 1 181 ? -5.156 -6.875 2.143 1 88 181 LEU A C 1
ATOM 1423 O O . LEU A 1 181 ? -4.66 -5.758 2.273 1 88 181 LEU A O 1
ATOM 1427 N N . VAL A 1 182 ? -6.402 -7.141 2.432 1 88.69 182 VAL A N 1
ATOM 1428 C CA . VAL A 1 182 ? -7.312 -6.098 2.895 1 88.69 182 VAL A CA 1
ATOM 1429 C C . VAL A 1 182 ? -6.863 -5.586 4.262 1 88.69 182 VAL A C 1
ATOM 1431 O O . VAL A 1 182 ? -6.828 -4.379 4.5 1 88.69 182 VAL A O 1
ATOM 1434 N N . ASP A 1 183 ? -6.441 -6.469 5.09 1 86.81 183 ASP A N 1
ATOM 1435 C CA . ASP A 1 183 ? -5.961 -6.09 6.414 1 86.81 183 ASP A CA 1
ATOM 1436 C C . ASP A 1 183 ? -4.684 -5.258 6.324 1 86.81 183 ASP A C 1
ATOM 1438 O O . ASP A 1 183 ? -4.523 -4.273 7.051 1 86.81 183 ASP A O 1
ATOM 1442 N N . SER A 1 184 ? -3.801 -5.691 5.496 1 89.06 184 SER A N 1
ATOM 1443 C CA . SER A 1 184 ? -2.555 -4.949 5.328 1 89.06 184 SER A CA 1
ATOM 1444 C C . SER A 1 184 ? -2.807 -3.578 4.715 1 89.06 184 SER A C 1
ATOM 1446 O O . SER A 1 184 ? -2.123 -2.607 5.047 1 89.06 184 SER A O 1
ATOM 1448 N N . ALA A 1 185 ? -3.777 -3.531 3.795 1 93.81 185 ALA A N 1
ATOM 1449 C CA . ALA A 1 185 ? -4.168 -2.252 3.209 1 93.81 185 ALA A CA 1
ATOM 1450 C C . ALA A 1 185 ? -4.75 -1.318 4.266 1 93.81 185 ALA A C 1
ATOM 1452 O O . ALA A 1 185 ? -4.449 -0.122 4.281 1 93.81 185 ALA A O 1
ATOM 1453 N N . ALA A 1 186 ? -5.539 -1.89 5.145 1 93.44 186 ALA A N 1
ATOM 1454 C CA . ALA A 1 186 ? -6.109 -1.117 6.242 1 93.44 186 ALA A CA 1
ATOM 1455 C C . ALA A 1 186 ? -5.016 -0.546 7.141 1 93.44 186 ALA A C 1
ATOM 1457 O O . ALA A 1 186 ? -5.07 0.624 7.527 1 93.44 186 ALA A O 1
ATOM 1458 N N . GLN A 1 187 ? -4.102 -1.338 7.441 1 90.31 187 GLN A N 1
ATOM 1459 C CA . GLN A 1 187 ? -2.994 -0.907 8.289 1 90.31 187 GLN A CA 1
ATOM 1460 C C . GLN A 1 187 ? -2.182 0.194 7.609 1 90.31 187 GLN A C 1
ATOM 1462 O O . GLN A 1 187 ? -1.745 1.142 8.266 1 90.31 187 GLN A O 1
ATOM 1467 N N . LEU A 1 188 ? -2 0.007 6.328 1 94.12 188 LEU A N 1
ATOM 1468 C CA . LEU A 1 188 ? -1.267 1.014 5.566 1 94.12 188 LEU A CA 1
ATOM 1469 C C . LEU A 1 188 ? -2.006 2.348 5.578 1 94.12 188 LEU A C 1
ATOM 1471 O O . LEU A 1 188 ? -1.39 3.402 5.746 1 94.12 188 LEU A O 1
ATOM 1475 N N . LEU A 1 189 ? -3.307 2.303 5.367 1 96.5 189 LEU A N 1
ATOM 1476 C CA . LEU A 1 189 ? -4.117 3.514 5.422 1 96.5 189 LEU A CA 1
ATOM 1477 C C . LEU A 1 189 ? -4.031 4.168 6.797 1 96.5 189 LEU A C 1
ATOM 1479 O O . LEU A 1 189 ? -3.9 5.391 6.902 1 96.5 189 LEU A O 1
ATOM 1483 N N . ALA A 1 190 ? -4.062 3.389 7.832 1 94.06 190 ALA A N 1
ATOM 1484 C CA . ALA A 1 190 ? -3.959 3.891 9.203 1 94.06 190 ALA A CA 1
ATOM 1485 C C . ALA A 1 190 ? -2.607 4.559 9.438 1 94.06 190 ALA A C 1
ATOM 1487 O O . ALA A 1 190 ? -2.543 5.664 9.992 1 94.06 190 ALA A O 1
ATOM 1488 N N . ALA A 1 191 ? -1.571 3.906 9.016 1 91.31 191 ALA A N 1
ATOM 1489 C CA . ALA A 1 191 ? -0.226 4.457 9.172 1 91.31 191 ALA A CA 1
ATOM 1490 C C . ALA A 1 191 ? -0.083 5.773 8.406 1 91.31 191 ALA A C 1
ATOM 1492 O O . ALA A 1 191 ? 0.498 6.73 8.922 1 91.31 191 ALA A O 1
ATOM 1493 N N . ALA A 1 192 ? -0.617 5.766 7.188 1 95.25 192 ALA A N 1
ATOM 1494 C CA . ALA A 1 192 ? -0.578 6.984 6.383 1 95.25 192 ALA A CA 1
ATOM 1495 C C . ALA A 1 192 ? -1.344 8.117 7.066 1 95.25 192 ALA A C 1
ATOM 1497 O O . ALA A 1 192 ? -0.919 9.273 7.027 1 95.25 192 ALA A O 1
ATOM 1498 N N . THR A 1 193 ? -2.455 7.77 7.676 1 95.44 193 THR A N 1
ATOM 1499 C CA . THR A 1 193 ? -3.262 8.758 8.383 1 95.44 193 THR A CA 1
ATOM 1500 C C . THR A 1 193 ? -2.488 9.344 9.562 1 95.44 193 THR A C 1
ATOM 1502 O O . THR A 1 193 ? -2.439 10.562 9.734 1 95.44 193 THR A O 1
ATOM 1505 N N . LEU A 1 194 ? -1.841 8.516 10.312 1 89 194 LEU A N 1
ATOM 1506 C CA . LEU A 1 194 ? -1.062 8.969 11.461 1 89 194 LEU A CA 1
ATOM 1507 C C . LEU A 1 194 ? 0.123 9.82 11.008 1 89 194 LEU A C 1
ATOM 1509 O O . LEU A 1 194 ? 0.502 10.773 11.688 1 89 194 LEU A O 1
ATOM 1513 N N . ALA A 1 195 ? 0.653 9.461 9.906 1 86.62 195 ALA A N 1
ATOM 1514 C CA . ALA A 1 195 ? 1.817 10.18 9.398 1 86.62 195 ALA A CA 1
ATOM 1515 C C . ALA A 1 195 ? 1.414 11.531 8.805 1 86.62 195 ALA A C 1
ATOM 1517 O O . ALA A 1 195 ? 2.23 12.445 8.719 1 86.62 195 ALA A O 1
ATOM 1518 N N . THR A 1 196 ? 0.223 11.656 8.352 1 91 196 THR A N 1
ATOM 1519 C CA . THR A 1 196 ? -0.221 12.82 7.586 1 91 196 THR A CA 1
ATOM 1520 C C . THR A 1 196 ? -0.773 13.898 8.516 1 91 196 THR A C 1
ATOM 1522 O O . THR A 1 196 ? -0.522 15.086 8.312 1 91 196 THR A O 1
ATOM 1525 N N . PHE A 1 197 ? -1.539 13.492 9.508 1 88.94 197 PHE A N 1
ATOM 1526 C CA . PHE A 1 197 ? -2.188 14.445 10.398 1 88.94 197 PHE A CA 1
ATOM 1527 C C . PHE A 1 197 ? -1.491 14.492 11.75 1 88.94 197 PHE A C 1
ATOM 1529 O O . PHE A 1 197 ? -1.121 13.453 12.297 1 88.94 197 PHE A O 1
ATOM 1536 N N . PRO A 1 198 ? -1.292 15.703 12.258 1 81.56 198 PRO A N 1
ATOM 1537 C CA . PRO A 1 198 ? -0.652 15.805 13.57 1 81.56 198 PRO A CA 1
ATOM 1538 C C . PRO A 1 198 ? -1.414 15.047 14.656 1 81.56 198 PRO A C 1
ATOM 1540 O O . PRO A 1 198 ? -2.639 15.164 14.75 1 81.56 198 PRO A O 1
ATOM 1543 N N . ASN A 1 199 ? -0.742 14.172 15.438 1 81.94 199 ASN A N 1
ATOM 1544 C CA . ASN A 1 199 ? -1.365 13.375 16.484 1 81.94 199 ASN A CA 1
ATOM 1545 C C . ASN A 1 199 ? -0.372 13.023 17.594 1 81.94 199 ASN A C 1
ATOM 1547 O O . ASN A 1 199 ? 0.805 13.375 17.5 1 81.94 199 ASN A O 1
ATOM 1551 N N . THR A 1 200 ? -0.817 12.273 18.562 1 73.56 200 THR A N 1
ATOM 1552 C CA . THR A 1 200 ? -0.012 11.992 19.734 1 73.56 200 THR A CA 1
ATOM 1553 C C . THR A 1 200 ? 0.619 10.609 19.641 1 73.56 200 THR A C 1
ATOM 1555 O O . THR A 1 200 ? 1.413 10.219 20.5 1 73.56 200 THR A O 1
ATOM 1558 N N . ALA A 1 201 ? 0.246 9.758 18.672 1 72.25 201 ALA A N 1
ATOM 1559 C CA . ALA A 1 201 ? 0.703 8.375 18.578 1 72.25 201 ALA A CA 1
ATOM 1560 C C . ALA A 1 201 ? 2.189 8.312 18.25 1 72.25 201 ALA A C 1
ATOM 1562 O O . ALA A 1 201 ? 2.904 7.43 18.734 1 72.25 201 ALA A O 1
ATOM 1563 N N . LEU A 1 202 ? 2.604 8.922 17.328 1 61.47 202 LEU A N 1
ATOM 1564 C CA . LEU A 1 202 ? 3.957 8.797 16.797 1 61.47 202 LEU A CA 1
ATOM 1565 C C . LEU A 1 202 ? 4.949 9.586 17.641 1 61.47 202 LEU A C 1
ATOM 1567 O O . LEU A 1 202 ? 6.152 9.57 17.375 1 61.47 202 LEU A O 1
ATOM 1571 N N . VAL A 1 203 ? 4.434 10.156 18.688 1 54.91 203 VAL A N 1
ATOM 1572 C CA . VAL A 1 203 ? 5.277 11.039 19.484 1 54.91 203 VAL A CA 1
ATOM 1573 C C . VAL A 1 203 ? 5.801 10.297 20.703 1 54.91 203 VAL A C 1
ATOM 1575 O O . VAL A 1 203 ? 6.434 10.898 21.578 1 54.91 203 VAL A O 1
ATOM 1578 N N . ASP A 1 204 ? 5.445 9.008 20.844 1 54.28 204 ASP A N 1
ATOM 1579 C CA . ASP A 1 204 ? 6.055 8.586 22.109 1 54.28 204 ASP A CA 1
ATOM 1580 C C . ASP A 1 204 ? 7.578 8.656 22.031 1 54.28 204 ASP A C 1
ATOM 1582 O O . ASP A 1 204 ? 8.211 7.855 21.328 1 54.28 204 ASP A O 1
ATOM 1586 N N . PRO A 1 205 ? 8.031 9.734 22.484 1 53.03 205 PRO A N 1
ATOM 1587 C CA . PRO A 1 205 ? 9.477 9.984 22.484 1 53.03 205 PRO A CA 1
ATOM 1588 C C . PRO A 1 205 ? 10.25 8.961 23.328 1 53.03 205 PRO A C 1
ATOM 1590 O O . PRO A 1 205 ? 9.742 8.477 24.344 1 53.03 205 PRO A O 1
ATOM 1593 N N . THR A 1 206 ? 11.07 8.141 22.688 1 55.56 206 THR A N 1
ATOM 1594 C CA . THR A 1 206 ? 12.016 7.398 23.516 1 55.56 206 THR A CA 1
ATOM 1595 C C . THR A 1 206 ? 12.562 8.281 24.625 1 55.56 206 THR A C 1
ATOM 1597 O O . THR A 1 206 ? 12.305 9.484 24.656 1 55.56 206 THR A O 1
ATOM 1600 N N . ILE A 1 207 ? 13.125 7.52 25.641 1 55.28 207 ILE A N 1
ATOM 1601 C CA . ILE A 1 207 ? 13.789 8.258 26.703 1 55.28 207 ILE A CA 1
ATOM 1602 C C . ILE A 1 207 ? 14.758 9.281 26.109 1 55.28 207 ILE A C 1
ATOM 1604 O O . ILE A 1 207 ? 14.836 10.422 26.562 1 55.28 207 ILE A O 1
ATOM 1608 N N . GLU A 1 208 ? 15.367 8.852 25.094 1 60.84 208 GLU A N 1
ATOM 1609 C CA . GLU A 1 208 ? 16.328 9.727 24.438 1 60.84 208 GLU A CA 1
ATOM 1610 C C . GLU A 1 208 ? 15.633 10.891 23.75 1 60.84 208 GLU A C 1
ATOM 1612 O O . GLU A 1 208 ? 16.109 12.023 23.797 1 60.84 208 GLU A O 1
ATOM 1617 N N . ASP A 1 209 ? 14.5 10.562 23.172 1 62.59 209 ASP A N 1
ATOM 1618 C CA . ASP A 1 209 ? 13.75 11.633 22.531 1 62.59 209 ASP A CA 1
ATOM 1619 C C . ASP A 1 209 ? 13.273 12.664 23.547 1 62.59 209 ASP A C 1
ATOM 1621 O O . ASP A 1 209 ? 13.344 13.867 23.297 1 62.59 209 ASP A O 1
ATOM 1625 N N . ARG A 1 210 ? 12.898 12.07 24.656 1 68 210 ARG A N 1
ATOM 1626 C CA . ARG A 1 210 ? 12.422 12.945 25.703 1 68 210 ARG A CA 1
ATOM 1627 C C . ARG A 1 210 ? 13.539 13.844 26.234 1 68 210 ARG A C 1
ATOM 1629 O O . ARG A 1 210 ? 13.32 15.023 26.5 1 68 210 ARG A O 1
ATOM 1636 N N . HIS A 1 211 ? 14.672 13.242 26.297 1 71.75 211 HIS A N 1
ATOM 1637 C CA . HIS A 1 211 ? 15.828 14.008 26.75 1 71.75 211 HIS A CA 1
ATOM 1638 C C . HIS A 1 211 ? 16.234 15.047 25.703 1 71.75 211 HIS A C 1
ATOM 1640 O O . HIS A 1 211 ? 16.609 16.172 26.047 1 71.75 211 HIS A O 1
ATOM 1646 N N . ASP A 1 212 ? 16.047 14.68 24.531 1 70.62 212 ASP A N 1
ATOM 1647 C CA . ASP A 1 212 ? 16.516 15.531 23.438 1 70.62 212 ASP A CA 1
ATOM 1648 C C . ASP A 1 212 ? 15.508 16.641 23.125 1 70.62 212 ASP A C 1
ATOM 1650 O O . ASP A 1 212 ? 15.852 17.641 22.5 1 70.62 212 ASP A O 1
ATOM 1654 N N . ALA A 1 213 ? 14.344 16.312 23.547 1 74.69 213 ALA A N 1
ATOM 1655 C CA . ALA A 1 213 ? 13.312 17.328 23.312 1 74.69 213 ALA A CA 1
ATOM 1656 C C . ALA A 1 213 ? 13.438 18.484 24.281 1 74.69 213 ALA A C 1
ATOM 1658 O O . ALA A 1 213 ? 12.461 18.875 24.938 1 74.69 213 ALA A O 1
ATOM 1659 N N . SER A 1 214 ? 14.633 19 24.344 1 81.31 214 SER A N 1
ATOM 1660 C CA . SER A 1 214 ? 15.008 20.047 25.281 1 81.31 214 SER A CA 1
ATOM 1661 C C . SER A 1 214 ? 14.781 21.438 24.672 1 81.31 214 SER A C 1
ATOM 1663 O O . SER A 1 214 ? 14.469 21.547 23.5 1 81.31 214 SER A O 1
ATOM 1665 N N . ASP A 1 215 ? 14.898 22.391 25.547 1 86.19 215 ASP A N 1
ATOM 1666 C CA . ASP A 1 215 ? 14.828 23.781 25.125 1 86.19 215 ASP A CA 1
ATOM 1667 C C . ASP A 1 215 ? 15.922 24.109 24.109 1 86.19 215 ASP A C 1
ATOM 1669 O O . ASP A 1 215 ? 15.703 24.875 23.172 1 86.19 215 ASP A O 1
ATOM 1673 N N . THR A 1 216 ? 17.016 23.484 24.297 1 89.38 216 THR A N 1
ATOM 1674 C CA . THR A 1 216 ? 18.125 23.703 23.375 1 89.38 216 THR A CA 1
ATOM 1675 C C . THR A 1 216 ? 17.781 23.172 21.984 1 89.38 216 THR A C 1
ATOM 1677 O O . THR A 1 216 ? 18.062 23.844 20.984 1 89.38 216 THR A O 1
ATOM 1680 N N . THR A 1 217 ? 17.188 22 21.969 1 88.81 217 THR A N 1
ATOM 1681 C CA . THR A 1 217 ? 16.75 21.422 20.703 1 88.81 217 THR A CA 1
ATOM 1682 C C . THR A 1 217 ? 15.75 22.344 20 1 88.81 217 THR A C 1
ATOM 1684 O O . THR A 1 217 ? 15.859 22.594 18.797 1 88.81 217 THR A O 1
ATOM 1687 N N . LEU A 1 218 ? 14.852 22.781 20.797 1 91.06 218 LEU A N 1
ATOM 1688 C CA . LEU A 1 218 ? 13.836 23.672 20.219 1 91.06 218 LEU A CA 1
ATOM 1689 C C . LEU A 1 218 ? 14.469 24.938 19.672 1 91.06 218 LEU A C 1
ATOM 1691 O O . LEU A 1 218 ? 14.125 25.391 18.578 1 91.06 218 LEU A O 1
ATOM 1695 N N . ARG A 1 219 ? 15.359 25.516 20.438 1 92.12 219 ARG A N 1
ATOM 1696 C CA . ARG A 1 219 ? 16.016 26.75 20.016 1 92.12 219 ARG A CA 1
ATOM 1697 C C . ARG A 1 219 ? 16.75 26.562 18.703 1 92.12 219 ARG A C 1
ATOM 1699 O O . ARG A 1 219 ? 16.703 27.422 17.828 1 92.12 219 ARG A O 1
ATOM 1706 N N . ARG A 1 220 ? 17.375 25.484 18.609 1 93.25 220 ARG A N 1
ATOM 1707 C CA . ARG A 1 220 ? 18.109 25.188 17.391 1 93.25 220 ARG A CA 1
ATOM 1708 C C . ARG A 1 220 ? 17.156 25.016 16.203 1 93.25 220 ARG A C 1
ATOM 1710 O O . ARG A 1 220 ? 17.438 25.484 15.102 1 93.25 220 ARG A O 1
ATOM 1717 N N . ALA A 1 221 ? 16.109 24.312 16.5 1 93.25 221 ALA A N 1
ATOM 1718 C CA . ALA A 1 221 ? 15.109 24.078 15.461 1 93.25 221 ALA A CA 1
ATOM 1719 C C . ALA A 1 221 ? 14.477 25.391 15 1 93.25 221 ALA A C 1
ATOM 1721 O O . ALA A 1 221 ? 14.328 25.625 13.805 1 93.25 221 ALA A O 1
ATOM 1722 N N . LEU A 1 222 ? 14.188 26.172 15.977 1 93.62 222 LEU A N 1
ATOM 1723 C CA . LEU A 1 222 ? 13.578 27.469 15.688 1 93.62 222 LEU A CA 1
ATOM 1724 C C . LEU A 1 222 ? 14.523 28.344 14.867 1 93.62 222 LEU A C 1
ATOM 1726 O O . LEU A 1 222 ? 14.102 29 13.914 1 93.62 222 LEU A O 1
ATOM 1730 N N . ALA A 1 223 ? 15.773 28.344 15.273 1 93.94 223 ALA A N 1
ATOM 1731 C CA . ALA A 1 223 ? 16.766 29.141 14.562 1 93.94 223 ALA A CA 1
ATOM 1732 C C . ALA A 1 223 ? 16.875 28.703 13.102 1 93.94 223 ALA A C 1
ATOM 1734 O O . ALA A 1 223 ? 16.969 29.531 12.203 1 93.94 223 ALA A O 1
ATOM 1735 N N . TYR A 1 224 ? 16.875 27.469 12.914 1 94.06 224 TYR A N 1
ATOM 1736 C CA . TYR A 1 224 ? 16.953 26.922 11.562 1 94.06 224 TYR A CA 1
ATOM 1737 C C . TYR A 1 224 ? 15.758 27.344 10.727 1 94.06 224 TYR A C 1
ATOM 1739 O O . TYR A 1 224 ? 15.914 27.766 9.57 1 94.06 224 TYR A O 1
ATOM 1747 N N . ILE A 1 225 ? 14.578 27.172 11.328 1 92.94 225 ILE A N 1
ATOM 1748 C CA . ILE A 1 225 ? 13.344 27.516 10.633 1 92.94 225 ILE A CA 1
ATOM 1749 C C . ILE A 1 225 ? 13.359 29 10.266 1 92.94 225 ILE A C 1
ATOM 1751 O O . ILE A 1 225 ? 13.055 29.375 9.133 1 92.94 225 ILE A O 1
ATOM 1755 N N . ASP A 1 226 ? 13.805 29.797 11.211 1 91.5 226 ASP A N 1
ATOM 1756 C CA . ASP A 1 226 ? 13.82 31.234 11 1 91.5 226 ASP A CA 1
ATOM 1757 C C . ASP A 1 226 ? 14.82 31.625 9.906 1 91.5 226 ASP A C 1
ATOM 1759 O O . ASP A 1 226 ? 14.547 32.5 9.094 1 91.5 226 ASP A O 1
ATOM 1763 N N . ASP A 1 227 ? 15.875 30.906 9.883 1 92.62 227 ASP A N 1
ATOM 1764 C CA . ASP A 1 227 ? 16.953 31.234 8.961 1 92.62 227 ASP A CA 1
ATOM 1765 C C . ASP A 1 227 ? 16.656 30.719 7.551 1 92.62 227 ASP A C 1
ATOM 1767 O O . ASP A 1 227 ? 17.203 31.234 6.57 1 92.62 227 ASP A O 1
ATOM 1771 N N . HIS A 1 228 ? 15.758 29.734 7.461 1 92.38 228 HIS A N 1
ATOM 1772 C CA . HIS A 1 228 ? 15.609 29.047 6.18 1 92.38 228 HIS A CA 1
ATOM 1773 C C . HIS A 1 228 ? 14.148 29.031 5.742 1 92.38 228 HIS A C 1
ATOM 1775 O O . HIS A 1 228 ? 13.758 28.188 4.926 1 92.38 228 HIS A O 1
ATOM 1781 N N . ALA A 1 229 ? 13.344 29.891 6.219 1 90.5 229 ALA A N 1
ATOM 1782 C CA . ALA A 1 229 ? 11.898 29.844 6.055 1 90.5 229 ALA A CA 1
ATOM 1783 C C . ALA A 1 229 ? 11.508 29.906 4.582 1 90.5 229 ALA A C 1
ATOM 1785 O O . ALA A 1 229 ? 10.477 29.359 4.18 1 90.5 229 ALA A O 1
ATOM 1786 N N . ALA A 1 230 ? 12.305 30.5 3.773 1 88.56 230 ALA A N 1
ATOM 1787 C CA . ALA A 1 230 ? 11.969 30.688 2.365 1 88.56 230 ALA A CA 1
ATOM 1788 C C . ALA A 1 230 ? 12.391 29.484 1.531 1 88.56 230 ALA A C 1
ATOM 1790 O O . ALA A 1 230 ? 12.039 29.375 0.356 1 88.56 230 ALA A O 1
ATOM 1791 N N . GLU A 1 231 ? 13.164 28.609 2.135 1 87.81 231 GLU A N 1
ATOM 1792 C CA . GLU A 1 231 ? 13.734 27.469 1.427 1 87.81 231 GLU A CA 1
ATOM 1793 C C . GLU A 1 231 ? 12.844 26.234 1.571 1 87.81 231 GLU A C 1
ATOM 1795 O O . GLU A 1 231 ? 11.734 26.328 2.111 1 87.81 231 GLU A O 1
ATOM 1800 N N . ASP A 1 232 ? 13.258 25.203 0.929 1 79.81 232 ASP A N 1
ATOM 1801 C CA . ASP A 1 232 ? 12.555 23.938 1.041 1 79.81 232 ASP A CA 1
ATOM 1802 C C . ASP A 1 232 ? 12.93 23.203 2.334 1 79.81 232 ASP A C 1
ATOM 1804 O O . ASP A 1 232 ? 13.758 22.297 2.322 1 79.81 232 ASP A O 1
ATOM 1808 N N . VAL A 1 233 ? 12.32 23.672 3.402 1 81.69 233 VAL A N 1
ATOM 1809 C CA . VAL A 1 233 ? 12.594 23.141 4.734 1 81.69 233 VAL A CA 1
ATOM 1810 C C . VAL A 1 233 ? 11.766 21.891 4.969 1 81.69 233 VAL A C 1
ATOM 1812 O O . VAL A 1 233 ? 10.555 21.875 4.727 1 81.69 233 VAL A O 1
ATOM 1815 N N . SER A 1 234 ? 12.438 20.828 5.344 1 73 234 SER A N 1
ATOM 1816 C CA . SER A 1 234 ? 11.773 19.578 5.695 1 73 234 SER A CA 1
ATOM 1817 C C . SER A 1 234 ? 11.914 19.281 7.184 1 73 234 SER A C 1
ATOM 1819 O O . SER A 1 234 ? 12.773 19.844 7.859 1 73 234 SER A O 1
ATOM 1821 N N . LEU A 1 235 ? 11.031 18.438 7.668 1 74.31 235 LEU A N 1
ATOM 1822 C CA . LEU A 1 235 ? 11.133 18 9.055 1 74.31 235 LEU A CA 1
ATOM 1823 C C . LEU A 1 235 ? 12.477 17.328 9.32 1 74.31 235 LEU A C 1
ATOM 1825 O O . LEU A 1 235 ? 13.078 17.516 10.375 1 74.31 235 LEU A O 1
ATOM 1829 N N . ALA A 1 236 ? 12.906 16.578 8.383 1 69.12 236 ALA A N 1
ATOM 1830 C CA . ALA A 1 236 ? 14.211 15.938 8.492 1 69.12 236 ALA A CA 1
ATOM 1831 C C . ALA A 1 236 ? 15.328 16.969 8.578 1 69.12 236 ALA A C 1
ATOM 1833 O O . ALA A 1 236 ? 16.281 16.797 9.344 1 69.12 236 ALA A O 1
ATOM 1834 N N . GLY A 1 237 ? 15.172 18.016 7.727 1 77.88 237 GLY A N 1
ATOM 1835 C CA . GLY A 1 237 ? 16.141 19.094 7.777 1 77.88 237 GLY A CA 1
ATOM 1836 C C . GLY A 1 237 ? 16.188 19.797 9.117 1 77.88 237 GLY A C 1
ATOM 1837 O O . GLY A 1 237 ? 17.266 20.109 9.625 1 77.88 237 GLY A O 1
ATOM 1838 N N . ILE A 1 238 ? 15.047 20 9.695 1 87.38 238 ILE A N 1
ATOM 1839 C CA . ILE A 1 238 ? 14.961 20.625 11.008 1 87.38 238 ILE A CA 1
ATOM 1840 C C . ILE A 1 238 ? 15.625 19.734 12.055 1 87.38 238 ILE A C 1
ATOM 1842 O O . ILE A 1 238 ? 16.375 20.219 12.906 1 87.38 238 ILE A O 1
ATOM 1846 N N . ALA A 1 239 ? 15.359 18.469 12 1 81.44 239 ALA A N 1
ATOM 1847 C CA . ALA A 1 239 ? 15.938 17.516 12.945 1 81.44 239 ALA A CA 1
ATOM 1848 C C . ALA A 1 239 ? 17.453 17.484 12.828 1 81.44 239 ALA A C 1
ATOM 1850 O O . ALA A 1 239 ? 18.156 17.469 13.844 1 81.44 239 ALA A O 1
ATOM 1851 N N . GLU A 1 240 ? 17.891 17.453 11.609 1 79.62 240 GLU A N 1
ATOM 1852 C CA . GLU A 1 240 ? 19.328 17.453 11.359 1 79.62 240 GLU A CA 1
ATOM 1853 C C . GLU A 1 240 ? 19.984 18.703 11.945 1 79.62 240 GLU A C 1
ATOM 1855 O O . GLU A 1 240 ? 21.047 18.625 12.57 1 79.62 240 GLU A O 1
ATOM 1860 N N . ALA A 1 241 ? 19.375 19.828 11.703 1 87 241 ALA A N 1
ATOM 1861 C CA . ALA A 1 241 ? 19.906 21.094 12.195 1 87 241 ALA A CA 1
ATOM 1862 C C . ALA A 1 241 ? 19.906 21.125 13.727 1 87 241 ALA A C 1
ATOM 1864 O O . ALA A 1 241 ? 20.781 21.734 14.336 1 87 241 ALA A O 1
ATOM 1865 N N . ALA A 1 242 ? 18.984 20.484 14.328 1 89.5 242 ALA A N 1
ATOM 1866 C CA . ALA A 1 242 ? 18.859 20.453 15.781 1 89.5 242 ALA A CA 1
ATOM 1867 C C . ALA A 1 242 ? 19.688 19.297 16.375 1 89.5 242 ALA A C 1
ATOM 1869 O O . ALA A 1 242 ? 19.812 19.188 17.594 1 89.5 242 ALA A O 1
ATOM 1870 N N . HIS A 1 243 ? 20.172 18.453 15.523 1 85.5 243 HIS A N 1
ATOM 1871 C CA . HIS A 1 243 ? 21.016 17.312 15.898 1 85.5 243 HIS A CA 1
ATOM 1872 C C . HIS A 1 243 ? 20.25 16.328 16.766 1 85.5 243 HIS A C 1
ATOM 1874 O O . HIS A 1 243 ? 20.766 15.867 17.781 1 85.5 243 HIS A O 1
ATOM 1880 N N . VAL A 1 244 ? 19.062 16.203 16.547 1 80.19 244 VAL A N 1
ATOM 1881 C CA . VAL A 1 244 ? 18.219 15.234 17.234 1 80.19 244 VAL A CA 1
ATOM 1882 C C . VAL A 1 244 ? 17.344 14.492 16.234 1 80.19 244 VAL A C 1
ATOM 1884 O O . VAL A 1 244 ? 17.406 14.758 15.031 1 80.19 244 VAL A O 1
ATOM 1887 N N . SER A 1 245 ? 16.641 13.5 16.75 1 68.94 245 SER A N 1
ATOM 1888 C CA . SER A 1 245 ? 15.734 12.758 15.883 1 68.94 245 SER A CA 1
ATOM 1889 C C . SER A 1 245 ? 14.508 13.586 15.523 1 68.94 245 SER A C 1
ATOM 1891 O O . SER A 1 245 ? 14.188 14.562 16.203 1 68.94 245 SER A O 1
ATOM 1893 N N . VAL A 1 246 ? 13.875 13.234 14.414 1 69.88 246 VAL A N 1
ATOM 1894 C CA . VAL A 1 246 ? 12.625 13.867 13.992 1 69.88 246 VAL A CA 1
ATOM 1895 C C . VAL A 1 246 ? 11.602 13.797 15.125 1 69.88 246 VAL A C 1
ATOM 1897 O O . VAL A 1 246 ? 10.891 14.773 15.383 1 69.88 246 VAL A O 1
ATOM 1900 N N . ARG A 1 247 ? 11.656 12.711 15.82 1 66.94 247 ARG A N 1
ATOM 1901 C CA . ARG A 1 247 ? 10.711 12.531 16.922 1 66.94 247 ARG A CA 1
ATOM 1902 C C . ARG A 1 247 ? 11.008 13.5 18.062 1 66.94 247 ARG A C 1
ATOM 1904 O O . ARG A 1 247 ? 10.086 14.055 18.672 1 66.94 247 ARG A O 1
ATOM 1911 N N . ALA A 1 248 ? 12.242 13.664 18.328 1 73.06 248 ALA A N 1
ATOM 1912 C CA . ALA A 1 248 ? 12.648 14.586 19.391 1 73.06 248 ALA A CA 1
ATOM 1913 C C . ALA A 1 248 ? 12.234 16.016 19.062 1 73.06 248 ALA A C 1
ATOM 1915 O O . ALA A 1 248 ? 11.781 16.766 19.938 1 73.06 248 ALA A O 1
ATOM 1916 N N . VAL A 1 249 ? 12.406 16.344 17.781 1 81.88 249 VAL A N 1
ATOM 1917 C CA . VAL A 1 249 ? 12.023 17.688 17.359 1 81.88 249 VAL A CA 1
ATOM 1918 C C . VAL A 1 249 ? 10.508 17.859 17.484 1 81.88 249 VAL A C 1
ATOM 1920 O O . VAL A 1 249 ? 10.023 18.875 17.984 1 81.88 249 VAL A O 1
ATOM 1923 N N . GLN A 1 250 ? 9.836 16.906 17.047 1 75.25 250 GLN A N 1
ATOM 1924 C CA . GLN A 1 250 ? 8.383 16.969 17.109 1 75.25 250 GLN A CA 1
ATOM 1925 C C . GLN A 1 250 ? 7.902 17.062 18.562 1 75.25 250 GLN A C 1
ATOM 1927 O O . GLN A 1 250 ? 7.008 17.859 18.875 1 75.25 250 GLN A O 1
ATOM 1932 N N . LEU A 1 251 ? 8.602 16.281 19.344 1 74.19 251 LEU A N 1
ATOM 1933 C CA . LEU A 1 251 ? 8.258 16.312 20.766 1 74.19 251 LEU A CA 1
ATOM 1934 C C . LEU A 1 251 ? 8.594 17.672 21.375 1 74.19 251 LEU A C 1
ATOM 1936 O O . LEU A 1 251 ? 7.828 18.203 22.188 1 74.19 251 LEU A O 1
ATOM 1940 N N . ALA A 1 252 ? 9.727 18.203 21.031 1 82.31 252 ALA A N 1
ATOM 1941 C CA . ALA A 1 252 ? 10.148 19.5 21.562 1 82.31 252 ALA A CA 1
ATOM 1942 C C . ALA A 1 252 ? 9.141 20.594 21.203 1 82.31 252 ALA A C 1
ATOM 1944 O O . ALA A 1 252 ? 8.781 21.422 22.062 1 82.31 252 ALA A O 1
ATOM 1945 N N . PHE A 1 253 ? 8.672 20.594 20.047 1 84.56 253 PHE A N 1
ATOM 1946 C CA . PHE A 1 253 ? 7.711 21.594 19.609 1 84.56 253 PHE A CA 1
ATOM 1947 C C . PHE A 1 253 ? 6.383 21.422 20.328 1 84.56 253 PHE A C 1
ATOM 1949 O O . PHE A 1 253 ? 5.762 22.391 20.766 1 84.56 253 PHE A O 1
ATOM 1956 N N . ARG A 1 254 ? 6.035 20.203 20.453 1 74.19 254 ARG A N 1
ATOM 1957 C CA . ARG A 1 254 ? 4.777 19.922 21.141 1 74.19 254 ARG A CA 1
ATOM 1958 C C . ARG A 1 254 ? 4.852 20.328 22.609 1 74.19 254 ARG A C 1
ATOM 1960 O O . ARG A 1 254 ? 3.945 20.969 23.125 1 74.19 254 ARG A O 1
ATOM 1967 N N . ARG A 1 255 ? 5.906 19.891 23.172 1 75.88 255 ARG A N 1
ATOM 1968 C CA . ARG A 1 255 ? 6.09 20.094 24.609 1 75.88 255 ARG A CA 1
ATOM 1969 C C . ARG A 1 255 ? 6.234 21.578 24.938 1 75.88 255 ARG A C 1
ATOM 1971 O O . ARG A 1 255 ? 5.688 22.047 25.938 1 75.88 255 ARG A O 1
ATOM 1978 N N . HIS A 1 256 ? 6.965 22.281 24.125 1 80.62 256 HIS A N 1
ATOM 1979 C CA . HIS A 1 256 ? 7.367 23.625 24.5 1 80.62 256 HIS A CA 1
ATOM 1980 C C . HIS A 1 256 ? 6.512 24.688 23.812 1 80.62 256 HIS A C 1
ATOM 1982 O O . HIS A 1 256 ? 6.395 25.812 24.281 1 80.62 256 HIS A O 1
ATOM 1988 N N . LEU A 1 257 ? 5.91 24.344 22.656 1 80.88 257 LEU A N 1
ATOM 1989 C CA . LEU A 1 257 ? 5.168 25.344 21.891 1 80.88 257 LEU A CA 1
ATOM 1990 C C . LEU A 1 257 ? 3.762 24.859 21.578 1 80.88 257 LEU A C 1
ATOM 1992 O O . LEU A 1 257 ? 2.965 25.594 20.984 1 80.88 257 LEU A O 1
ATOM 1996 N N . ASP A 1 258 ? 3.434 23.562 21.906 1 74.69 258 ASP A N 1
ATOM 1997 C CA . ASP A 1 258 ? 2.143 22.938 21.609 1 74.69 258 ASP A CA 1
ATOM 1998 C C . ASP A 1 258 ? 1.803 23.062 20.125 1 74.69 258 ASP A C 1
ATOM 2000 O O . ASP A 1 258 ? 0.705 23.484 19.766 1 74.69 258 ASP A O 1
ATOM 2004 N N . THR A 1 259 ? 2.789 22.875 19.297 1 75.75 259 THR A N 1
ATOM 2005 C CA . THR A 1 259 ? 2.656 22.922 17.844 1 75.75 259 THR A CA 1
ATOM 2006 C C . THR A 1 259 ? 3.605 21.922 17.188 1 75.75 259 THR A C 1
ATOM 2008 O O . THR A 1 259 ? 4.195 21.078 17.859 1 75.75 259 THR A O 1
ATOM 2011 N N . THR A 1 260 ? 3.635 21.844 15.891 1 75.69 260 THR A N 1
ATOM 2012 C CA . THR A 1 260 ? 4.562 21 15.133 1 75.69 260 THR A CA 1
ATOM 2013 C C . THR A 1 260 ? 5.59 21.859 14.406 1 75.69 260 THR A C 1
ATOM 2015 O O . THR A 1 260 ? 5.348 23.047 14.148 1 75.69 260 THR A O 1
ATOM 2018 N N . PRO A 1 261 ? 6.699 21.297 14.141 1 82 261 PRO A N 1
ATOM 2019 C CA . PRO A 1 261 ? 7.73 22.062 13.414 1 82 261 PRO A CA 1
ATOM 2020 C C . PRO A 1 261 ? 7.223 22.641 12.102 1 82 261 PRO A C 1
ATOM 2022 O O . PRO A 1 261 ? 7.484 23.797 11.789 1 82 261 PRO A O 1
ATOM 2025 N N . MET A 1 262 ? 6.414 21.891 11.484 1 78.06 262 MET A N 1
ATOM 2026 C CA . MET A 1 262 ? 5.973 22.344 10.164 1 78.06 262 MET A CA 1
ATOM 2027 C C . MET A 1 262 ? 4.887 23.406 10.289 1 78.06 262 MET A C 1
ATOM 2029 O O . MET A 1 262 ? 4.82 24.328 9.477 1 78.06 262 MET A O 1
ATOM 2033 N N . ALA A 1 263 ? 4.055 23.234 11.273 1 76.06 263 ALA A N 1
ATOM 2034 C CA . ALA A 1 263 ? 3.078 24.281 11.539 1 76.06 263 ALA A CA 1
ATOM 2035 C C . ALA A 1 263 ? 3.771 25.594 11.93 1 76.06 263 ALA A C 1
ATOM 2037 O O . ALA A 1 263 ? 3.354 26.672 11.508 1 76.06 263 ALA A O 1
ATOM 2038 N N . TYR A 1 264 ? 4.758 25.422 12.719 1 86.88 264 TYR A N 1
ATOM 2039 C CA . TYR A 1 264 ? 5.539 26.594 13.094 1 86.88 264 TYR A CA 1
ATOM 2040 C C . TYR A 1 264 ? 6.184 27.25 11.867 1 86.88 264 TYR A C 1
ATOM 2042 O O . TYR A 1 264 ? 6.172 28.469 11.727 1 86.88 264 TYR A O 1
ATOM 2050 N N . LEU A 1 265 ? 6.691 26.469 11 1 88.56 265 LEU A N 1
ATOM 2051 C CA . LEU A 1 265 ? 7.277 26.969 9.766 1 88.56 265 LEU A CA 1
ATOM 2052 C C . LEU A 1 265 ? 6.254 27.75 8.953 1 88.56 265 LEU A C 1
ATOM 2054 O O . LEU A 1 265 ? 6.559 28.828 8.43 1 88.56 265 LEU A O 1
ATOM 2058 N N . ARG A 1 266 ? 5.141 27.219 8.836 1 84.19 266 ARG A N 1
ATOM 2059 C CA . ARG A 1 266 ? 4.082 27.891 8.086 1 84.19 266 ARG A CA 1
ATOM 2060 C C . ARG A 1 266 ? 3.756 29.25 8.695 1 84.19 266 ARG A C 1
ATOM 2062 O O . ARG A 1 266 ? 3.508 30.203 7.973 1 84.19 266 ARG A O 1
ATOM 2069 N N . ARG A 1 267 ? 3.701 29.266 9.977 1 87.44 267 ARG A N 1
ATOM 2070 C CA . ARG A 1 267 ? 3.451 30.531 10.672 1 87.44 267 ARG A CA 1
ATOM 2071 C C . ARG A 1 267 ? 4.562 31.531 10.398 1 87.44 267 ARG A C 1
ATOM 2073 O O . ARG A 1 267 ? 4.293 32.719 10.164 1 87.44 267 ARG A O 1
ATOM 2080 N N . VAL A 1 268 ? 5.742 31.047 10.469 1 92.5 268 VAL A N 1
ATOM 2081 C CA . VAL A 1 268 ? 6.895 31.906 10.203 1 92.5 268 VAL A CA 1
ATOM 2082 C C . VAL A 1 268 ? 6.828 32.438 8.773 1 92.5 268 VAL A C 1
ATOM 2084 O O . VAL A 1 268 ? 7.059 33.625 8.539 1 92.5 268 VAL A O 1
ATOM 2087 N N . ARG A 1 269 ? 6.477 31.562 7.902 1 91.5 269 ARG A N 1
ATOM 2088 C CA . ARG A 1 269 ? 6.367 31.953 6.504 1 91.5 269 ARG A CA 1
ATOM 2089 C C . ARG A 1 269 ? 5.262 33 6.309 1 91.5 269 ARG A C 1
ATOM 2091 O O . ARG A 1 269 ? 5.43 33.938 5.555 1 91.5 269 ARG A O 1
ATOM 2098 N N . LEU A 1 270 ? 4.176 32.781 6.961 1 92.12 270 LEU A N 1
ATOM 2099 C CA . LEU A 1 270 ? 3.066 33.719 6.871 1 92.12 270 LEU A CA 1
ATOM 2100 C C . LEU A 1 270 ? 3.471 35.094 7.418 1 92.12 270 LEU A C 1
ATOM 2102 O O . LEU A 1 270 ? 3.111 36.125 6.848 1 92.12 270 LEU A O 1
ATOM 2106 N N . ASP A 1 271 ? 4.133 35.062 8.477 1 93.81 271 ASP A N 1
ATOM 2107 C CA . ASP A 1 271 ? 4.613 36.281 9.078 1 93.81 271 ASP A CA 1
ATOM 2108 C C . ASP A 1 271 ? 5.562 37.031 8.141 1 93.81 271 ASP A C 1
ATOM 2110 O O . ASP A 1 271 ? 5.484 38.25 8 1 93.81 271 ASP A O 1
ATOM 2114 N N . HIS A 1 272 ? 6.363 36.312 7.555 1 94 272 HIS A N 1
ATOM 2115 C CA . HIS A 1 272 ? 7.285 36.906 6.594 1 94 272 HIS A CA 1
ATOM 2116 C C . HIS A 1 272 ? 6.539 37.469 5.398 1 94 272 HIS A C 1
ATOM 2118 O O . HIS A 1 272 ? 6.871 38.562 4.914 1 94 272 HIS A O 1
ATOM 2124 N N . ALA A 1 273 ? 5.617 36.75 4.965 1 93.94 273 ALA A N 1
ATOM 2125 C CA . ALA A 1 273 ? 4.797 37.25 3.861 1 93.94 273 ALA A CA 1
ATOM 2126 C C . ALA A 1 273 ? 4.074 38.531 4.246 1 93.94 273 ALA A C 1
ATOM 2128 O O . ALA A 1 273 ? 4 39.469 3.447 1 93.94 273 ALA A O 1
ATOM 2129 N N . HIS A 1 274 ? 3.582 38.531 5.422 1 94.5 274 HIS A N 1
ATOM 2130 C CA . HIS A 1 274 ? 2.896 39.719 5.934 1 94.5 274 HIS A CA 1
ATOM 2131 C C . HIS A 1 274 ? 3.822 40.938 5.949 1 94.5 274 HIS A C 1
ATOM 2133 O O . HIS A 1 274 ? 3.453 42 5.469 1 94.5 274 HIS A O 1
ATOM 2139 N N . ARG A 1 275 ? 4.992 40.781 6.422 1 94.19 275 ARG A N 1
ATOM 2140 C CA . ARG A 1 275 ? 5.969 41.844 6.484 1 94.19 275 ARG A CA 1
ATOM 2141 C C . ARG A 1 275 ? 6.379 42.281 5.082 1 94.19 275 ARG A C 1
ATOM 2143 O O . ARG A 1 275 ? 6.582 43.5 4.84 1 94.19 275 ARG A O 1
ATOM 2150 N N . ALA A 1 276 ? 6.41 41.344 4.254 1 93.69 276 ALA A N 1
ATOM 2151 C CA . ALA A 1 276 ? 6.762 41.656 2.871 1 93.69 276 ALA A CA 1
ATOM 2152 C C . ALA A 1 276 ? 5.668 42.469 2.193 1 93.69 276 ALA A C 1
ATOM 2154 O O . ALA A 1 276 ? 5.957 43.375 1.421 1 93.69 276 ALA A O 1
ATOM 2155 N N . LEU A 1 277 ? 4.484 42.094 2.494 1 94.19 277 LEU A N 1
ATOM 2156 C CA . LEU A 1 277 ? 3.357 42.812 1.906 1 94.19 277 LEU A CA 1
ATOM 2157 C C . LEU A 1 277 ? 3.293 44.25 2.426 1 94.19 277 LEU A C 1
ATOM 2159 O O . LEU A 1 277 ? 3.002 45.188 1.666 1 94.19 277 LEU A O 1
ATOM 2163 N N . ILE A 1 278 ? 3.6 44.438 3.699 1 93.5 278 ILE A N 1
ATOM 2164 C CA . ILE A 1 278 ? 3.59 45.75 4.312 1 93.5 278 ILE A CA 1
ATOM 2165 C C . ILE A 1 278 ? 4.668 46.625 3.678 1 93.5 278 ILE A C 1
ATOM 2167 O O . ILE A 1 278 ? 4.445 47.812 3.418 1 93.5 278 ILE A O 1
ATOM 2171 N N . ALA A 1 279 ? 5.754 46 3.41 1 92.69 279 ALA A N 1
ATOM 2172 C CA . ALA A 1 279 ? 6.922 46.75 2.938 1 92.69 279 ALA A CA 1
ATOM 2173 C C . ALA A 1 279 ? 6.895 46.906 1.421 1 92.69 279 ALA A C 1
ATOM 2175 O O . ALA A 1 279 ? 7.656 47.688 0.86 1 92.69 279 ALA A O 1
ATOM 2176 N N . ALA A 1 280 ? 5.988 46.219 0.808 1 90.81 280 ALA A N 1
ATOM 2177 C CA . ALA A 1 280 ? 6.031 46.094 -0.649 1 90.81 280 ALA A CA 1
ATOM 2178 C C . ALA A 1 280 ? 5.32 47.281 -1.298 1 90.81 280 ALA A C 1
ATOM 2180 O O . ALA A 1 280 ? 4.465 47.938 -0.676 1 90.81 280 ALA A O 1
ATOM 2181 N N . ASP A 1 281 ? 5.77 47.594 -2.482 1 89.31 281 ASP A N 1
ATOM 2182 C CA . ASP A 1 281 ? 5.113 48.562 -3.365 1 89.31 281 ASP A CA 1
ATOM 2183 C C . ASP A 1 281 ? 4.082 47.875 -4.254 1 89.31 281 ASP A C 1
ATOM 2185 O O . ASP A 1 281 ? 4.434 47.031 -5.086 1 89.31 281 ASP A O 1
ATOM 2189 N N . PRO A 1 282 ? 2.846 48.25 -4.035 1 88.69 282 PRO A N 1
ATOM 2190 C CA . PRO A 1 282 ? 1.784 47.594 -4.793 1 88.69 282 PRO A CA 1
ATOM 2191 C C . PRO A 1 282 ? 1.983 47.688 -6.305 1 88.69 282 PRO A C 1
ATOM 2193 O O . PRO A 1 282 ? 1.422 46.906 -7.059 1 88.69 282 PRO A O 1
ATOM 2196 N N . GLU A 1 283 ? 2.736 48.625 -6.742 1 89.44 283 GLU A N 1
ATOM 2197 C CA . GLU A 1 283 ? 2.984 48.781 -8.172 1 89.44 283 GLU A CA 1
ATOM 2198 C C . GLU A 1 283 ? 4.09 47.844 -8.656 1 89.44 283 GLU A C 1
ATOM 2200 O O . GLU A 1 283 ? 4.23 47.625 -9.859 1 89.44 283 GLU A O 1
ATOM 2205 N N . LYS A 1 284 ? 4.836 47.25 -7.703 1 92 284 LYS A N 1
ATOM 2206 C CA . LYS A 1 284 ? 6.027 46.5 -8.102 1 92 284 LYS A CA 1
ATOM 2207 C C . LYS A 1 284 ? 5.867 45 -7.797 1 92 284 LYS A C 1
ATOM 2209 O O . LYS A 1 284 ? 6.684 44.188 -8.227 1 92 284 LYS A O 1
ATOM 2214 N N . THR A 1 285 ? 4.93 44.594 -7.004 1 90.75 285 THR A N 1
ATOM 2215 C CA . THR A 1 285 ? 4.766 43.188 -6.652 1 90.75 285 THR A CA 1
ATOM 2216 C C . THR A 1 285 ? 3.287 42.812 -6.531 1 90.75 285 THR A C 1
ATOM 2218 O O . THR A 1 285 ? 2.422 43.688 -6.637 1 90.75 285 THR A O 1
ATOM 2221 N N . THR A 1 286 ? 3.002 41.562 -6.57 1 92.06 286 THR A N 1
ATOM 2222 C CA . THR A 1 286 ? 1.643 41.062 -6.398 1 92.06 286 THR A CA 1
ATOM 2223 C C . THR A 1 286 ? 1.556 40.156 -5.18 1 92.06 286 THR A C 1
ATOM 2225 O O . THR A 1 286 ? 2.576 39.688 -4.684 1 92.06 286 THR A O 1
ATOM 2228 N N . VAL A 1 287 ? 0.368 40 -4.684 1 92.75 287 VAL A N 1
ATOM 2229 C CA . VAL A 1 287 ? 0.115 39.094 -3.574 1 92.75 287 VAL A CA 1
ATOM 2230 C C . VAL A 1 287 ? 0.573 37.656 -3.949 1 92.75 287 VAL A C 1
ATOM 2232 O O . VAL A 1 287 ? 1.173 36.969 -3.131 1 92.75 287 VAL A O 1
ATOM 2235 N N . ALA A 1 288 ? 0.342 37.344 -5.188 1 91.19 288 ALA A N 1
ATOM 2236 C CA . ALA A 1 288 ? 0.702 36.031 -5.664 1 91.19 288 ALA A CA 1
ATOM 2237 C C . ALA A 1 288 ? 2.213 35.812 -5.633 1 91.19 288 ALA A C 1
ATOM 2239 O O . ALA A 1 288 ? 2.693 34.75 -5.27 1 91.19 288 ALA A O 1
ATOM 2240 N N . ALA A 1 289 ? 2.922 36.812 -6 1 91.44 289 ALA A N 1
ATOM 2241 C CA . ALA A 1 289 ? 4.379 36.75 -6.027 1 91.44 289 ALA A CA 1
ATOM 2242 C C . ALA A 1 289 ? 4.945 36.594 -4.621 1 91.44 289 ALA A C 1
ATOM 2244 O O . ALA A 1 289 ? 5.875 35.812 -4.402 1 91.44 289 ALA A O 1
ATOM 2245 N N . VAL A 1 290 ? 4.395 37.375 -3.684 1 92.69 290 VAL A N 1
ATOM 2246 C CA . VAL A 1 290 ? 4.848 37.312 -2.297 1 92.69 290 VAL A CA 1
ATOM 2247 C C . VAL A 1 290 ? 4.508 35.938 -1.704 1 92.69 290 VAL A C 1
ATOM 2249 O O . VAL A 1 290 ? 5.336 35.312 -1.02 1 92.69 290 VAL A O 1
ATOM 2252 N N . ALA A 1 291 ? 3.309 35.531 -1.945 1 92 291 ALA A N 1
ATOM 2253 C CA . ALA A 1 291 ? 2.877 34.219 -1.452 1 92 291 ALA A CA 1
ATOM 2254 C C . ALA A 1 291 ? 3.795 33.125 -1.958 1 92 291 ALA A C 1
ATOM 2256 O O . ALA A 1 291 ? 4.234 32.25 -1.183 1 92 291 ALA A O 1
ATOM 2257 N N . ALA A 1 292 ? 4.078 33.125 -3.225 1 88.19 292 ALA A N 1
ATOM 2258 C CA . ALA A 1 292 ? 4.934 32.125 -3.85 1 88.19 292 ALA A CA 1
ATOM 2259 C C . ALA A 1 292 ? 6.34 32.156 -3.254 1 88.19 292 ALA A C 1
ATOM 2261 O O . ALA A 1 292 ? 6.953 31.094 -3.049 1 88.19 292 ALA A O 1
ATOM 2262 N N . ARG A 1 293 ? 6.824 33.312 -2.996 1 87.62 293 ARG A N 1
ATOM 2263 C CA . ARG A 1 293 ? 8.164 33.469 -2.449 1 87.62 293 ARG A CA 1
ATOM 2264 C C . ARG A 1 293 ? 8.305 32.781 -1.106 1 87.62 293 ARG A C 1
ATOM 2266 O O . ARG A 1 293 ? 9.367 32.219 -0.79 1 87.62 293 ARG A O 1
ATOM 2273 N N . TRP A 1 294 ? 7.195 32.781 -0.427 1 89.56 294 TRP A N 1
ATOM 2274 C CA . TRP A 1 294 ? 7.297 32.25 0.926 1 89.56 294 TRP A CA 1
ATOM 2275 C C . TRP A 1 294 ? 6.645 30.875 1.017 1 89.56 294 TRP A C 1
ATOM 2277 O O . TRP A 1 294 ? 6.289 30.422 2.107 1 89.56 294 TRP A O 1
ATOM 2287 N N . GLY A 1 295 ? 6.371 30.281 -0.147 1 81.88 295 GLY A N 1
ATOM 2288 C CA . GLY A 1 295 ? 6.094 28.859 -0.184 1 81.88 295 GLY A CA 1
ATOM 2289 C C . GLY A 1 295 ? 4.609 28.531 -0.242 1 81.88 295 GLY A C 1
ATOM 2290 O O . GLY A 1 295 ? 4.207 27.391 -0.025 1 81.88 295 GLY A O 1
ATOM 2291 N N . PHE A 1 296 ? 3.768 29.516 -0.44 1 83.12 296 PHE A N 1
ATOM 2292 C CA . PHE A 1 296 ? 2.34 29.266 -0.583 1 83.12 296 PHE A CA 1
ATOM 2293 C C . PHE A 1 296 ? 1.964 29.094 -2.049 1 83.12 296 PHE A C 1
ATOM 2295 O O . PHE A 1 296 ? 1.905 30.062 -2.803 1 83.12 296 PHE A O 1
ATOM 2302 N N . ALA A 1 297 ? 1.782 27.812 -2.359 1 72.62 297 ALA A N 1
ATOM 2303 C CA . ALA A 1 297 ? 1.544 27.5 -3.766 1 72.62 297 ALA A CA 1
ATOM 2304 C C . ALA A 1 297 ? 0.108 27.828 -4.164 1 72.62 297 ALA A C 1
ATOM 2306 O O . ALA A 1 297 ? -0.166 28.125 -5.332 1 72.62 297 ALA A O 1
ATOM 2307 N N . ASN A 1 298 ? -0.739 27.781 -3.287 1 72.5 298 ASN A N 1
ATOM 2308 C CA . ASN A 1 298 ? -2.148 28.031 -3.576 1 72.5 298 ASN A CA 1
ATOM 2309 C C . ASN A 1 298 ? -2.594 29.391 -3.066 1 72.5 298 ASN A C 1
ATOM 2311 O O . ASN A 1 298 ? -2.719 29.609 -1.857 1 72.5 298 ASN A O 1
ATOM 2315 N N . HIS A 1 299 ? -2.855 30.25 -4.004 1 78.62 299 HIS A N 1
ATOM 2316 C CA . HIS A 1 299 ? -3.195 31.641 -3.701 1 78.62 299 HIS A CA 1
ATOM 2317 C C . HIS A 1 299 ? -4.465 31.719 -2.859 1 78.62 299 HIS A C 1
ATOM 2319 O O . HIS A 1 299 ? -4.527 32.5 -1.9 1 78.62 299 HIS A O 1
ATOM 2325 N N . SER A 1 300 ? -5.457 30.984 -3.225 1 76.19 300 SER A N 1
ATOM 2326 C CA . SER A 1 300 ? -6.711 31.031 -2.482 1 76.19 300 SER A CA 1
ATOM 2327 C C . SER A 1 300 ? -6.516 30.594 -1.036 1 76.19 300 SER A C 1
ATOM 2329 O O . SER A 1 300 ? -7.082 31.188 -0.118 1 76.19 300 SER A O 1
ATOM 2331 N N . ARG A 1 301 ? -5.695 29.641 -0.916 1 75.69 301 ARG A N 1
ATOM 2332 C CA . ARG A 1 301 ? -5.406 29.156 0.429 1 75.69 301 ARG A CA 1
ATOM 2333 C C . ARG A 1 301 ? -4.613 30.188 1.227 1 75.69 301 ARG A C 1
ATOM 2335 O O . ARG A 1 301 ? -4.871 30.391 2.414 1 75.69 301 ARG A O 1
ATOM 2342 N N . PHE A 1 302 ? -3.697 30.766 0.589 1 87.81 302 PHE A N 1
ATOM 2343 C CA . PHE A 1 302 ? -2.906 31.812 1.235 1 87.81 302 PHE A CA 1
ATOM 2344 C C . PHE A 1 302 ? -3.797 32.938 1.714 1 87.81 302 PHE A C 1
ATOM 2346 O O . PHE A 1 302 ? -3.686 33.375 2.859 1 87.81 302 PHE A O 1
ATOM 2353 N N . THR A 1 303 ? -4.668 33.344 0.846 1 87.19 303 THR A N 1
ATOM 2354 C CA . THR A 1 303 ? -5.555 34.469 1.168 1 87.19 303 THR A CA 1
ATOM 2355 C C . THR A 1 303 ? -6.449 34.094 2.355 1 87.19 303 THR A C 1
ATOM 2357 O O . THR A 1 303 ? -6.66 34.938 3.244 1 87.19 303 THR A O 1
ATOM 2360 N N . ALA A 1 304 ? -6.867 32.906 2.373 1 79.44 304 ALA A N 1
ATOM 2361 C CA . ALA A 1 304 ? -7.754 32.438 3.443 1 79.44 304 ALA A CA 1
ATOM 2362 C C . ALA A 1 304 ? -7.023 32.406 4.781 1 79.44 304 ALA A C 1
ATOM 2364 O O . ALA A 1 304 ? -7.531 32.906 5.789 1 79.44 304 ALA A O 1
ATOM 2365 N N . ILE A 1 305 ? -5.887 31.859 4.785 1 81.31 305 ILE A N 1
ATOM 2366 C CA . ILE A 1 305 ? -5.105 31.734 6.012 1 81.31 305 ILE A CA 1
ATOM 2367 C C . ILE A 1 305 ? -4.672 33.125 6.492 1 81.31 305 ILE A C 1
ATOM 2369 O O . ILE A 1 305 ? -4.668 33.375 7.691 1 81.31 305 ILE A O 1
ATOM 2373 N N . TYR A 1 306 ? -4.293 33.938 5.578 1 90.94 306 TYR A N 1
ATOM 2374 C CA . TYR A 1 306 ? -3.867 35.312 5.879 1 90.94 306 TYR A CA 1
ATOM 2375 C C . TYR A 1 306 ? -4.98 36.094 6.566 1 90.94 306 TYR A C 1
ATOM 2377 O O . TYR A 1 306 ? -4.762 36.719 7.609 1 90.94 306 TYR A O 1
ATOM 2385 N N . ARG A 1 307 ? -6.113 35.938 6.023 1 88.19 307 ARG A N 1
ATOM 2386 C CA . ARG A 1 307 ? -7.262 36.625 6.582 1 88.19 307 ARG A CA 1
ATOM 2387 C C . ARG A 1 307 ? -7.609 36.094 7.969 1 88.19 307 ARG A C 1
ATOM 2389 O O . ARG A 1 307 ? -7.934 36.875 8.875 1 88.19 307 ARG A O 1
ATOM 2396 N N . ALA A 1 308 ? -7.562 34.938 8.094 1 81.56 308 ALA A N 1
ATOM 2397 C CA . ALA A 1 308 ? -7.871 34.312 9.383 1 81.56 308 ALA A CA 1
ATOM 2398 C C . ALA A 1 308 ? -6.883 34.781 10.453 1 81.56 308 ALA A C 1
ATOM 2400 O O . ALA A 1 308 ? -7.25 34.906 11.617 1 81.56 308 ALA A O 1
ATOM 2401 N N . THR A 1 309 ? -5.68 35 10.047 1 86.38 309 THR A N 1
ATOM 2402 C CA . THR A 1 309 ? -4.613 35.281 10.992 1 86.38 309 THR A CA 1
ATOM 2403 C C . THR A 1 309 ? -4.551 36.781 11.289 1 86.38 309 THR A C 1
ATOM 2405 O O . THR A 1 309 ? -4.379 37.188 12.438 1 86.38 309 THR A O 1
ATOM 2408 N N . TYR A 1 310 ? -4.805 37.625 10.234 1 90.88 310 TYR A N 1
ATOM 2409 C CA . TYR A 1 310 ? -4.543 39.031 10.398 1 90.88 310 TYR A CA 1
ATOM 2410 C C . TYR A 1 310 ? -5.836 39.844 10.312 1 90.88 310 TYR A C 1
ATOM 2412 O O . TYR A 1 310 ? -5.84 41.062 10.57 1 90.88 310 TYR A O 1
ATOM 2420 N N . GLY A 1 311 ? -6.93 39.125 9.898 1 88.12 311 GLY A N 1
ATOM 2421 C CA . GLY A 1 311 ? -8.234 39.75 9.891 1 88.12 311 GLY A CA 1
ATOM 2422 C C . GLY A 1 311 ? -8.469 40.625 8.664 1 88.12 311 GLY A C 1
ATOM 2423 O O . GLY A 1 311 ? -9.539 41.219 8.516 1 88.12 311 GLY A O 1
ATOM 2424 N N . VAL A 1 312 ? -7.453 40.781 7.816 1 90.56 312 VAL A N 1
ATOM 2425 C CA . VAL A 1 312 ? -7.551 41.562 6.59 1 90.56 312 VAL A CA 1
ATOM 2426 C C . VAL A 1 312 ? -7.066 40.719 5.402 1 90.56 312 VAL A C 1
ATOM 2428 O O . VAL A 1 312 ? -6.352 39.75 5.582 1 90.56 312 VAL A O 1
ATOM 2431 N N . LEU A 1 313 ? -7.496 41.062 4.16 1 92.88 313 LEU A N 1
ATOM 2432 C CA . LEU A 1 313 ? -7.023 40.406 2.949 1 92.88 313 LEU A CA 1
ATOM 2433 C C . LEU A 1 313 ? -5.586 40.812 2.637 1 92.88 313 LEU A C 1
ATOM 2435 O O . LEU A 1 313 ? -5.188 41.938 2.896 1 92.88 313 LEU A O 1
ATOM 2439 N N . PRO A 1 314 ? -4.871 39.906 2.074 1 93.5 314 PRO A N 1
ATOM 2440 C CA . PRO A 1 314 ? -3.502 40.281 1.689 1 93.5 314 PRO A CA 1
ATOM 2441 C C . PRO A 1 314 ? -3.449 41.438 0.727 1 93.5 314 PRO A C 1
ATOM 2443 O O . PRO A 1 314 ? -2.527 42.281 0.799 1 93.5 314 PRO A O 1
ATOM 2446 N N . SER A 1 315 ? -4.375 41.531 -0.154 1 92.94 315 SER A N 1
ATOM 2447 C CA . SER A 1 315 ? -4.422 42.625 -1.104 1 92.94 315 SER A CA 1
ATOM 2448 C C . SER A 1 315 ? -4.602 43.969 -0.391 1 92.94 315 SER A C 1
ATOM 2450 O O . SER A 1 315 ? -4.051 45 -0.817 1 92.94 315 SER A O 1
ATOM 2452 N N . ALA A 1 316 ? -5.355 44 0.664 1 92.88 316 ALA A N 1
ATOM 2453 C CA . ALA A 1 316 ? -5.555 45.219 1.453 1 92.88 316 ALA A CA 1
ATOM 2454 C C . ALA A 1 316 ? -4.254 45.656 2.119 1 92.88 316 ALA A C 1
ATOM 2456 O O . ALA A 1 316 ? -3.947 46.844 2.164 1 92.88 316 ALA A O 1
ATOM 2457 N N . THR A 1 317 ? -3.555 44.688 2.674 1 92.75 317 THR A N 1
ATOM 2458 C CA . THR A 1 317 ? -2.268 45 3.293 1 92.75 317 THR A CA 1
ATOM 2459 C C . THR A 1 317 ? -1.288 45.562 2.262 1 92.75 317 THR A C 1
ATOM 2461 O O . THR A 1 317 ? -0.555 46.5 2.545 1 92.75 317 THR A O 1
ATOM 2464 N N . LEU A 1 318 ? -1.279 45 1.102 1 92.69 318 LEU A N 1
ATOM 2465 C CA . LEU A 1 318 ? -0.39 45.438 0.036 1 92.69 318 LEU A CA 1
ATOM 2466 C C . LEU A 1 318 ? -0.716 46.875 -0.374 1 92.69 318 LEU A C 1
ATOM 2468 O O . LEU A 1 318 ? 0.186 47.656 -0.686 1 92.69 318 LEU A O 1
ATOM 2472 N N . ARG A 1 319 ? -1.959 47.188 -0.362 1 89.31 319 ARG A N 1
ATOM 2473 C CA . ARG A 1 319 ? -2.389 48.5 -0.788 1 89.31 319 ARG A CA 1
ATOM 2474 C C . ARG A 1 319 ? -2.299 49.5 0.36 1 89.31 319 ARG A C 1
ATOM 2476 O O . ARG A 1 319 ? -2.494 50.719 0.162 1 89.31 319 ARG A O 1
ATOM 2483 N N . GLY A 1 320 ? -1.76 49.156 1.507 1 80.69 320 GLY A N 1
ATOM 2484 C CA . GLY A 1 320 ? -1.57 50.062 2.627 1 80.69 320 GLY A CA 1
ATOM 2485 C C . GLY A 1 320 ? -2.854 50.344 3.381 1 80.69 320 GLY A C 1
ATOM 2486 O O . GLY A 1 320 ? -2.93 51.344 4.129 1 80.69 320 GLY A O 1
ATOM 2487 N N . SER A 1 321 ? -3.959 49.625 3.072 1 63.03 321 SER A N 1
ATOM 2488 C CA . SER A 1 321 ? -5.215 49.906 3.752 1 63.03 321 SER A CA 1
ATOM 2489 C C . SER A 1 321 ? -5.367 49.094 5.027 1 63.03 321 SER A C 1
ATOM 2491 O O . SER A 1 321 ? -6.125 48.125 5.059 1 63.03 321 SER A O 1
ATOM 2493 N N . SER A 1 322 ? -4.41 49.094 5.883 1 51.25 322 SER A N 1
ATOM 2494 C CA . SER A 1 322 ? -4.605 48.375 7.133 1 51.25 322 SER A CA 1
ATOM 2495 C C . SER A 1 322 ? -5.668 49.031 7.996 1 51.25 322 SER A C 1
ATOM 2497 O O . SER A 1 322 ? -5.848 50.25 7.945 1 51.25 322 SER A O 1
ATOM 2499 N N . MET B 1 1 ? 17.438 2.361 19 1 30.38 1 MET B N 1
ATOM 2500 C CA . MET B 1 1 ? 18.203 2.422 17.766 1 30.38 1 MET B CA 1
ATOM 2501 C C . MET B 1 1 ? 17.484 3.254 16.719 1 30.38 1 MET B C 1
ATOM 2503 O O . MET B 1 1 ? 16.266 3.178 16.594 1 30.38 1 MET B O 1
ATOM 2507 N N . ALA B 1 2 ? 18.094 4.277 16.188 1 38.09 2 ALA B N 1
ATOM 2508 C CA . ALA B 1 2 ? 17.562 5.203 15.188 1 38.09 2 ALA B CA 1
ATOM 2509 C C . ALA B 1 2 ? 16.875 4.449 14.055 1 38.09 2 ALA B C 1
ATOM 2511 O O . ALA B 1 2 ? 17.344 3.387 13.633 1 38.09 2 ALA B O 1
ATOM 2512 N N . ALA B 1 3 ? 15.695 4.551 13.789 1 48.47 3 ALA B N 1
ATOM 2513 C CA . ALA B 1 3 ? 15.023 3.865 12.695 1 48.47 3 ALA B CA 1
ATOM 2514 C C . ALA B 1 3 ? 15.883 3.881 11.43 1 48.47 3 ALA B C 1
ATOM 2516 O O . ALA B 1 3 ? 16.469 4.91 11.086 1 48.47 3 ALA B O 1
ATOM 2517 N N . PRO B 1 4 ? 16.328 2.707 10.961 1 52.28 4 PRO B N 1
ATOM 2518 C CA . PRO B 1 4 ? 17.234 2.637 9.812 1 52.28 4 PRO B CA 1
ATOM 2519 C C . PRO B 1 4 ? 16.797 3.521 8.648 1 52.28 4 PRO B C 1
ATOM 2521 O O . PRO B 1 4 ? 15.602 3.58 8.336 1 52.28 4 PRO B O 1
ATOM 2524 N N . GLU B 1 5 ? 17.453 4.562 8.438 1 65.56 5 GLU B N 1
ATOM 2525 C CA . GLU B 1 5 ? 17.234 5.484 7.324 1 65.56 5 GLU B CA 1
ATOM 2526 C C . GLU B 1 5 ? 17.391 4.773 5.98 1 65.56 5 GLU B C 1
ATOM 2528 O O . GLU B 1 5 ? 18.203 3.857 5.852 1 65.56 5 GLU B O 1
ATOM 2533 N N . ARG B 1 6 ? 16.438 5.012 5.059 1 77 6 ARG B N 1
ATOM 2534 C CA . ARG B 1 6 ? 16.5 4.551 3.676 1 77 6 ARG B CA 1
ATOM 2535 C C . ARG B 1 6 ? 17.875 4.836 3.066 1 77 6 ARG B C 1
ATOM 2537 O O . ARG B 1 6 ? 18.422 5.93 3.244 1 77 6 ARG B O 1
ATOM 2544 N N . ARG B 1 7 ? 18.609 3.891 2.471 1 83.25 7 ARG B N 1
ATOM 2545 C CA . ARG B 1 7 ? 19.906 4.027 1.798 1 83.25 7 ARG B CA 1
ATOM 2546 C C . ARG B 1 7 ? 19.781 3.701 0.313 1 83.25 7 ARG B C 1
ATOM 2548 O O . ARG B 1 7 ? 19.281 2.637 -0.055 1 83.25 7 ARG B O 1
ATOM 2555 N N . ILE B 1 8 ? 20.188 4.66 -0.506 1 91.69 8 ILE B N 1
ATOM 2556 C CA . ILE B 1 8 ? 20.172 4.438 -1.948 1 91.69 8 ILE B CA 1
ATOM 2557 C C . ILE B 1 8 ? 21.594 4.227 -2.455 1 91.69 8 ILE B C 1
ATOM 2559 O O . ILE B 1 8 ? 22.484 5.047 -2.205 1 91.69 8 ILE B O 1
ATOM 2563 N N . THR B 1 9 ? 21.875 3.158 -3.141 1 93.12 9 THR B N 1
ATOM 2564 C CA . THR B 1 9 ? 23.188 2.83 -3.711 1 93.12 9 THR B CA 1
ATOM 2565 C C . THR B 1 9 ? 23.062 2.574 -5.211 1 93.12 9 THR B C 1
ATOM 2567 O O . THR B 1 9 ? 22.141 1.895 -5.66 1 93.12 9 THR B O 1
ATOM 2570 N N . THR B 1 10 ? 23.938 3.176 -5.969 1 95.56 10 THR B N 1
ATOM 2571 C CA . THR B 1 10 ? 24.031 2.93 -7.402 1 95.56 10 THR B CA 1
ATOM 2572 C C . THR B 1 10 ? 25.438 2.459 -7.766 1 95.56 10 THR B C 1
ATOM 2574 O O . THR B 1 10 ? 26.438 3.053 -7.336 1 95.56 10 THR B O 1
ATOM 2577 N N . ARG B 1 11 ? 25.516 1.38 -8.523 1 94.94 11 ARG B N 1
ATOM 2578 C CA . ARG B 1 11 ? 26.812 0.818 -8.914 1 94.94 11 ARG B CA 1
ATOM 2579 C C . ARG B 1 11 ? 26.859 0.536 -10.414 1 94.94 11 ARG B C 1
ATOM 2581 O O . ARG B 1 11 ? 25.875 0.063 -10.992 1 94.94 11 ARG B O 1
ATOM 2588 N N . GLU B 1 12 ? 27.922 0.914 -11.016 1 95.19 12 GLU B N 1
ATOM 2589 C CA . GLU B 1 12 ? 28.266 0.518 -12.383 1 95.19 12 GLU B CA 1
ATOM 2590 C C . GLU B 1 12 ? 29.547 -0.308 -12.406 1 95.19 12 GLU B C 1
ATOM 2592 O O . GLU B 1 12 ? 30.625 0.184 -12.047 1 95.19 12 GLU B O 1
ATOM 2597 N N . LEU B 1 13 ? 29.422 -1.517 -12.781 1 93.75 13 LEU B N 1
ATOM 2598 C CA . LEU B 1 13 ? 30.562 -2.434 -12.773 1 93.75 13 LEU B CA 1
ATOM 2599 C C . LEU B 1 13 ? 30.859 -2.939 -14.18 1 93.75 13 LEU B C 1
ATOM 2601 O O . LEU B 1 13 ? 29.938 -3.176 -14.969 1 93.75 13 LEU B O 1
ATOM 2605 N N . THR B 1 14 ? 32.188 -3.08 -14.5 1 90.12 14 THR B N 1
ATOM 2606 C CA . THR B 1 14 ? 32.594 -3.416 -15.867 1 90.12 14 THR B CA 1
ATOM 2607 C C . THR B 1 14 ? 33.469 -4.656 -15.891 1 90.12 14 THR B C 1
ATOM 2609 O O . THR B 1 14 ? 34.094 -4.961 -16.906 1 90.12 14 THR B O 1
ATOM 2612 N N . ASP B 1 15 ? 33.656 -5.266 -14.875 1 88.94 15 ASP B N 1
ATOM 2613 C CA . ASP B 1 15 ? 34.438 -6.496 -14.852 1 88.94 15 ASP B CA 1
ATOM 2614 C C . ASP B 1 15 ? 33.75 -7.594 -14.07 1 88.94 15 ASP B C 1
ATOM 2616 O O . ASP B 1 15 ? 33.062 -7.316 -13.086 1 88.94 15 ASP B O 1
ATOM 2620 N N . ALA B 1 16 ? 34 -8.789 -14.484 1 88.5 16 ALA B N 1
ATOM 2621 C CA . ALA B 1 16 ? 33.281 -9.961 -13.984 1 88.5 16 ALA B CA 1
ATOM 2622 C C . ALA B 1 16 ? 33.562 -10.18 -12.5 1 88.5 16 ALA B C 1
ATOM 2624 O O . ALA B 1 16 ? 32.656 -10.531 -11.734 1 88.5 16 ALA B O 1
ATOM 2625 N N . ASP B 1 17 ? 34.812 -9.992 -12.094 1 90.12 17 ASP B N 1
ATOM 2626 C CA . ASP B 1 17 ? 35.188 -10.219 -10.695 1 90.12 17 ASP B CA 1
ATOM 2627 C C . ASP B 1 17 ? 34.531 -9.195 -9.781 1 90.12 17 ASP B C 1
ATOM 2629 O O . ASP B 1 17 ? 34.062 -9.539 -8.68 1 90.12 17 ASP B O 1
ATOM 2633 N N . ALA B 1 18 ? 34.469 -8.008 -10.25 1 92.75 18 ALA B N 1
ATOM 2634 C CA . ALA B 1 18 ? 33.844 -6.949 -9.469 1 92.75 18 ALA B CA 1
ATOM 2635 C C . ALA B 1 18 ? 32.344 -7.207 -9.312 1 92.75 18 ALA B C 1
ATOM 2637 O O . ALA B 1 18 ? 31.766 -6.992 -8.234 1 92.75 18 ALA B O 1
ATOM 2638 N N . ILE B 1 19 ? 31.688 -7.617 -10.375 1 93.5 19 ILE B N 1
ATOM 2639 C CA . ILE B 1 19 ? 30.266 -7.938 -10.344 1 93.5 19 ILE B CA 1
ATOM 2640 C C . ILE B 1 19 ? 30.016 -9.078 -9.359 1 93.5 19 ILE B C 1
ATOM 2642 O O . ILE B 1 19 ? 29.141 -8.992 -8.5 1 93.5 19 ILE B O 1
ATOM 2646 N N . HIS B 1 20 ? 30.812 -10.109 -9.508 1 93.38 20 HIS B N 1
ATOM 2647 C CA . HIS B 1 20 ? 30.703 -11.281 -8.633 1 93.38 20 HIS B CA 1
ATOM 2648 C C . HIS B 1 20 ? 30.859 -10.883 -7.172 1 93.38 20 HIS B C 1
ATOM 2650 O O . HIS B 1 20 ? 30.016 -11.219 -6.34 1 93.38 20 HIS B O 1
ATOM 2656 N N . ASP B 1 21 ? 31.938 -10.148 -6.824 1 94.44 21 ASP B N 1
ATOM 2657 C CA . ASP B 1 21 ? 32.219 -9.75 -5.449 1 94.44 21 ASP B CA 1
ATOM 2658 C C . ASP B 1 21 ? 31.094 -8.883 -4.895 1 94.44 21 ASP B C 1
ATOM 2660 O O . ASP B 1 21 ? 30.734 -9 -3.723 1 94.44 21 ASP B O 1
ATOM 2664 N N . TYR B 1 22 ? 30.641 -8.078 -5.75 1 95.56 22 TYR B N 1
ATOM 2665 C CA . TYR B 1 22 ? 29.547 -7.188 -5.355 1 95.56 22 TYR B CA 1
ATOM 2666 C C . TYR B 1 22 ? 28.297 -7.977 -4.988 1 95.56 22 TYR B C 1
ATOM 2668 O O . TYR B 1 22 ? 27.703 -7.75 -3.936 1 95.56 22 TYR B O 1
ATOM 2676 N N . LEU B 1 23 ? 27.828 -8.898 -5.844 1 95 23 LEU B N 1
ATOM 2677 C CA . LEU B 1 23 ? 26.609 -9.688 -5.633 1 95 23 LEU B CA 1
ATOM 2678 C C . LEU B 1 23 ? 26.766 -10.602 -4.426 1 95 23 LEU B C 1
ATOM 2680 O O . LEU B 1 23 ? 25.844 -10.742 -3.623 1 95 23 LEU B O 1
ATOM 2684 N N . VAL B 1 24 ? 27.953 -11.211 -4.234 1 94.69 24 VAL B N 1
ATOM 2685 C CA . VAL B 1 24 ? 28.219 -12.086 -3.098 1 94.69 24 VAL B CA 1
ATOM 2686 C C . VAL B 1 24 ? 28.094 -11.297 -1.795 1 94.69 24 VAL B C 1
ATOM 2688 O O . VAL B 1 24 ? 27.516 -11.781 -0.824 1 94.69 24 VAL B O 1
ATOM 2691 N N . THR B 1 25 ? 28.625 -10.125 -1.779 1 93.19 25 THR B N 1
ATOM 2692 C CA . THR B 1 25 ? 28.578 -9.266 -0.597 1 93.19 25 THR B CA 1
ATOM 2693 C C . THR B 1 25 ? 27.156 -8.812 -0.324 1 93.19 25 THR B C 1
ATOM 2695 O O . THR B 1 25 ? 26.688 -8.836 0.819 1 93.19 25 THR B O 1
ATOM 2698 N N . MET B 1 26 ? 26.469 -8.43 -1.309 1 92.25 26 MET B N 1
ATOM 2699 C CA . MET B 1 26 ? 25.125 -7.863 -1.184 1 92.25 26 MET B CA 1
ATOM 2700 C C . MET B 1 26 ? 24.141 -8.898 -0.653 1 92.25 26 MET B C 1
ATOM 2702 O O . MET B 1 26 ? 23.344 -8.602 0.227 1 92.25 26 MET B O 1
ATOM 2706 N N . TYR B 1 27 ? 24.219 -10.117 -1.198 1 93.5 27 TYR B N 1
ATOM 2707 C CA . TYR B 1 27 ? 23.234 -11.125 -0.844 1 93.5 27 TYR B CA 1
ATOM 2708 C C . TYR B 1 27 ? 23.75 -12.031 0.266 1 93.5 27 TYR B C 1
ATOM 2710 O O . TYR B 1 27 ? 23.016 -12.852 0.807 1 93.5 27 TYR B O 1
ATOM 2718 N N . GLY B 1 28 ? 25.031 -11.906 0.606 1 91.44 28 GLY B N 1
ATOM 2719 C CA . GLY B 1 28 ? 25.609 -12.617 1.735 1 91.44 28 GLY B CA 1
ATOM 2720 C C . GLY B 1 28 ? 25.672 -14.117 1.535 1 91.44 28 GLY B C 1
ATOM 2721 O O . GLY B 1 28 ? 25.484 -14.883 2.486 1 91.44 28 GLY B O 1
ATOM 2722 N N . THR B 1 29 ? 25.719 -14.617 0.362 1 91.31 29 THR B N 1
ATOM 2723 C CA . THR B 1 29 ? 25.781 -16.047 0.058 1 91.31 29 THR B CA 1
ATOM 2724 C C . THR B 1 29 ? 26.812 -16.312 -1.039 1 91.31 29 THR B C 1
ATOM 2726 O O . THR B 1 29 ? 27.156 -15.422 -1.812 1 91.31 29 THR B O 1
ATOM 2729 N N . ALA B 1 30 ? 27.297 -17.516 -1.046 1 93.62 30 ALA B N 1
ATOM 2730 C CA . ALA B 1 30 ? 28.266 -17.906 -2.064 1 93.62 30 ALA B CA 1
ATOM 2731 C C . ALA B 1 30 ? 27.578 -18.156 -3.404 1 93.62 30 ALA B C 1
ATOM 2733 O O . ALA B 1 30 ? 26.438 -18.641 -3.443 1 93.62 30 ALA B O 1
ATOM 2734 N N . MET B 1 31 ? 28.25 -17.734 -4.492 1 94.75 31 MET B N 1
ATOM 2735 C CA . MET B 1 31 ? 27.75 -18.047 -5.828 1 94.75 31 MET B CA 1
ATOM 2736 C C . MET B 1 31 ? 28.891 -18.156 -6.828 1 94.75 31 MET B C 1
ATOM 2738 O O . MET B 1 31 ? 29.969 -17.609 -6.605 1 94.75 31 MET B O 1
ATOM 2742 N N . ARG B 1 32 ? 28.766 -18.953 -7.797 1 96 32 ARG B N 1
ATOM 2743 C CA . ARG B 1 32 ? 29.625 -19.031 -8.969 1 96 32 ARG B CA 1
ATOM 2744 C C . ARG B 1 32 ? 29 -18.297 -10.156 1 96 32 ARG B C 1
ATOM 2746 O O . ARG B 1 32 ? 27.812 -18.469 -10.438 1 96 32 ARG B O 1
ATOM 2753 N N . MET B 1 33 ? 29.703 -17.438 -10.734 1 94.44 33 MET B N 1
ATOM 2754 C CA . MET B 1 33 ? 29.281 -16.672 -11.898 1 94.44 33 MET B CA 1
ATOM 2755 C C . MET B 1 33 ? 30.172 -16.938 -13.094 1 94.44 33 MET B C 1
ATOM 2757 O O . MET B 1 33 ? 31.406 -16.859 -12.992 1 94.44 33 MET B O 1
ATOM 2761 N N . THR B 1 34 ? 29.625 -17.281 -14.203 1 90.81 34 THR B N 1
ATOM 2762 C CA . THR B 1 34 ? 30.391 -17.484 -15.43 1 90.81 34 THR B CA 1
ATOM 2763 C C . THR B 1 34 ? 29.828 -16.641 -16.562 1 90.81 34 THR B C 1
ATOM 2765 O O . THR B 1 34 ? 28.641 -16.297 -16.562 1 90.81 34 THR B O 1
ATOM 2768 N N . CYS B 1 35 ? 30.656 -16.109 -17.344 1 85.06 35 CYS B N 1
ATOM 2769 C CA . CYS B 1 35 ? 30.281 -15.312 -18.5 1 85.06 35 CYS B CA 1
ATOM 2770 C C . CYS B 1 35 ? 31.156 -15.648 -19.703 1 85.06 35 CYS B C 1
ATOM 2772 O O . CYS B 1 35 ? 32.344 -15.945 -19.547 1 85.06 35 CYS B O 1
ATOM 2774 N N . THR B 1 36 ? 30.562 -15.703 -20.812 1 71.81 36 THR B N 1
ATOM 2775 C CA . THR B 1 36 ? 31.297 -16.016 -22.031 1 71.81 36 THR B CA 1
ATOM 2776 C C . THR B 1 36 ? 31.859 -14.734 -22.672 1 71.81 36 THR B C 1
ATOM 2778 O O . THR B 1 36 ? 32.75 -14.797 -23.5 1 71.81 36 THR B O 1
ATOM 2781 N N . ASP B 1 37 ? 31.391 -13.641 -22.172 1 73.31 37 ASP B N 1
ATOM 2782 C CA . ASP B 1 37 ? 31.75 -12.406 -22.859 1 73.31 37 ASP B CA 1
ATOM 2783 C C . ASP B 1 37 ? 32.969 -11.758 -22.219 1 73.31 37 ASP B C 1
ATOM 2785 O O . ASP B 1 37 ? 33.344 -12.109 -21.094 1 73.31 37 ASP B O 1
ATOM 2789 N N . GLU B 1 38 ? 33.656 -10.914 -23.016 1 70 38 GLU B N 1
ATOM 2790 C CA . GLU B 1 38 ? 34.844 -10.234 -22.562 1 70 38 GLU B CA 1
ATOM 2791 C C . GLU B 1 38 ? 34.531 -8.867 -21.969 1 70 38 GLU B C 1
ATOM 2793 O O . GLU B 1 38 ? 35.281 -8.359 -21.125 1 70 38 GLU B O 1
ATOM 2798 N N . ARG B 1 39 ? 33.5 -8.305 -22.375 1 79.19 39 ARG B N 1
ATOM 2799 C CA . ARG B 1 39 ? 33.156 -6.984 -21.859 1 79.19 39 ARG B CA 1
ATOM 2800 C C . ARG B 1 39 ? 31.891 -7.039 -21.016 1 79.19 39 ARG B C 1
ATOM 2802 O O . ARG B 1 39 ? 30.906 -7.648 -21.406 1 79.19 39 ARG B O 1
ATOM 2809 N N . TYR B 1 40 ? 32.156 -6.445 -19.828 1 84.81 40 TYR B N 1
ATOM 2810 C CA . TYR B 1 40 ? 31.031 -6.508 -18.891 1 84.81 40 TYR B CA 1
ATOM 2811 C C . TYR B 1 40 ? 30.469 -5.117 -18.609 1 84.81 40 TYR B C 1
ATOM 2813 O O . TYR B 1 40 ? 31.219 -4.141 -18.531 1 84.81 40 TYR B O 1
ATOM 2821 N N . ARG B 1 41 ? 29.172 -4.984 -18.688 1 90.06 41 ARG B N 1
ATOM 2822 C CA . ARG B 1 41 ? 28.469 -3.797 -18.219 1 90.06 41 ARG B CA 1
ATOM 2823 C C . ARG B 1 41 ? 27.297 -4.176 -17.312 1 90.06 41 ARG B C 1
ATOM 2825 O O . ARG B 1 41 ? 26.375 -4.863 -17.75 1 90.06 41 ARG B O 1
ATOM 2832 N N . PHE B 1 42 ? 27.406 -3.756 -16.109 1 93.81 42 PHE B N 1
ATOM 2833 C CA . PHE B 1 42 ? 26.453 -4.078 -15.055 1 93.81 42 PHE B CA 1
ATOM 2834 C C . PHE B 1 42 ? 26.062 -2.826 -14.281 1 93.81 42 PHE B C 1
ATOM 2836 O O . PHE B 1 42 ? 26.906 -2.178 -13.672 1 93.81 42 PHE B O 1
ATOM 2843 N N . HIS B 1 43 ? 24.781 -2.463 -14.43 1 97.06 43 HIS B N 1
ATOM 2844 C CA . HIS B 1 43 ? 24.25 -1.318 -13.703 1 97.06 43 HIS B CA 1
ATOM 2845 C C . HIS B 1 43 ? 23.25 -1.762 -12.641 1 97.06 43 HIS B C 1
ATOM 2847 O O . HIS B 1 43 ? 22.281 -2.455 -12.945 1 97.06 43 HIS B O 1
ATOM 2853 N N . HIS B 1 44 ? 23.484 -1.41 -11.391 1 97.06 44 HIS B N 1
ATOM 2854 C CA . HIS B 1 44 ? 22.641 -1.824 -10.273 1 97.06 44 HIS B CA 1
ATOM 2855 C C . HIS B 1 44 ? 22.25 -0.631 -9.406 1 97.06 44 HIS B C 1
ATOM 2857 O O . HIS B 1 44 ? 23.109 0.179 -9.031 1 97.06 44 HIS B O 1
ATOM 2863 N N . ARG B 1 45 ? 21 -0.433 -9.211 1 97.44 45 ARG B N 1
ATOM 2864 C CA . ARG B 1 45 ? 20.484 0.538 -8.258 1 97.44 45 ARG B CA 1
ATOM 2865 C C . ARG B 1 45 ? 19.672 -0.152 -7.16 1 97.44 45 ARG B C 1
ATOM 2867 O O . ARG B 1 45 ? 18.828 -0.998 -7.441 1 97.44 45 ARG B O 1
ATOM 2874 N N . ARG B 1 46 ? 19.984 0.176 -5.883 1 96.44 46 ARG B N 1
ATOM 2875 C CA . ARG B 1 46 ? 19.328 -0.449 -4.742 1 96.44 46 ARG B CA 1
ATOM 2876 C C . ARG B 1 46 ? 18.844 0.6 -3.744 1 96.44 46 ARG B C 1
ATOM 2878 O O . ARG B 1 46 ? 19.594 1.509 -3.381 1 96.44 46 ARG B O 1
ATOM 2885 N N . THR B 1 47 ? 17.562 0.576 -3.449 1 96 47 THR B N 1
ATOM 2886 C CA . THR B 1 47 ? 17 1.335 -2.338 1 96 47 THR B CA 1
ATOM 2887 C C . THR B 1 47 ? 16.734 0.423 -1.146 1 96 47 THR B C 1
ATOM 2889 O O . THR B 1 47 ? 15.789 -0.374 -1.169 1 96 47 THR B O 1
ATOM 2892 N N . ASP B 1 4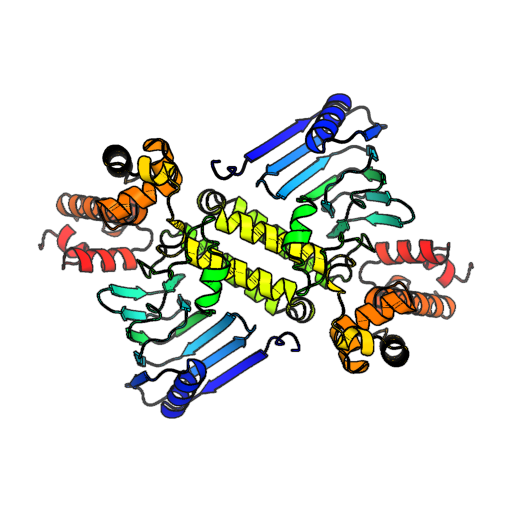8 ? 17.531 0.551 -0.141 1 93.5 48 ASP B N 1
ATOM 2893 C CA . ASP B 1 48 ? 17.438 -0.276 1.057 1 93.5 48 ASP B CA 1
ATOM 2894 C C . ASP B 1 48 ? 16.594 0.418 2.131 1 93.5 48 ASP B C 1
ATOM 2896 O O . ASP B 1 48 ? 16.984 1.477 2.635 1 93.5 48 ASP B O 1
ATOM 2900 N N . ALA B 1 49 ? 15.461 -0.175 2.486 1 92.25 49 ALA B N 1
ATOM 2901 C CA . ALA B 1 49 ? 14.555 0.409 3.471 1 92.25 49 ALA B CA 1
ATOM 2902 C C . ALA B 1 49 ? 14.641 -0.332 4.801 1 92.25 49 ALA B C 1
ATOM 2904 O O . ALA B 1 49 ? 13.805 -0.122 5.691 1 92.25 49 ALA B O 1
ATOM 2905 N N . GLY B 1 50 ? 15.594 -1.228 4.957 1 89.56 50 GLY B N 1
ATOM 2906 C CA . GLY B 1 50 ? 15.766 -2.006 6.176 1 89.56 50 GLY B CA 1
ATOM 2907 C C . GLY B 1 50 ? 15.102 -3.369 6.109 1 89.56 50 GLY B C 1
ATOM 2908 O O . GLY B 1 50 ? 15.734 -4.355 5.727 1 89.56 50 GLY B O 1
ATOM 2909 N N . PRO B 1 51 ? 13.727 -3.41 6.305 1 86.75 51 PRO B N 1
ATOM 2910 C CA . PRO B 1 51 ? 13.062 -4.711 6.262 1 86.75 51 PRO B CA 1
ATOM 2911 C C . PRO B 1 51 ? 13 -5.297 4.852 1 86.75 51 PRO B C 1
ATOM 2913 O O . PRO B 1 51 ? 12.781 -6.5 4.684 1 86.75 51 PRO B O 1
ATOM 2916 N N . PHE B 1 52 ? 13.164 -4.414 3.922 1 95.12 52 PHE B N 1
ATOM 2917 C CA . PHE B 1 52 ? 13.141 -4.832 2.523 1 95.12 52 PHE B CA 1
ATOM 2918 C C . PHE B 1 52 ? 13.969 -3.883 1.665 1 95.12 52 PHE B C 1
ATOM 2920 O O . PHE B 1 52 ? 14.391 -2.82 2.131 1 95.12 52 PHE B O 1
ATOM 2927 N N . ALA B 1 53 ? 14.25 -4.289 0.457 1 97 53 ALA B N 1
ATOM 2928 C CA . ALA B 1 53 ? 14.984 -3.459 -0.498 1 97 53 ALA B CA 1
ATOM 2929 C C . ALA B 1 53 ? 14.406 -3.604 -1.903 1 97 53 ALA B C 1
ATOM 2931 O O . ALA B 1 53 ? 13.906 -4.672 -2.27 1 97 53 ALA B O 1
ATOM 2932 N N . LEU B 1 54 ? 14.375 -2.525 -2.623 1 97.94 54 LEU B N 1
ATOM 2933 C CA . LEU B 1 54 ? 14 -2.518 -4.031 1 97.94 54 LEU B CA 1
ATOM 2934 C C . LEU B 1 54 ? 15.227 -2.336 -4.922 1 97.94 54 LEU B C 1
ATOM 2936 O O . LEU B 1 54 ? 16.078 -1.488 -4.648 1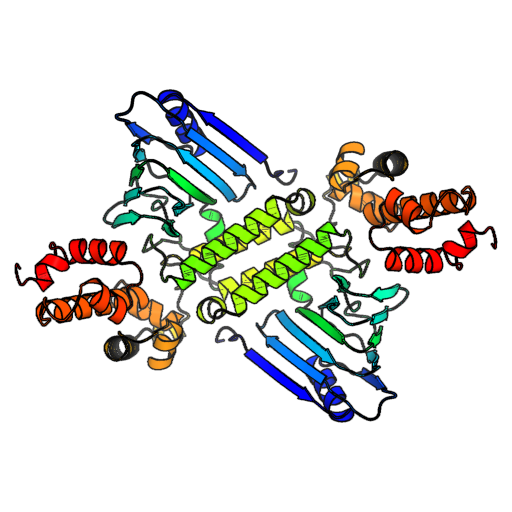 97.94 54 LEU B O 1
ATOM 2940 N N . GLU B 1 55 ? 15.289 -3.17 -5.961 1 97.56 55 GLU B N 1
ATOM 2941 C CA . GLU B 1 55 ? 16.469 -3.131 -6.828 1 97.56 55 GLU B CA 1
ATOM 2942 C C . GLU B 1 55 ? 16.062 -3.039 -8.297 1 97.56 55 GLU B C 1
ATOM 2944 O O . GLU B 1 55 ? 15.008 -3.535 -8.688 1 97.56 55 GLU B O 1
ATOM 2949 N N . SER B 1 56 ? 16.875 -2.365 -9.062 1 97.5 56 SER B N 1
ATOM 2950 C CA . SER B 1 56 ? 16.859 -2.389 -10.516 1 97.5 56 SER B CA 1
ATOM 2951 C C . SER B 1 56 ? 18.234 -2.758 -11.078 1 97.5 56 SER B C 1
ATOM 2953 O O . SER B 1 56 ? 19.25 -2.205 -10.656 1 97.5 56 SER B O 1
ATOM 2955 N N . VAL B 1 57 ? 18.266 -3.717 -11.953 1 97.19 57 VAL B N 1
ATOM 2956 C CA . VAL B 1 57 ? 19.516 -4.195 -12.508 1 97.19 57 VAL B CA 1
ATOM 2957 C C . VAL B 1 57 ? 19.422 -4.25 -14.031 1 97.19 57 VAL B C 1
ATOM 2959 O O . VAL B 1 57 ? 18.406 -4.656 -14.586 1 97.19 57 VAL B O 1
ATOM 2962 N N . GLU B 1 58 ? 20.406 -3.766 -14.672 1 96.81 58 GLU B N 1
ATOM 2963 C CA . GLU B 1 58 ? 20.562 -3.912 -16.125 1 96.81 58 GLU B CA 1
ATOM 2964 C C . GLU B 1 58 ? 21.969 -4.422 -16.469 1 96.81 58 GLU B C 1
ATOM 2966 O O . GLU B 1 58 ? 22.969 -3.939 -15.93 1 96.81 58 GLU B O 1
ATOM 2971 N N . GLN B 1 59 ? 22.031 -5.375 -17.297 1 93.12 59 GLN B N 1
ATOM 2972 C CA . GLN B 1 59 ? 23.312 -5.895 -17.734 1 93.12 59 GLN B CA 1
ATOM 2973 C C . GLN B 1 59 ? 23.266 -6.309 -19.203 1 93.12 59 GLN B C 1
ATOM 2975 O O . GLN B 1 59 ? 22.188 -6.445 -19.781 1 93.12 59 GLN B O 1
ATOM 2980 N N . PHE B 1 60 ? 24.422 -6.461 -19.812 1 90.19 60 PHE B N 1
ATOM 2981 C CA . PHE B 1 60 ? 24.484 -6.594 -21.266 1 90.19 60 PHE B CA 1
ATOM 2982 C C . PHE B 1 60 ? 25.219 -7.867 -21.656 1 90.19 60 PHE B C 1
ATOM 2984 O O . PHE B 1 60 ? 25.656 -8.008 -22.812 1 90.19 60 PHE B O 1
ATOM 2991 N N . ASN B 1 61 ? 25.406 -8.82 -20.766 1 89.81 61 ASN B N 1
ATOM 2992 C CA . ASN B 1 61 ? 26.141 -10.062 -21.016 1 89.81 61 ASN B CA 1
ATOM 2993 C C . ASN B 1 61 ? 25.25 -11.281 -20.781 1 89.81 61 ASN B C 1
ATOM 2995 O O . ASN B 1 61 ? 24.109 -11.148 -20.328 1 89.81 61 ASN B O 1
ATOM 2999 N N . HIS B 1 62 ? 25.781 -12.438 -21.281 1 91.75 62 HIS B N 1
ATOM 3000 C CA . HIS B 1 62 ? 25.172 -13.711 -20.906 1 91.75 62 HIS B CA 1
ATOM 3001 C C . HIS B 1 62 ? 25.766 -14.234 -19.609 1 91.75 62 HIS B C 1
ATOM 3003 O O . HIS B 1 62 ? 26.906 -14.734 -19.594 1 91.75 62 HIS B O 1
ATOM 3009 N N . LEU B 1 63 ? 24.969 -14.172 -18.562 1 93 63 LEU B N 1
ATOM 3010 C CA . LEU B 1 63 ? 25.5 -14.547 -17.25 1 93 63 LEU B CA 1
ATOM 3011 C C . LEU B 1 63 ? 24.859 -15.844 -16.766 1 93 63 LEU B C 1
ATOM 3013 O O . LEU B 1 63 ? 23.641 -16.031 -16.891 1 93 63 LEU B O 1
ATOM 3017 N N . ASP B 1 64 ? 25.672 -16.781 -16.328 1 94.5 64 ASP B N 1
ATOM 3018 C CA . ASP B 1 64 ? 25.203 -18 -15.672 1 94.5 64 ASP B CA 1
ATOM 3019 C C . ASP B 1 64 ? 25.609 -18.016 -14.203 1 94.5 64 ASP B C 1
ATOM 3021 O O . ASP B 1 64 ? 26.781 -17.812 -13.867 1 94.5 64 ASP B O 1
ATOM 3025 N N . PHE B 1 65 ? 24.609 -18.297 -13.344 1 96.25 65 PHE B N 1
ATOM 3026 C CA . PHE B 1 65 ? 24.859 -18.297 -11.914 1 96.25 65 PHE B CA 1
ATOM 3027 C C . PHE B 1 65 ? 24.547 -19.656 -11.305 1 96.25 65 PHE B C 1
ATOM 3029 O O . PHE B 1 65 ? 23.578 -20.312 -11.703 1 96.25 65 PHE B O 1
ATOM 3036 N N . ALA B 1 66 ? 25.344 -20.188 -10.445 1 97.56 66 ALA B N 1
ATOM 3037 C CA . ALA B 1 66 ? 25.031 -21.188 -9.438 1 97.56 66 ALA B CA 1
ATOM 3038 C C . ALA B 1 66 ? 25.109 -20.609 -8.031 1 97.56 66 ALA B C 1
ATOM 3040 O O . ALA B 1 66 ? 26.188 -20.188 -7.582 1 97.56 66 ALA B O 1
ATOM 3041 N N . VAL B 1 67 ? 24 -20.531 -7.336 1 97.56 67 VAL B N 1
ATOM 3042 C CA . VAL B 1 67 ? 23.922 -19.734 -6.117 1 97.56 67 VAL B CA 1
ATOM 3043 C C . VAL B 1 67 ? 23.516 -20.641 -4.945 1 97.56 67 VAL B C 1
ATOM 3045 O O . VAL B 1 67 ? 22.594 -21.438 -5.062 1 97.56 67 VAL B O 1
ATOM 3048 N N . ASP B 1 68 ? 24.203 -20.562 -3.85 1 96.88 68 ASP B N 1
ATOM 3049 C CA . ASP B 1 68 ? 23.797 -21.203 -2.604 1 96.88 68 ASP B CA 1
ATOM 3050 C C . ASP B 1 68 ? 22.5 -20.625 -2.08 1 96.88 68 ASP B C 1
ATOM 3052 O O . ASP B 1 68 ? 22.031 -19.594 -2.578 1 96.88 68 ASP B O 1
ATOM 3056 N N . PRO B 1 69 ? 21.844 -21.328 -1.142 1 95.19 69 PRO B N 1
ATOM 3057 C CA . PRO B 1 69 ? 20.594 -20.797 -0.615 1 95.19 69 PRO B CA 1
ATOM 3058 C C . PRO B 1 69 ? 20.703 -19.344 -0.179 1 95.19 69 PRO B C 1
ATOM 3060 O O . PRO B 1 69 ? 21.594 -18.984 0.598 1 95.19 69 PRO B O 1
ATOM 3063 N N . LEU B 1 70 ? 19.844 -18.531 -0.68 1 93.88 70 LEU B N 1
ATOM 3064 C CA . LEU B 1 70 ? 19.875 -17.094 -0.423 1 93.88 70 LEU B CA 1
ATOM 3065 C C . LEU B 1 70 ? 19.5 -16.797 1.021 1 93.88 70 LEU B C 1
ATOM 3067 O O . LEU B 1 70 ? 20.031 -15.852 1.62 1 93.88 70 LEU B O 1
ATOM 3071 N N . ARG B 1 71 ? 18.516 -17.531 1.586 1 92.5 71 ARG B N 1
ATOM 3072 C CA . ARG B 1 71 ? 17.938 -17.312 2.906 1 92.5 71 ARG B CA 1
ATOM 3073 C C . ARG B 1 71 ? 17.188 -15.984 2.959 1 92.5 71 ARG B C 1
ATOM 3075 O O . ARG B 1 71 ? 17.047 -15.383 4.027 1 92.5 71 ARG B O 1
ATOM 3082 N N . LEU B 1 72 ? 16.938 -15.43 1.827 1 94.69 72 LEU B N 1
ATOM 3083 C CA . LEU B 1 72 ? 16.141 -14.234 1.577 1 94.69 72 LEU B CA 1
ATOM 3084 C C . LEU B 1 72 ? 15.047 -14.523 0.546 1 94.69 72 LEU B C 1
ATOM 3086 O O . LEU B 1 72 ? 15.102 -15.539 -0.156 1 94.69 72 LEU B O 1
ATOM 3090 N N . LEU B 1 73 ? 14.094 -13.711 0.58 1 96 73 LEU B N 1
ATOM 3091 C CA . LEU B 1 73 ? 13.094 -13.727 -0.485 1 96 73 LEU B CA 1
ATOM 3092 C C . LEU B 1 73 ? 13.445 -12.711 -1.569 1 96 73 LEU B C 1
ATOM 3094 O O . LEU B 1 73 ? 13.555 -11.516 -1.292 1 96 73 LEU B O 1
ATOM 3098 N N . VAL B 1 74 ? 13.68 -13.18 -2.732 1 98 74 VAL B N 1
ATOM 3099 C CA . VAL B 1 74 ? 13.953 -12.305 -3.865 1 98 74 VAL B CA 1
ATOM 3100 C C . VAL B 1 74 ? 12.883 -12.492 -4.941 1 98 74 VAL B C 1
ATOM 3102 O O . VAL B 1 74 ? 12.797 -13.562 -5.555 1 98 74 VAL B O 1
ATOM 3105 N N . ILE B 1 75 ? 12.031 -11.516 -5.105 1 98.5 75 ILE B N 1
ATOM 3106 C CA . ILE B 1 75 ? 11.016 -11.508 -6.152 1 98.5 75 ILE B CA 1
ATOM 3107 C C . ILE B 1 75 ? 11.492 -10.664 -7.332 1 98.5 75 ILE B C 1
ATOM 3109 O O . ILE B 1 75 ? 11.891 -9.516 -7.16 1 98.5 75 ILE B O 1
ATOM 3113 N N . ALA B 1 76 ? 11.461 -11.234 -8.516 1 98.06 76 ALA B N 1
ATOM 3114 C CA . ALA B 1 76 ? 11.984 -10.547 -9.695 1 98.06 76 ALA B CA 1
ATOM 3115 C C . ALA B 1 76 ? 10.891 -10.367 -10.75 1 98.06 76 ALA B C 1
ATOM 3117 O O . ALA B 1 76 ? 10.039 -11.25 -10.922 1 98.06 76 ALA B O 1
ATOM 3118 N N . ARG B 1 77 ? 10.859 -9.297 -11.359 1 97.75 77 ARG B N 1
ATOM 3119 C CA . ARG B 1 77 ? 10.094 -9.062 -12.578 1 97.75 77 ARG B CA 1
ATOM 3120 C C . ARG B 1 77 ? 11.008 -8.719 -13.75 1 97.75 77 ARG B C 1
ATOM 3122 O O . ARG B 1 77 ? 11.859 -7.832 -13.633 1 97.75 77 ARG B O 1
ATOM 3129 N N . VAL B 1 78 ? 10.805 -9.383 -14.867 1 96.81 78 VAL B N 1
ATOM 3130 C CA . VAL B 1 78 ? 11.641 -9.164 -16.047 1 96.81 78 VAL B CA 1
ATOM 3131 C C . VAL B 1 78 ? 11.133 -7.953 -16.828 1 96.81 78 VAL B C 1
ATOM 3133 O O . VAL B 1 78 ? 9.938 -7.848 -17.109 1 96.81 78 VAL B O 1
ATOM 3136 N N . SER B 1 79 ? 11.992 -7.016 -17.016 1 95.88 79 SER B N 1
ATOM 3137 C CA . SER B 1 79 ? 11.641 -5.859 -17.828 1 95.88 79 SER B CA 1
ATOM 3138 C C . SER B 1 79 ? 11.961 -6.098 -19.297 1 95.88 79 SER B C 1
ATOM 3140 O O . SER B 1 79 ? 11.07 -6.07 -20.156 1 95.88 79 SER B O 1
ATOM 3142 N N . THR B 1 80 ? 13.234 -6.367 -19.672 1 93.69 80 THR B N 1
ATOM 3143 C CA . THR B 1 80 ? 13.625 -6.562 -21.062 1 93.69 80 THR B CA 1
ATOM 3144 C C . THR B 1 80 ? 14.516 -7.797 -21.203 1 93.69 80 THR B C 1
ATOM 3146 O O . THR B 1 80 ? 14.797 -8.242 -22.328 1 93.69 80 THR B O 1
ATOM 3149 N N . ALA B 1 81 ? 14.93 -8.383 -20.203 1 92.62 81 ALA B N 1
ATOM 3150 C CA . ALA B 1 81 ? 15.852 -9.523 -20.219 1 92.62 81 ALA B CA 1
ATOM 3151 C C . ALA B 1 81 ? 15.109 -10.82 -20.5 1 92.62 81 ALA B C 1
ATOM 3153 O O . ALA B 1 81 ? 13.922 -10.805 -20.859 1 92.62 81 ALA B O 1
ATOM 3154 N N . ARG B 1 82 ? 15.812 -11.852 -20.625 1 93.38 82 ARG B N 1
ATOM 3155 C CA . ARG B 1 82 ? 15.32 -13.227 -20.547 1 93.38 82 ARG B CA 1
ATOM 3156 C C . ARG B 1 82 ? 16.094 -14.031 -19.516 1 93.38 82 ARG B C 1
ATOM 3158 O O . ARG B 1 82 ? 17.297 -13.875 -19.359 1 93.38 82 ARG B O 1
ATOM 3165 N N . MET B 1 83 ? 15.328 -14.836 -18.781 1 95.38 83 MET B N 1
ATOM 3166 C CA . MET B 1 83 ? 15.961 -15.57 -17.688 1 95.38 83 MET B CA 1
ATOM 3167 C C . MET B 1 83 ? 15.477 -17.016 -17.656 1 95.38 83 MET B C 1
ATOM 3169 O O . MET B 1 83 ? 14.352 -17.312 -18.047 1 95.38 83 MET B O 1
ATOM 3173 N N . GLU B 1 84 ? 16.375 -17.891 -17.297 1 93.62 84 GLU B N 1
ATOM 3174 C CA . GLU B 1 84 ? 16.062 -19.297 -17.016 1 93.62 84 GLU B CA 1
ATOM 3175 C C . GLU B 1 84 ? 16.531 -19.672 -15.609 1 93.62 84 GLU B C 1
ATOM 3177 O O . GLU B 1 84 ? 17.672 -19.422 -15.234 1 93.62 84 GLU B O 1
ATOM 3182 N N . ARG B 1 85 ? 15.617 -20.188 -14.867 1 95.25 85 ARG B N 1
ATOM 3183 C CA . ARG B 1 85 ? 15.906 -20.516 -13.477 1 95.25 85 ARG B CA 1
ATOM 3184 C C . ARG B 1 85 ? 15.602 -21.984 -13.18 1 95.25 85 ARG B C 1
ATOM 3186 O O . ARG B 1 85 ? 14.578 -22.5 -13.617 1 95.25 85 ARG B O 1
ATOM 3193 N N . CYS B 1 86 ? 16.516 -22.641 -12.445 1 92.69 86 CYS B N 1
ATOM 3194 C CA . CYS B 1 86 ? 16.297 -23.984 -11.914 1 92.69 86 CYS B CA 1
ATOM 3195 C C . CYS B 1 86 ? 16.5 -24.016 -10.406 1 92.69 86 CYS B C 1
ATOM 3197 O O . CYS B 1 86 ? 17.562 -23.641 -9.906 1 92.69 86 CYS B O 1
ATOM 3199 N N . CYS B 1 87 ? 15.547 -24.406 -9.734 1 91.81 87 CYS B N 1
ATOM 3200 C CA . CYS B 1 87 ? 15.594 -24.531 -8.281 1 91.81 87 CYS B CA 1
ATOM 3201 C C . CYS B 1 87 ? 14.922 -25.828 -7.832 1 91.81 87 CYS B C 1
ATOM 3203 O O . CYS B 1 87 ? 13.695 -25.938 -7.867 1 91.81 87 CYS B O 1
ATOM 3205 N N . GLY B 1 88 ? 15.727 -26.672 -7.324 1 86.81 88 GLY B N 1
ATOM 3206 C CA . GLY B 1 88 ? 15.164 -27.984 -7.039 1 86.81 88 GLY B CA 1
ATOM 3207 C C . GLY B 1 88 ? 14.57 -28.656 -8.266 1 86.81 88 GLY B C 1
ATOM 3208 O O . GLY B 1 88 ? 15.242 -28.812 -9.281 1 86.81 88 GLY B O 1
ATOM 3209 N N . ARG B 1 89 ? 13.25 -28.969 -8.102 1 78.12 89 ARG B N 1
ATOM 3210 C CA . ARG B 1 89 ? 12.586 -29.672 -9.203 1 78.12 89 ARG B CA 1
ATOM 3211 C C . ARG B 1 89 ? 11.781 -28.703 -10.062 1 78.12 89 ARG B C 1
ATOM 3213 O O . ARG B 1 89 ? 11.008 -29.109 -10.922 1 78.12 89 ARG B O 1
ATOM 3220 N N . VAL B 1 90 ? 12 -27.516 -9.797 1 78.56 90 VAL B N 1
ATOM 3221 C CA . VAL B 1 90 ? 11.188 -26.516 -10.492 1 78.56 90 VAL B CA 1
ATOM 3222 C C . VAL B 1 90 ? 12.07 -25.719 -11.453 1 78.56 90 VAL B C 1
ATOM 3224 O O . VAL B 1 90 ? 13.094 -25.156 -11.055 1 78.56 90 VAL B O 1
ATOM 3227 N N . ASP B 1 91 ? 11.664 -25.766 -12.695 1 85.06 91 ASP B N 1
ATOM 3228 C CA . ASP B 1 91 ? 12.328 -24.969 -13.719 1 85.06 91 ASP B CA 1
ATOM 3229 C C . ASP B 1 91 ? 11.398 -23.891 -14.273 1 85.06 91 ASP B C 1
ATOM 3231 O O . ASP B 1 91 ? 10.172 -24.062 -14.242 1 85.06 91 ASP B O 1
ATOM 3235 N N . GLY B 1 92 ? 12.062 -22.781 -14.633 1 87.69 92 GLY B N 1
ATOM 3236 C CA . GLY B 1 92 ? 11.266 -21.703 -15.203 1 87.69 92 GLY B CA 1
ATOM 3237 C C . GLY B 1 92 ? 12.031 -20.844 -16.203 1 87.69 92 GLY B C 1
ATOM 3238 O O . GLY B 1 92 ? 13.242 -20.688 -16.078 1 87.69 92 GLY B O 1
ATOM 3239 N N . ARG B 1 93 ? 11.328 -20.5 -17.203 1 90.56 93 ARG B N 1
ATOM 3240 C CA . ARG B 1 93 ? 11.812 -19.5 -18.141 1 90.56 93 ARG B CA 1
ATOM 3241 C C . ARG B 1 93 ? 10.984 -18.234 -18.078 1 90.56 93 ARG B C 1
ATOM 3243 O O . ARG B 1 93 ? 9.75 -18.297 -18.016 1 90.56 93 ARG B O 1
ATOM 3250 N N . TYR B 1 94 ? 11.664 -17.109 -18.094 1 94 94 TYR B N 1
ATOM 3251 C CA . TYR B 1 94 ? 10.977 -15.852 -17.844 1 94 94 TYR B CA 1
ATOM 3252 C C . TYR B 1 94 ? 11.367 -14.797 -18.875 1 94 94 TYR B C 1
ATOM 3254 O O . TYR B 1 94 ? 12.531 -14.719 -19.281 1 94 94 TYR B O 1
ATOM 3262 N N . ALA B 1 95 ? 10.352 -14.102 -19.297 1 93.31 95 ALA B N 1
ATOM 3263 C CA . ALA B 1 95 ? 10.508 -13 -20.234 1 93.31 95 ALA B CA 1
ATOM 3264 C C . ALA B 1 95 ? 9.789 -11.742 -19.75 1 93.31 95 ALA B C 1
ATOM 3266 O O . ALA B 1 95 ? 9.383 -11.672 -18.578 1 93.31 95 ALA B O 1
ATOM 3267 N N . ALA B 1 96 ? 9.664 -10.758 -20.672 1 92.75 96 ALA B N 1
ATOM 3268 C CA . ALA B 1 96 ? 9.148 -9.438 -20.297 1 92.75 96 ALA B CA 1
ATOM 3269 C C . ALA B 1 96 ? 7.832 -9.555 -19.531 1 92.75 96 ALA B C 1
ATOM 3271 O O . ALA B 1 96 ? 6.934 -10.289 -19.953 1 92.75 96 ALA B O 1
ATOM 3272 N N . ASP B 1 97 ? 7.785 -8.938 -18.344 1 92.25 97 ASP B N 1
ATOM 3273 C CA . ASP B 1 97 ? 6.609 -8.75 -17.5 1 92.25 97 ASP B CA 1
ATOM 3274 C C . ASP B 1 97 ? 6.355 -9.969 -16.609 1 92.25 97 ASP B C 1
ATOM 3276 O O . ASP B 1 97 ? 5.473 -9.953 -15.758 1 92.25 97 ASP B O 1
ATOM 3280 N N . ASP B 1 98 ? 7.188 -11.023 -16.812 1 93.12 98 ASP B N 1
ATOM 3281 C CA . ASP B 1 98 ? 7.039 -12.188 -15.945 1 93.12 98 ASP B CA 1
ATOM 3282 C C . ASP B 1 98 ? 7.547 -11.875 -14.531 1 93.12 98 ASP B C 1
ATOM 3284 O O . ASP B 1 98 ? 8.57 -11.219 -14.367 1 93.12 98 ASP B O 1
ATOM 3288 N N . LEU B 1 99 ? 6.691 -12.273 -13.555 1 96.56 99 LEU B N 1
ATOM 3289 C CA . LEU B 1 99 ? 7.016 -12.164 -12.133 1 96.56 99 LEU B CA 1
ATOM 3290 C C . LEU B 1 99 ? 7.27 -13.547 -11.531 1 96.56 99 LEU B C 1
ATOM 3292 O O . LEU B 1 99 ? 6.547 -14.5 -11.828 1 96.56 99 LEU B O 1
ATOM 3296 N N . PHE B 1 100 ? 8.328 -13.703 -10.727 1 95.94 100 PHE B N 1
ATOM 3297 C CA . PHE B 1 100 ? 8.594 -15 -10.125 1 95.94 100 PHE B CA 1
ATOM 3298 C C . PHE B 1 100 ? 9.445 -14.852 -8.867 1 95.94 100 PHE B C 1
ATOM 3300 O O . PHE B 1 100 ? 10.125 -13.836 -8.688 1 95.94 100 PHE B O 1
ATOM 3307 N N . LEU B 1 101 ? 9.242 -15.734 -7.934 1 96.5 101 LEU B N 1
ATOM 3308 C CA . LEU B 1 101 ? 10.188 -15.914 -6.836 1 96.5 101 LEU B CA 1
ATOM 3309 C C . LEU B 1 101 ? 11.469 -16.578 -7.324 1 96.5 101 LEU B C 1
ATOM 3311 O O . LEU B 1 101 ? 11.43 -17.688 -7.879 1 96.5 101 LEU B O 1
ATOM 3315 N N . VAL B 1 102 ? 12.609 -15.922 -7.137 1 97.12 102 VAL B N 1
ATOM 3316 C CA . VAL B 1 102 ? 13.852 -16.359 -7.758 1 97.12 102 VAL B CA 1
ATOM 3317 C C . VAL B 1 102 ? 14.195 -17.766 -7.293 1 97.12 102 VAL B C 1
ATOM 3319 O O . VAL B 1 102 ? 14.609 -18.609 -8.094 1 97.12 102 VAL B O 1
ATOM 3322 N N . ALA B 1 103 ? 14.016 -18.047 -5.969 1 93.69 103 ALA B N 1
ATOM 3323 C CA . ALA B 1 103 ? 14.312 -19.359 -5.43 1 93.69 103 ALA B CA 1
ATOM 3324 C C . ALA B 1 103 ? 13.672 -19.547 -4.055 1 93.69 103 ALA B C 1
ATOM 3326 O O . ALA B 1 103 ? 13.25 -18.578 -3.424 1 93.69 103 ALA B O 1
ATOM 3327 N N . ASP B 1 104 ? 13.5 -20.797 -3.707 1 90.94 104 ASP B N 1
ATOM 3328 C CA . ASP B 1 104 ? 13.258 -21.109 -2.301 1 90.94 104 ASP B CA 1
ATOM 3329 C C . ASP B 1 104 ? 14.414 -20.625 -1.428 1 90.94 104 ASP B C 1
ATOM 3331 O O . ASP B 1 104 ? 15.578 -20.875 -1.735 1 90.94 104 ASP B O 1
ATOM 3335 N N . PRO B 1 105 ? 14.102 -19.891 -0.335 1 92.19 105 PRO B N 1
ATOM 3336 C CA . PRO B 1 105 ? 15.172 -19.312 0.488 1 92.19 105 PRO B CA 1
ATOM 3337 C C . PRO B 1 105 ? 16.141 -20.375 1.023 1 92.19 105 PRO B C 1
ATOM 3339 O O . PRO B 1 105 ? 17.281 -20.062 1.339 1 92.19 105 PRO B O 1
ATOM 3342 N N . ASP B 1 106 ? 15.711 -21.609 1.051 1 91.25 106 ASP B N 1
ATOM 3343 C CA . ASP B 1 106 ? 16.516 -22.641 1.705 1 91.25 106 ASP B CA 1
ATOM 3344 C C . ASP B 1 106 ? 17.141 -23.594 0.681 1 91.25 106 ASP B C 1
ATOM 3346 O O . ASP B 1 106 ? 17.766 -24.578 1.048 1 91.25 106 ASP B O 1
ATOM 3350 N N . LEU B 1 107 ? 16.984 -23.375 -0.59 1 94.06 107 LEU B N 1
ATOM 3351 C CA . LEU B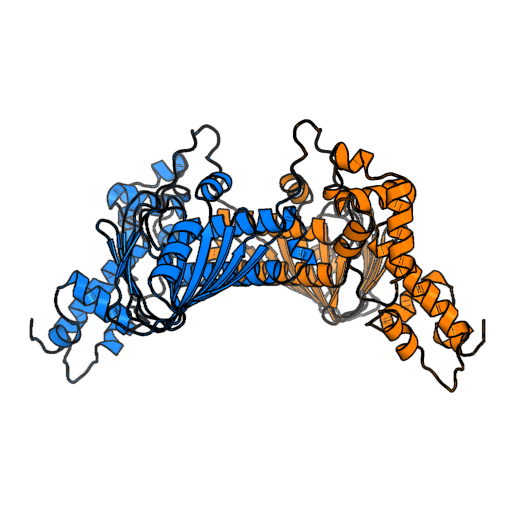 1 107 ? 17.531 -24.25 -1.627 1 94.06 107 LEU B CA 1
ATOM 3352 C C . LEU B 1 107 ? 18.484 -23.5 -2.537 1 94.06 107 LEU B C 1
ATOM 3354 O O . LEU B 1 107 ? 18.266 -22.328 -2.842 1 94.06 107 LEU B O 1
ATOM 3358 N N . PRO B 1 108 ? 19.531 -24.156 -2.926 1 96.44 108 PRO B N 1
ATOM 3359 C CA . PRO B 1 108 ? 20.344 -23.578 -3.982 1 96.44 108 PRO B CA 1
ATOM 3360 C C . PRO B 1 108 ? 19.641 -23.516 -5.332 1 96.44 108 PRO B C 1
ATOM 3362 O O . PRO B 1 108 ? 18.594 -24.172 -5.512 1 96.44 108 PRO B O 1
ATOM 3365 N N . TYR B 1 109 ? 20.156 -22.734 -6.25 1 96.69 109 TYR B N 1
ATOM 3366 C CA . TYR B 1 109 ? 19.516 -22.641 -7.562 1 96.69 109 TYR B CA 1
ATOM 3367 C C . TYR B 1 109 ? 20.531 -22.188 -8.617 1 96.69 109 TYR B C 1
ATOM 3369 O O . TYR B 1 109 ? 21.641 -21.766 -8.289 1 96.69 109 TYR B O 1
ATOM 3377 N N . THR B 1 110 ? 20.141 -22.406 -9.82 1 96.81 110 THR B N 1
ATOM 3378 C CA . THR B 1 110 ? 20.922 -21.906 -10.953 1 96.81 110 THR B CA 1
ATOM 3379 C C . THR B 1 110 ? 20.094 -20.938 -11.789 1 96.81 110 THR B C 1
ATOM 3381 O O . THR B 1 110 ? 18.859 -21.016 -11.812 1 96.81 110 THR B O 1
ATOM 3384 N N . LEU B 1 111 ? 20.781 -19.938 -12.367 1 96.88 111 LEU B N 1
ATOM 3385 C CA . LEU B 1 111 ? 20.109 -18.875 -13.117 1 96.88 111 LEU B CA 1
ATOM 3386 C C . LEU B 1 111 ? 20.922 -18.5 -14.359 1 96.88 111 LEU B C 1
ATOM 3388 O O . LEU B 1 111 ? 22.125 -18.281 -14.281 1 96.88 111 LEU B O 1
ATOM 3392 N N . ARG B 1 112 ? 20.344 -18.656 -15.492 1 95.31 112 ARG B N 1
ATOM 3393 C CA . ARG B 1 112 ? 20.875 -18.062 -16.719 1 95.31 112 ARG B CA 1
ATOM 3394 C C . ARG B 1 112 ? 20.203 -16.734 -17.016 1 95.31 112 ARG B C 1
ATOM 3396 O O . ARG B 1 112 ? 18.984 -16.656 -17.141 1 95.31 112 ARG B O 1
ATOM 3403 N N . TRP B 1 113 ? 20.984 -15.672 -17.047 1 95.62 113 TRP B N 1
ATOM 3404 C CA . TRP B 1 113 ? 20.5 -14.312 -17.234 1 95.62 113 TRP B CA 1
ATOM 3405 C C . TRP B 1 113 ? 21.031 -13.727 -18.547 1 95.62 113 TRP B C 1
ATOM 3407 O O . TRP B 1 113 ? 22.219 -13.406 -18.641 1 95.62 113 TRP B O 1
ATOM 3417 N N . LEU B 1 114 ? 20.219 -13.609 -19.562 1 93.88 114 LEU B N 1
ATOM 3418 C CA . LEU B 1 114 ? 20.562 -12.984 -20.844 1 93.88 114 LEU B CA 1
ATOM 3419 C C . LEU B 1 114 ? 20.5 -11.461 -20.734 1 93.88 114 LEU B C 1
ATOM 3421 O O . LEU B 1 114 ? 19.906 -10.93 -19.797 1 93.88 114 LEU B O 1
ATOM 3425 N N . PRO B 1 115 ? 21.078 -10.742 -21.672 1 93.38 115 PRO B N 1
ATOM 3426 C CA . PRO B 1 115 ? 21.156 -9.281 -21.594 1 93.38 115 PRO B CA 1
ATOM 3427 C C . PRO B 1 115 ? 19.781 -8.633 -21.406 1 93.38 115 PRO B C 1
ATOM 3429 O O . PRO B 1 115 ? 18.812 -9.055 -22.047 1 93.38 115 PRO B O 1
ATOM 3432 N N . GLY B 1 116 ? 19.719 -7.629 -20.531 1 96.25 116 GLY B N 1
ATOM 3433 C CA . GLY B 1 116 ? 18.469 -6.898 -20.297 1 96.25 116 GLY B CA 1
ATOM 3434 C C . GLY B 1 116 ? 18.312 -6.449 -18.859 1 96.25 116 GLY B C 1
ATOM 3435 O O . GLY B 1 116 ? 19.266 -6.492 -18.078 1 96.25 116 GLY B O 1
ATOM 3436 N N . ALA B 1 117 ? 17.141 -5.961 -18.641 1 97.75 117 ALA B N 1
ATOM 3437 C CA . ALA B 1 117 ? 16.875 -5.336 -17.344 1 97.75 117 ALA B CA 1
ATOM 3438 C C . ALA B 1 117 ? 15.852 -6.133 -16.547 1 97.75 117 ALA B C 1
ATOM 3440 O O . ALA B 1 117 ? 14.922 -6.711 -17.125 1 97.75 117 ALA B O 1
ATOM 3441 N N . ILE B 1 118 ? 16.062 -6.195 -15.203 1 97.69 118 ILE B N 1
ATOM 3442 C CA . ILE B 1 118 ? 15.078 -6.758 -14.281 1 97.69 118 ILE B CA 1
ATOM 3443 C C . ILE B 1 118 ? 14.898 -5.828 -13.086 1 97.69 118 ILE B C 1
ATOM 3445 O O . ILE B 1 118 ? 15.758 -4.984 -12.812 1 97.69 118 ILE B O 1
ATOM 3449 N N . THR B 1 119 ? 13.742 -5.902 -12.453 1 97.5 119 THR B N 1
ATOM 3450 C CA . THR B 1 119 ? 13.484 -5.27 -11.164 1 97.5 119 THR B CA 1
ATOM 3451 C C . THR B 1 119 ? 13.211 -6.32 -10.094 1 97.5 119 THR B C 1
ATOM 3453 O O . THR B 1 119 ? 12.539 -7.324 -10.359 1 97.5 119 THR B O 1
ATOM 3456 N N . CYS B 1 120 ? 13.789 -6.105 -8.875 1 97.56 120 CYS B N 1
ATOM 3457 C CA . CYS B 1 120 ? 13.648 -7.09 -7.801 1 97.56 120 CYS B CA 1
ATOM 3458 C C . CYS B 1 120 ? 13.172 -6.426 -6.512 1 97.56 120 CYS B C 1
ATOM 3460 O O . CYS B 1 120 ? 13.305 -5.211 -6.352 1 97.56 120 CYS B O 1
ATOM 3462 N N . CYS B 1 121 ? 12.578 -7.16 -5.707 1 98.38 121 CYS B N 1
ATOM 3463 C CA . CYS B 1 121 ? 12.312 -6.859 -4.305 1 98.38 121 CYS B CA 1
ATOM 3464 C C . CYS B 1 121 ? 12.906 -7.922 -3.393 1 98.38 121 CYS B C 1
ATOM 3466 O O . CYS B 1 121 ? 12.664 -9.117 -3.584 1 98.38 121 CYS B O 1
ATOM 3468 N N . VAL B 1 122 ? 13.758 -7.5 -2.463 1 97.62 122 VAL B N 1
ATOM 3469 C CA . VAL B 1 122 ? 14.391 -8.406 -1.518 1 97.62 122 VAL B CA 1
ATOM 3470 C C . VAL B 1 122 ? 13.773 -8.234 -0.133 1 97.62 122 VAL B C 1
ATOM 3472 O O . VAL B 1 122 ? 13.641 -7.105 0.354 1 97.62 122 VAL B O 1
ATOM 3475 N N . MET B 1 123 ? 13.367 -9.297 0.471 1 95.56 123 MET B N 1
ATOM 3476 C CA . MET B 1 123 ? 12.766 -9.227 1.798 1 95.56 123 MET B CA 1
ATOM 3477 C C . MET B 1 123 ? 13.344 -10.297 2.715 1 95.56 123 MET B C 1
ATOM 3479 O O . MET B 1 123 ? 13.711 -11.383 2.254 1 95.56 123 MET B O 1
ATOM 3483 N N . ASP B 1 124 ? 13.336 -9.969 3.984 1 88.31 124 ASP B N 1
ATOM 3484 C CA . ASP B 1 124 ? 13.609 -10.969 5.012 1 88.31 124 ASP B CA 1
ATOM 3485 C C . ASP B 1 124 ? 12.43 -11.922 5.184 1 88.31 124 ASP B C 1
ATOM 3487 O O . ASP B 1 124 ? 11.289 -11.477 5.363 1 88.31 124 ASP B O 1
ATOM 3491 N N . PRO B 1 125 ? 12.688 -13.234 5.152 1 88.25 125 PRO B N 1
ATOM 3492 C CA . PRO B 1 125 ? 11.586 -14.18 5.328 1 88.25 125 PRO B CA 1
ATOM 3493 C C . PRO B 1 125 ? 10.836 -13.977 6.645 1 88.25 125 PRO B C 1
ATOM 3495 O O . PRO B 1 125 ? 9.648 -14.297 6.738 1 88.25 125 PRO B O 1
ATOM 3498 N N . GLY B 1 126 ? 11.508 -13.461 7.629 1 84.56 126 GLY B N 1
ATOM 3499 C CA . GLY B 1 126 ? 10.867 -13.18 8.898 1 84.56 126 GLY B CA 1
ATOM 3500 C C . GLY B 1 126 ? 9.703 -12.211 8.781 1 84.56 126 GLY B C 1
ATOM 3501 O O . GLY B 1 126 ? 8.797 -12.219 9.609 1 84.56 126 GLY B O 1
ATOM 3502 N N . LEU B 1 127 ? 9.75 -11.375 7.805 1 86.56 127 LEU B N 1
ATOM 3503 C CA . LEU B 1 127 ? 8.68 -10.414 7.562 1 86.56 127 LEU B CA 1
ATOM 3504 C C . LEU B 1 127 ? 7.371 -11.133 7.234 1 86.56 127 LEU B C 1
ATOM 3506 O O . LEU B 1 127 ? 6.293 -10.672 7.609 1 86.56 127 LEU B O 1
ATOM 3510 N N . LEU B 1 128 ? 7.461 -12.297 6.562 1 87.38 128 LEU B N 1
ATOM 3511 C CA . LEU B 1 128 ? 6.266 -13.062 6.219 1 87.38 128 LEU B CA 1
ATOM 3512 C C . LEU B 1 128 ? 5.582 -13.594 7.473 1 87.38 128 LEU B C 1
ATOM 3514 O O . LEU B 1 128 ? 4.352 -13.586 7.562 1 87.38 128 LEU B O 1
ATOM 3518 N N . ALA B 1 129 ? 6.41 -14.016 8.359 1 75.88 129 ALA B N 1
ATOM 3519 C CA . ALA B 1 129 ? 5.879 -14.586 9.594 1 75.88 129 ALA B CA 1
ATOM 3520 C C . ALA B 1 129 ? 5.109 -13.547 10.398 1 75.88 129 ALA B C 1
ATOM 3522 O O . ALA B 1 129 ? 4.133 -13.875 11.078 1 75.88 129 ALA B O 1
ATOM 3523 N N . ARG B 1 130 ? 5.504 -12.32 10.281 1 76.06 130 ARG B N 1
ATOM 3524 C CA . ARG B 1 130 ? 4.879 -11.234 11.031 1 76.06 130 ARG B CA 1
ATOM 3525 C C . ARG B 1 130 ? 3.473 -10.953 10.516 1 76.06 130 ARG B C 1
ATOM 3527 O O . ARG B 1 130 ? 2.602 -10.531 11.273 1 76.06 130 ARG B O 1
ATOM 3534 N N . VAL B 1 131 ? 3.318 -11.18 9.281 1 80.38 131 VAL B N 1
ATOM 3535 C CA . VAL B 1 131 ? 2.037 -10.812 8.695 1 80.38 131 VAL B CA 1
ATOM 3536 C C . VAL B 1 131 ? 1.105 -12.023 8.68 1 80.38 131 VAL B C 1
ATOM 3538 O O . VAL B 1 131 ? -0.118 -11.875 8.688 1 80.38 131 VAL B O 1
ATOM 3541 N N . ALA B 1 132 ? 1.622 -13.234 8.57 1 73.12 132 ALA B N 1
ATOM 3542 C CA . ALA B 1 132 ? 0.821 -14.453 8.539 1 73.12 132 ALA B CA 1
ATOM 3543 C C . ALA B 1 132 ? 0.307 -14.812 9.93 1 73.12 132 ALA B C 1
ATOM 3545 O O . ALA B 1 132 ? -0.552 -15.68 10.078 1 73.12 132 ALA B O 1
ATOM 3546 N N . SER B 1 133 ? 0.075 -13.828 10.844 1 61.5 133 SER B N 1
ATOM 3547 C CA . SER B 1 133 ? -0.318 -14.086 12.227 1 61.5 133 SER B CA 1
ATOM 3548 C C . SER B 1 133 ? -1.048 -15.422 12.352 1 61.5 133 SER B C 1
ATOM 3550 O O . SER B 1 133 ? -2.059 -15.641 11.68 1 61.5 133 SER B O 1
ATOM 3552 N N . PRO B 1 134 ? -0.398 -16.281 13.047 1 49.31 134 PRO B N 1
ATOM 3553 C CA . PRO B 1 134 ? -1.022 -17.594 13.242 1 49.31 134 PRO B CA 1
ATOM 3554 C C . PRO B 1 134 ? -2.4 -17.5 13.891 1 49.31 134 PRO B C 1
ATOM 3556 O O . PRO B 1 134 ? -2.703 -16.516 14.562 1 49.31 134 PRO B O 1
ATOM 3559 N N . ALA B 1 135 ? -3.25 -18.234 13.359 1 47.47 135 ALA B N 1
ATOM 3560 C CA . ALA B 1 135 ? -4.465 -18.406 14.148 1 47.47 135 ALA B CA 1
ATOM 3561 C C . ALA B 1 135 ? -4.145 -18.531 15.633 1 47.47 135 ALA B C 1
ATOM 3563 O O . ALA B 1 135 ? -3.086 -19.047 16 1 47.47 135 ALA B O 1
ATOM 3564 N N . PRO B 1 136 ? -4.969 -17.828 16.469 1 45.06 136 PRO B N 1
ATOM 3565 C CA . PRO B 1 136 ? -4.766 -18.016 17.922 1 45.06 136 PRO B CA 1
ATOM 3566 C C . PRO B 1 136 ? -4.535 -19.469 18.312 1 45.06 136 PRO B C 1
ATOM 3568 O O . PRO B 1 136 ? -5.258 -20.359 17.844 1 45.06 136 PRO B O 1
ATOM 3571 N N . GLY B 1 137 ? -3.354 -19.781 19.062 1 48.03 137 GLY B N 1
ATOM 3572 C CA . GLY B 1 137 ? -3.08 -21.078 19.641 1 48.03 137 GLY B CA 1
ATOM 3573 C C . GLY B 1 137 ? -2.119 -21.906 18.812 1 48.03 137 GLY B C 1
ATOM 3574 O O . GLY B 1 137 ? -1.701 -22.984 19.234 1 48.03 137 GLY B O 1
ATOM 3575 N N . ARG B 1 138 ? -2.035 -21.641 17.656 1 52.38 138 ARG B N 1
ATOM 3576 C CA . ARG B 1 138 ? -1.17 -22.5 16.859 1 52.38 138 ARG B CA 1
ATOM 3577 C C . ARG B 1 138 ? 0.255 -21.953 16.812 1 52.38 138 ARG B C 1
ATOM 3579 O O . ARG B 1 138 ? 0.461 -20.75 16.781 1 52.38 138 ARG B O 1
ATOM 3586 N N . ARG B 1 139 ? 1.074 -22.797 17.016 1 55.44 139 ARG B N 1
ATOM 3587 C CA . ARG B 1 139 ? 2.494 -22.469 16.938 1 55.44 139 ARG B CA 1
ATOM 3588 C C . ARG B 1 139 ? 2.871 -22.016 15.531 1 55.44 139 ARG B C 1
ATOM 3590 O O . ARG B 1 139 ? 2.42 -22.609 14.539 1 55.44 139 ARG B O 1
ATOM 3597 N N . PRO B 1 140 ? 3.453 -20.891 15.43 1 59.16 140 PRO B N 1
ATOM 3598 C CA . PRO B 1 140 ? 3.877 -20.391 14.117 1 59.16 140 PRO B CA 1
ATOM 3599 C C . PRO B 1 140 ? 4.781 -21.375 13.383 1 59.16 140 PRO B C 1
ATOM 3601 O O . PRO B 1 140 ? 5.758 -21.875 13.953 1 59.16 140 PRO B O 1
ATOM 3604 N N . GLU B 1 141 ? 4.305 -22.141 12.367 1 65 141 GLU B N 1
ATOM 3605 C CA . GLU B 1 141 ? 5.137 -22.969 11.5 1 65 141 GLU B CA 1
ATOM 3606 C C . GLU B 1 141 ? 5.805 -22.125 10.406 1 65 141 GLU B C 1
ATOM 3608 O O . GLU B 1 141 ? 5.262 -21.109 9.984 1 65 141 GLU B O 1
ATOM 3613 N N . PRO B 1 142 ? 6.98 -22.516 10.117 1 74.19 142 PRO B N 1
ATOM 3614 C CA . PRO B 1 142 ? 7.656 -21.797 9.039 1 74.19 142 PRO B CA 1
ATOM 3615 C C . PRO B 1 142 ? 6.855 -21.797 7.738 1 74.19 142 PRO B C 1
ATOM 3617 O O . PRO B 1 142 ? 6.223 -22.797 7.395 1 74.19 142 PRO B O 1
ATOM 3620 N N . ILE B 1 143 ? 6.762 -20.812 7.148 1 81.75 143 ILE B N 1
ATOM 3621 C CA . ILE B 1 143 ? 6.047 -20.641 5.891 1 81.75 143 ILE B CA 1
ATOM 3622 C C . ILE B 1 143 ? 6.859 -21.234 4.746 1 81.75 143 ILE B C 1
ATOM 3624 O O . ILE B 1 143 ? 8.055 -20.953 4.609 1 81.75 143 ILE B O 1
ATOM 3628 N N . ARG B 1 144 ? 6.262 -22.141 4.023 1 82.25 144 ARG B N 1
ATOM 3629 C CA . ARG B 1 144 ? 6.898 -22.75 2.863 1 82.25 144 ARG B CA 1
ATOM 3630 C C . ARG B 1 144 ? 6.148 -22.422 1.581 1 82.25 144 ARG B C 1
ATOM 3632 O O . ARG B 1 144 ? 4.918 -22.469 1.544 1 82.25 144 ARG B O 1
ATOM 3639 N N . PHE B 1 145 ? 6.957 -22.016 0.561 1 85.5 145 PHE B N 1
ATOM 3640 C CA . PHE B 1 145 ? 6.344 -21.781 -0.742 1 85.5 145 PHE B CA 1
ATOM 3641 C C . PHE B 1 145 ? 6.195 -23.094 -1.505 1 85.5 145 PHE B C 1
ATOM 3643 O O . PHE B 1 145 ? 7.133 -23.891 -1.569 1 85.5 145 PHE B O 1
ATOM 3650 N N . THR B 1 146 ? 5.07 -23.359 -2.018 1 76.56 146 THR B N 1
ATOM 3651 C CA . THR B 1 146 ? 4.805 -24.594 -2.77 1 76.56 146 THR B CA 1
ATOM 3652 C C . THR B 1 146 ? 4.902 -24.328 -4.27 1 76.56 146 THR B C 1
ATOM 3654 O O . THR B 1 146 ? 4.73 -25.25 -5.074 1 76.56 146 THR B O 1
ATOM 3657 N N . GLY B 1 147 ? 5.141 -23.141 -4.656 1 82.88 147 GLY B N 1
ATOM 3658 C CA . GLY B 1 147 ? 5.398 -22.688 -6.012 1 82.88 147 GLY B CA 1
ATOM 3659 C C . GLY B 1 147 ? 6.152 -21.375 -6.062 1 82.88 147 GLY B C 1
ATOM 3660 O O . GLY B 1 147 ? 6.004 -20.531 -5.176 1 82.88 147 GLY B O 1
ATOM 3661 N N . LEU B 1 148 ? 6.859 -21.234 -7.156 1 91.12 148 LEU B N 1
ATOM 3662 C CA . LEU B 1 148 ? 7.719 -20.062 -7.246 1 91.12 148 LEU B CA 1
ATOM 3663 C C . LEU B 1 148 ? 7.199 -19.078 -8.305 1 91.12 148 LEU B C 1
ATOM 3665 O O . LEU B 1 148 ? 7.809 -18.047 -8.539 1 91.12 148 LEU B O 1
ATOM 3669 N N . ASP B 1 149 ? 6.082 -19.453 -8.891 1 87.69 149 ASP B N 1
ATOM 3670 C CA . ASP B 1 149 ? 5.391 -18.594 -9.836 1 87.69 149 ASP B CA 1
ATOM 3671 C C . ASP B 1 149 ? 4.066 -18.094 -9.258 1 87.69 149 ASP B C 1
ATOM 3673 O O . ASP B 1 149 ? 3.488 -18.734 -8.375 1 87.69 149 ASP B O 1
ATOM 3677 N N . PRO B 1 150 ? 3.65 -16.922 -9.719 1 87.44 150 PRO B N 1
ATOM 3678 C CA . PRO B 1 150 ? 2.383 -16.391 -9.203 1 87.44 150 PRO B CA 1
ATOM 3679 C C . PRO B 1 150 ? 1.215 -17.359 -9.43 1 87.44 150 PRO B C 1
ATOM 3681 O O . PRO B 1 150 ? 1.198 -18.094 -10.414 1 87.44 150 PRO B O 1
ATOM 3684 N N . CYS B 1 151 ? 0.281 -17.281 -8.547 1 75.5 151 CYS B N 1
ATOM 3685 C CA . CYS B 1 151 ? -0.892 -18.141 -8.609 1 75.5 151 CYS B CA 1
ATOM 3686 C C . CYS B 1 151 ? -1.787 -17.766 -9.781 1 75.5 151 CYS B C 1
ATOM 3688 O O . CYS B 1 151 ? -2.516 -18.609 -10.305 1 75.5 151 CYS B O 1
ATOM 3690 N N . SER B 1 152 ? -1.767 -16.484 -10.188 1 72.81 152 SER B N 1
ATOM 3691 C CA . SER B 1 152 ? -2.562 -15.969 -11.297 1 72.81 152 SER B CA 1
ATOM 3692 C C . SER B 1 152 ? -1.951 -14.695 -11.875 1 72.81 152 SER B C 1
ATOM 3694 O O . SER B 1 152 ? -1.147 -14.031 -11.211 1 72.81 152 SER B O 1
ATOM 3696 N N . PRO B 1 153 ? -2.334 -14.383 -13.133 1 79 153 PRO B N 1
ATOM 3697 C CA . PRO B 1 153 ? -1.875 -13.109 -13.695 1 79 153 PRO B CA 1
ATOM 3698 C C . PRO B 1 153 ? -2.332 -11.906 -12.875 1 79 153 PRO B C 1
ATOM 3700 O O . PRO B 1 153 ? -1.599 -10.922 -12.758 1 79 153 PRO B O 1
ATOM 3703 N N . ALA B 1 154 ? -3.529 -12.047 -12.32 1 77.69 154 ALA B N 1
ATOM 3704 C CA . ALA B 1 154 ? -4.059 -10.961 -11.5 1 77.69 154 ALA B CA 1
ATOM 3705 C C . ALA B 1 154 ? -3.238 -10.781 -10.227 1 77.69 154 ALA B C 1
ATOM 3707 O O . ALA B 1 154 ? -2.949 -9.656 -9.82 1 77.69 154 ALA B O 1
ATOM 3708 N N . ALA B 1 155 ? -2.838 -11.883 -9.672 1 84.5 155 ALA B N 1
ATOM 3709 C CA . ALA B 1 155 ? -1.998 -11.82 -8.484 1 84.5 155 ALA B CA 1
ATOM 3710 C C . ALA B 1 155 ? -0.635 -11.211 -8.797 1 84.5 155 ALA B C 1
ATOM 3712 O O . ALA B 1 155 ? -0.121 -10.398 -8.031 1 84.5 155 ALA B O 1
ATOM 3713 N N . ALA B 1 156 ? -0.146 -11.586 -9.945 1 90.88 156 ALA B N 1
ATOM 3714 C CA . ALA B 1 156 ? 1.135 -11.031 -10.375 1 90.88 156 ALA B CA 1
ATOM 3715 C C . ALA B 1 156 ? 1.031 -9.531 -10.602 1 90.88 156 ALA B C 1
ATOM 3717 O O . ALA B 1 156 ? 1.906 -8.766 -10.18 1 90.88 156 ALA B O 1
ATOM 3718 N N . ALA B 1 157 ? -0.018 -9.156 -11.258 1 91.81 157 ALA B N 1
ATOM 3719 C CA . ALA B 1 157 ? -0.24 -7.742 -11.531 1 91.81 157 ALA B CA 1
ATOM 3720 C C . ALA B 1 157 ? -0.377 -6.949 -10.234 1 91.81 157 ALA B C 1
ATOM 3722 O O . ALA B 1 157 ? 0.165 -5.848 -10.109 1 91.81 157 ALA B O 1
ATOM 3723 N N . HIS B 1 158 ? -1.054 -7.488 -9.328 1 91.5 158 HIS B N 1
ATOM 3724 C CA . HIS B 1 158 ? -1.244 -6.812 -8.055 1 91.5 158 HIS B CA 1
ATOM 3725 C C . HIS B 1 158 ? 0.077 -6.668 -7.305 1 91.5 158 HIS B C 1
ATOM 3727 O O . HIS B 1 158 ? 0.345 -5.621 -6.707 1 91.5 158 HIS B O 1
ATOM 3733 N N . TRP B 1 159 ? 0.834 -7.73 -7.289 1 96.19 159 TRP B N 1
ATOM 3734 C CA . TRP B 1 159 ? 2.139 -7.645 -6.641 1 96.19 159 TRP B CA 1
ATOM 3735 C C . TRP B 1 159 ? 2.965 -6.508 -7.234 1 96.19 159 TRP B C 1
ATOM 3737 O O . TRP B 1 159 ? 3.572 -5.723 -6.504 1 96.19 159 TRP B O 1
ATOM 3747 N N . TRP B 1 160 ? 2.943 -6.449 -8.516 1 96.5 160 TRP B N 1
ATOM 3748 C CA . TRP B 1 160 ? 3.715 -5.414 -9.195 1 96.5 160 TRP B CA 1
ATOM 3749 C C . TRP B 1 160 ? 3.197 -4.023 -8.836 1 96.5 160 TRP B C 1
ATOM 3751 O O . TRP B 1 160 ? 3.984 -3.102 -8.602 1 96.5 160 TRP B O 1
ATOM 3761 N N . ASN B 1 161 ? 1.914 -3.859 -8.789 1 95.88 161 ASN B N 1
ATOM 3762 C CA . ASN B 1 161 ? 1.322 -2.59 -8.383 1 95.88 161 ASN B CA 1
ATOM 3763 C C . ASN B 1 161 ? 1.734 -2.211 -6.961 1 95.88 161 ASN B C 1
ATOM 3765 O O . ASN B 1 161 ? 1.98 -1.038 -6.676 1 95.88 161 ASN B O 1
ATOM 3769 N N . THR B 1 162 ? 1.781 -3.191 -6.125 1 97.25 162 THR B N 1
ATOM 3770 C CA . THR B 1 162 ? 2.223 -2.969 -4.754 1 97.25 162 THR B CA 1
ATOM 3771 C C . THR B 1 162 ? 3.674 -2.498 -4.723 1 97.25 162 THR B C 1
ATOM 3773 O O . THR B 1 162 ? 4 -1.519 -4.051 1 97.25 162 THR B O 1
ATOM 3776 N N . ARG B 1 163 ? 4.492 -3.172 -5.434 1 97.69 163 ARG B N 1
ATOM 3777 C CA . ARG B 1 163 ? 5.902 -2.789 -5.488 1 97.69 163 ARG B CA 1
ATOM 3778 C C . ARG B 1 163 ? 6.059 -1.362 -6.004 1 97.69 163 ARG B C 1
ATOM 3780 O O . ARG B 1 163 ? 6.871 -0.595 -5.48 1 97.69 163 ARG B O 1
ATOM 3787 N N . ARG B 1 164 ? 5.387 -1.019 -7.082 1 96.31 164 ARG B N 1
ATOM 3788 C CA . ARG B 1 164 ? 5.465 0.323 -7.652 1 96.31 164 ARG B CA 1
ATOM 3789 C C . ARG B 1 164 ? 5.02 1.374 -6.641 1 96.31 164 ARG B C 1
ATOM 3791 O O . ARG B 1 164 ? 5.648 2.428 -6.52 1 96.31 164 ARG B O 1
ATOM 3798 N N . TYR B 1 165 ? 3.943 1.068 -5.988 1 96.31 165 TYR B N 1
ATOM 3799 C CA . TYR B 1 165 ? 3.469 1.971 -4.945 1 96.31 165 TYR B CA 1
ATOM 3800 C C . TYR B 1 165 ? 4.539 2.184 -3.879 1 96.31 165 TYR B C 1
ATOM 3802 O O . TYR B 1 165 ? 4.824 3.32 -3.496 1 96.31 165 TYR B O 1
ATOM 3810 N N . VAL B 1 166 ? 5.125 1.132 -3.373 1 97 166 VAL B N 1
ATOM 3811 C CA . VAL B 1 166 ? 6.133 1.192 -2.318 1 97 166 VAL B CA 1
ATOM 3812 C C . VAL B 1 166 ? 7.363 1.94 -2.824 1 97 166 VAL B C 1
ATOM 3814 O O . VAL B 1 166 ? 7.996 2.688 -2.074 1 97 166 VAL B O 1
ATOM 3817 N N . ALA B 1 167 ? 7.672 1.726 -4.082 1 96.44 167 ALA B N 1
ATOM 3818 C CA . ALA B 1 167 ? 8.781 2.465 -4.672 1 96.44 167 ALA B CA 1
ATOM 3819 C C . ALA B 1 167 ? 8.523 3.969 -4.629 1 96.44 167 ALA B C 1
ATOM 3821 O O . ALA B 1 167 ? 9.43 4.75 -4.328 1 96.44 167 ALA B O 1
ATOM 3822 N N . GLY B 1 168 ? 7.316 4.363 -4.969 1 93.75 168 GLY B N 1
ATOM 3823 C CA . GLY B 1 168 ? 6.945 5.766 -4.879 1 93.75 168 GLY B CA 1
ATOM 3824 C C . GLY B 1 168 ? 7.062 6.324 -3.475 1 93.75 168 GLY B C 1
ATOM 3825 O O . GLY B 1 168 ? 7.496 7.465 -3.289 1 93.75 168 GLY B O 1
ATOM 3826 N N . LEU B 1 169 ? 6.621 5.559 -2.498 1 91.31 169 LEU B N 1
ATOM 3827 C CA . LEU B 1 169 ? 6.734 5.941 -1.096 1 91.31 169 LEU B CA 1
ATOM 3828 C C . LEU B 1 169 ? 8.188 6.191 -0.713 1 91.31 169 LEU B C 1
ATOM 3830 O O . LEU B 1 169 ? 8.5 7.195 -0.069 1 91.31 169 LEU B O 1
ATOM 3834 N N . LEU B 1 170 ? 9.078 5.324 -1.159 1 92.12 170 LEU B N 1
ATOM 3835 C CA . LEU B 1 170 ? 10.484 5.41 -0.786 1 92.12 170 LEU B CA 1
ATOM 3836 C C . LEU B 1 170 ? 11.18 6.535 -1.544 1 92.12 170 LEU B C 1
ATOM 3838 O O . LEU B 1 170 ? 12.25 7 -1.131 1 92.12 170 LEU B O 1
ATOM 3842 N N . ASP B 1 171 ? 10.641 6.906 -2.682 1 88.94 171 ASP B N 1
ATOM 3843 C CA . ASP B 1 171 ? 11.242 7.953 -3.5 1 88.94 171 ASP B CA 1
ATOM 3844 C C . ASP B 1 171 ? 11.133 9.312 -2.818 1 88.94 171 ASP B C 1
ATOM 3846 O O . ASP B 1 171 ? 11.938 10.211 -3.076 1 88.94 171 ASP B O 1
ATOM 3850 N N . ASP B 1 172 ? 10.109 9.453 -2.008 1 81.31 172 ASP B N 1
ATOM 3851 C CA . ASP B 1 172 ? 9.922 10.703 -1.273 1 81.31 172 ASP B CA 1
ATOM 3852 C C . ASP B 1 172 ? 10.672 10.672 0.057 1 81.31 172 ASP B C 1
ATOM 3854 O O . ASP B 1 172 ? 10.406 9.82 0.904 1 81.31 172 ASP B O 1
ATOM 3858 N N . ARG B 1 173 ? 11.547 11.586 0.249 1 75.88 173 ARG B N 1
ATOM 3859 C CA . ARG B 1 173 ? 12.406 11.602 1.429 1 75.88 173 ARG B CA 1
ATOM 3860 C C . ARG B 1 173 ? 11.586 11.75 2.703 1 75.88 173 ARG B C 1
ATOM 3862 O O . ARG B 1 173 ? 11.898 11.133 3.725 1 75.88 173 ARG B O 1
ATOM 3869 N N . GLU B 1 174 ? 10.602 12.531 2.705 1 73.75 174 GLU B N 1
ATOM 3870 C CA . GLU B 1 174 ? 9.789 12.797 3.887 1 73.75 174 GLU B CA 1
ATOM 3871 C C . GLU B 1 174 ? 9.023 11.547 4.316 1 73.75 174 GLU B C 1
ATOM 3873 O O . GLU B 1 174 ? 9.008 11.195 5.5 1 73.75 174 GLU B O 1
ATOM 3878 N N . THR B 1 175 ? 8.445 10.914 3.338 1 81.25 175 THR B N 1
ATOM 3879 C CA . THR B 1 175 ? 7.656 9.727 3.643 1 81.25 175 THR B CA 1
ATOM 3880 C C . THR B 1 175 ? 8.562 8.562 4.035 1 81.25 175 THR B C 1
ATOM 3882 O O . THR B 1 175 ? 8.242 7.793 4.941 1 81.25 175 THR B O 1
ATOM 3885 N N . ALA B 1 176 ? 9.688 8.469 3.371 1 84.5 176 ALA B N 1
ATOM 3886 C CA . ALA B 1 176 ? 10.625 7.379 3.639 1 84.5 176 ALA B CA 1
ATOM 3887 C C . ALA B 1 176 ? 11.242 7.516 5.023 1 84.5 176 ALA B C 1
ATOM 3889 O O . ALA B 1 176 ? 11.797 6.551 5.566 1 84.5 176 ALA B O 1
ATOM 3890 N N . ALA B 1 177 ? 11.133 8.688 5.574 1 77.31 177 ALA B N 1
ATOM 3891 C CA . ALA B 1 177 ? 11.742 8.945 6.875 1 77.31 177 ALA B CA 1
ATOM 3892 C C . ALA B 1 177 ? 10.789 8.57 8.008 1 77.31 177 ALA B C 1
ATOM 3894 O O . ALA B 1 177 ? 11.18 8.578 9.18 1 77.31 177 ALA B O 1
ATOM 3895 N N . VAL B 1 178 ? 9.57 8.203 7.715 1 77.38 178 VAL B N 1
ATOM 3896 C CA . VAL B 1 178 ? 8.586 7.824 8.719 1 77.38 178 VAL B CA 1
ATOM 3897 C C . VAL B 1 178 ? 8.609 6.312 8.922 1 77.38 178 VAL B C 1
ATOM 3899 O O . VAL B 1 178 ? 8.078 5.559 8.102 1 77.38 178 VAL B O 1
ATOM 3902 N N . PRO B 1 179 ? 9.109 5.801 10.016 1 80 179 PRO B N 1
ATOM 3903 C CA . PRO B 1 179 ? 9.281 4.359 10.211 1 80 179 PRO B CA 1
ATOM 3904 C C . PRO B 1 179 ? 7.965 3.594 10.125 1 80 179 PRO B C 1
ATOM 3906 O O . PRO B 1 179 ? 7.914 2.506 9.555 1 80 179 PRO B O 1
ATOM 3909 N N . LEU B 1 180 ? 6.965 4.203 10.648 1 81.56 180 LEU B N 1
ATOM 3910 C CA . LEU B 1 180 ? 5.66 3.553 10.641 1 81.56 180 LEU B CA 1
ATOM 3911 C C . LEU B 1 180 ? 5.203 3.268 9.211 1 81.56 180 LEU B C 1
ATOM 3913 O O . LEU B 1 180 ? 4.617 2.217 8.938 1 81.56 180 LEU B O 1
ATOM 3917 N N . LEU B 1 181 ? 5.449 4.234 8.305 1 88 181 LEU B N 1
ATOM 3918 C CA . LEU B 1 181 ? 5.062 4.059 6.906 1 88 181 LEU B CA 1
ATOM 3919 C C . LEU B 1 181 ? 5.906 2.977 6.242 1 88 181 LEU B C 1
ATOM 3921 O O . LEU B 1 181 ? 5.379 2.137 5.508 1 88 181 LEU B O 1
ATOM 3925 N N . VAL B 1 182 ? 7.18 2.971 6.531 1 88.75 182 VAL B N 1
ATOM 3926 C CA . VAL B 1 182 ? 8.086 1.98 5.961 1 88.75 182 VAL B CA 1
ATOM 3927 C C . VAL B 1 182 ? 7.727 0.59 6.477 1 88.75 182 VAL B C 1
ATOM 3929 O O . VAL B 1 182 ? 7.664 -0.371 5.707 1 88.75 182 VAL B O 1
ATOM 3932 N N . ASP B 1 183 ? 7.395 0.506 7.711 1 87 183 ASP B N 1
ATOM 3933 C CA . ASP B 1 183 ? 7.004 -0.769 8.305 1 87 183 ASP B CA 1
ATOM 3934 C C . ASP B 1 183 ? 5.695 -1.276 7.703 1 87 183 ASP B C 1
ATOM 3936 O O . ASP B 1 183 ? 5.555 -2.469 7.43 1 87 183 ASP B O 1
ATOM 3940 N N . SER B 1 184 ? 4.766 -0.394 7.574 1 89.06 184 SER B N 1
ATOM 3941 C CA . SER B 1 184 ? 3.488 -0.785 6.992 1 89.06 184 SER B CA 1
ATOM 3942 C C . SER B 1 184 ? 3.648 -1.189 5.531 1 89.06 184 SER B C 1
ATOM 3944 O O . SER B 1 184 ? 2.959 -2.09 5.051 1 89.06 184 SER B O 1
ATOM 3946 N N . ALA B 1 185 ? 4.543 -0.473 4.828 1 93.81 185 ALA B N 1
ATOM 3947 C CA . ALA B 1 185 ? 4.844 -0.836 3.447 1 93.81 185 ALA B CA 1
ATOM 3948 C C . ALA B 1 185 ? 5.469 -2.227 3.369 1 93.81 185 ALA B C 1
ATOM 3950 O O . ALA B 1 185 ? 5.133 -3.016 2.484 1 93.81 185 ALA B O 1
ATOM 3951 N N . ALA B 1 186 ? 6.34 -2.502 4.316 1 93.38 186 ALA B N 1
ATOM 3952 C CA . ALA B 1 186 ? 6.965 -3.82 4.387 1 93.38 186 ALA B CA 1
ATOM 3953 C C . ALA B 1 186 ? 5.922 -4.914 4.605 1 93.38 186 ALA B C 1
ATOM 3955 O O . ALA B 1 186 ? 5.961 -5.957 3.953 1 93.38 186 ALA B O 1
ATOM 3956 N N . GLN B 1 187 ? 5.055 -4.668 5.465 1 90.25 187 GLN B N 1
ATOM 3957 C CA . GLN B 1 187 ? 4 -5.629 5.758 1 90.25 187 GLN B CA 1
ATOM 3958 C C . GLN B 1 187 ? 3.104 -5.848 4.539 1 90.25 187 GLN B C 1
ATOM 3960 O O . GLN B 1 187 ? 2.682 -6.973 4.266 1 90.25 187 GLN B O 1
ATOM 3965 N N . LEU B 1 188 ? 2.842 -4.746 3.885 1 94.12 188 LEU B N 1
ATOM 3966 C CA . LEU B 1 188 ? 2.021 -4.84 2.682 1 94.12 188 LEU B CA 1
ATOM 3967 C C . LEU B 1 188 ? 2.713 -5.68 1.614 1 94.12 188 LEU B C 1
ATOM 3969 O O . LEU B 1 188 ? 2.074 -6.512 0.961 1 94.12 188 LEU B O 1
ATOM 3973 N N . LEU B 1 189 ? 3.992 -5.453 1.415 1 96.5 189 LEU B N 1
ATOM 3974 C CA . LEU B 1 189 ? 4.762 -6.246 0.463 1 96.5 189 LEU B CA 1
ATOM 3975 C C . LEU B 1 189 ? 4.75 -7.723 0.85 1 96.5 189 LEU B C 1
ATOM 3977 O O . LEU B 1 189 ? 4.582 -8.594 -0.007 1 96.5 189 LEU B O 1
ATOM 3981 N N . ALA B 1 190 ? 4.891 -8.008 2.105 1 94.06 190 ALA B N 1
ATOM 3982 C CA . ALA B 1 190 ? 4.867 -9.383 2.602 1 94.06 190 ALA B CA 1
ATOM 3983 C C . ALA B 1 190 ? 3.516 -10.039 2.344 1 94.06 190 ALA B C 1
ATOM 3985 O O . ALA B 1 190 ? 3.453 -11.172 1.856 1 94.06 190 ALA B O 1
ATOM 3986 N N . ALA B 1 191 ? 2.473 -9.336 2.646 1 91.31 191 ALA B N 1
ATOM 3987 C CA . ALA B 1 191 ? 1.126 -9.852 2.422 1 91.31 191 ALA B CA 1
ATOM 3988 C C . ALA B 1 191 ? 0.882 -10.125 0.94 1 91.31 191 ALA B C 1
ATOM 3990 O O . ALA B 1 191 ? 0.308 -11.148 0.576 1 91.31 191 ALA B O 1
ATOM 3991 N N . ALA B 1 192 ? 1.323 -9.164 0.122 1 95.38 192 ALA B N 1
ATOM 3992 C CA . ALA B 1 192 ? 1.184 -9.336 -1.322 1 95.38 192 ALA B CA 1
ATOM 3993 C C . ALA B 1 192 ? 1.958 -10.555 -1.805 1 95.38 192 ALA B C 1
ATOM 3995 O O . ALA B 1 192 ? 1.494 -11.289 -2.684 1 95.38 192 ALA B O 1
ATOM 3996 N N . THR B 1 193 ? 3.133 -10.766 -1.235 1 95.5 193 THR B N 1
ATOM 3997 C CA . THR B 1 193 ? 3.953 -11.914 -1.6 1 95.5 193 THR B CA 1
ATOM 3998 C C . THR B 1 193 ? 3.25 -13.219 -1.237 1 95.5 193 THR B C 1
ATOM 4000 O O . THR B 1 193 ? 3.168 -14.133 -2.057 1 95.5 193 THR B O 1
ATOM 4003 N N . LEU B 1 194 ? 2.686 -13.281 -0.072 1 89.06 194 LEU B N 1
ATOM 4004 C CA . LEU B 1 194 ? 1.979 -14.477 0.372 1 89.06 194 LEU B CA 1
ATOM 4005 C C . LEU B 1 194 ? 0.736 -14.719 -0.477 1 89.06 194 LEU B C 1
ATOM 4007 O O . LEU B 1 194 ? 0.375 -15.867 -0.74 1 89.06 194 LEU B O 1
ATOM 4011 N N . ALA B 1 195 ? 0.133 -13.672 -0.868 1 86.69 195 ALA B N 1
ATOM 4012 C CA . ALA B 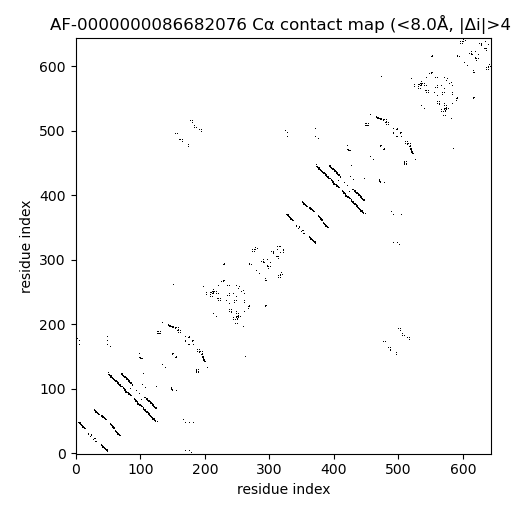1 195 ? -1.09 -13.789 -1.657 1 86.69 195 ALA B CA 1
ATOM 4013 C C . ALA B 1 195 ? -0.777 -14.18 -3.098 1 86.69 195 ALA B C 1
ATOM 4015 O O . ALA B 1 195 ? -1.628 -14.742 -3.793 1 86.69 195 ALA B O 1
ATOM 4016 N N . THR B 1 196 ? 0.368 -13.867 -3.58 1 91.06 196 THR B N 1
ATOM 4017 C CA . THR B 1 196 ? 0.711 -14.016 -4.988 1 91.06 196 THR B CA 1
ATOM 4018 C C . THR B 1 196 ? 1.297 -15.398 -5.262 1 91.06 196 THR B C 1
ATOM 4020 O O . THR B 1 196 ? 0.991 -16.016 -6.281 1 91.06 196 THR B O 1
ATOM 4023 N N . PHE B 1 197 ? 2.156 -15.875 -4.363 1 88.94 197 PHE B N 1
ATOM 4024 C CA . PHE B 1 197 ? 2.838 -17.141 -4.578 1 88.94 197 PHE B CA 1
ATOM 4025 C C . PHE B 1 197 ? 2.246 -18.234 -3.691 1 88.94 197 PHE B C 1
ATOM 4027 O O . PHE B 1 197 ? 1.959 -18 -2.516 1 88.94 197 PHE B O 1
ATOM 4034 N N . PRO B 1 198 ? 2.043 -19.406 -4.285 1 81.75 198 PRO B N 1
ATOM 4035 C CA . PRO B 1 198 ? 1.497 -20.5 -3.479 1 81.75 198 PRO B CA 1
ATOM 4036 C C . PRO B 1 198 ? 2.363 -20.828 -2.264 1 81.75 198 PRO B C 1
ATOM 4038 O O . PRO B 1 198 ? 3.586 -20.922 -2.383 1 81.75 198 PRO B O 1
ATOM 4041 N N . ASN B 1 199 ? 1.776 -20.891 -1.054 1 82.12 199 ASN B N 1
ATOM 4042 C CA . ASN B 1 199 ? 2.504 -21.156 0.183 1 82.12 199 ASN B CA 1
ATOM 4043 C C . ASN B 1 199 ? 1.606 -21.797 1.231 1 82.12 199 ASN B C 1
ATOM 4045 O O . ASN B 1 199 ? 0.416 -22.016 0.993 1 82.12 199 ASN B O 1
ATOM 4049 N N . THR B 1 200 ? 2.133 -22.031 2.402 1 73.69 200 THR B N 1
ATOM 4050 C CA . THR B 1 200 ? 1.427 -22.781 3.436 1 73.69 200 THR B CA 1
ATOM 4051 C C . THR B 1 200 ? 0.84 -21.844 4.48 1 73.69 200 THR B C 1
ATOM 4053 O O . THR B 1 200 ? 0.127 -22.281 5.387 1 73.69 200 THR B O 1
ATOM 4056 N N . ALA B 1 201 ? 1.179 -20.547 4.48 1 72.31 201 ALA B N 1
ATOM 4057 C CA . ALA B 1 201 ? 0.769 -19.594 5.512 1 72.31 201 ALA B CA 1
ATOM 4058 C C . ALA B 1 201 ? -0.735 -19.344 5.461 1 72.31 201 ALA B C 1
ATOM 4060 O O . ALA B 1 201 ? -1.375 -19.156 6.5 1 72.31 201 ALA B O 1
ATOM 4061 N N . LEU B 1 202 ? -1.25 -19.062 4.43 1 61.56 202 LEU B N 1
ATOM 4062 C CA . LEU B 1 202 ? -2.633 -18.625 4.293 1 61.56 202 LEU B CA 1
ATOM 4063 C C . LEU B 1 202 ? -3.586 -19.812 4.305 1 61.56 202 LEU B C 1
ATOM 4065 O O . LEU B 1 202 ? -4.805 -19.641 4.199 1 61.56 202 LEU B O 1
ATOM 4069 N N . VAL B 1 203 ? -3.027 -20.953 4.523 1 54.94 203 VAL B N 1
ATOM 4070 C CA . VAL B 1 203 ? -3.836 -22.156 4.406 1 54.94 203 VAL B CA 1
ATOM 4071 C C . VAL B 1 203 ? -4.258 -22.641 5.793 1 54.94 203 VAL B C 1
ATOM 4073 O O . VAL B 1 203 ? -4.863 -23.703 5.934 1 54.94 203 VAL B O 1
ATOM 4076 N N . ASP B 1 204 ? -3.85 -21.891 6.844 1 54.06 204 ASP B N 1
ATOM 4077 C CA . ASP B 1 204 ? -4.363 -22.594 8.008 1 54.06 204 ASP B CA 1
ATOM 4078 C C . ASP B 1 204 ? -5.891 -22.641 8.008 1 54.06 204 ASP B C 1
ATOM 4080 O O . ASP B 1 204 ? -6.539 -21.609 8.211 1 54.06 204 ASP B O 1
ATOM 4084 N N . PRO B 1 205 ? -6.336 -23.703 7.496 1 52.84 205 PRO B N 1
ATOM 4085 C CA . PRO B 1 205 ? -7.785 -23.906 7.406 1 52.84 205 PRO B CA 1
ATOM 4086 C C . PRO B 1 205 ? -8.461 -23.906 8.773 1 52.84 205 PRO B C 1
ATOM 4088 O O . PRO B 1 205 ? -7.871 -24.359 9.758 1 52.84 205 PRO B O 1
ATOM 4091 N N . THR B 1 206 ? -9.297 -22.906 9.055 1 55.12 206 THR B N 1
ATOM 4092 C CA . THR B 1 206 ? -10.156 -23.109 10.227 1 55.12 206 THR B CA 1
ATOM 4093 C C . THR B 1 206 ? -10.641 -24.547 10.305 1 55.12 206 THR B C 1
ATOM 4095 O O . THR B 1 206 ? -10.43 -25.328 9.383 1 55.12 206 THR B O 1
ATOM 4098 N N . ILE B 1 207 ? -11.102 -24.859 11.562 1 54.47 207 ILE B N 1
ATOM 4099 C CA . ILE B 1 207 ? -11.711 -26.172 11.727 1 54.47 207 ILE B CA 1
ATOM 4100 C C . ILE B 1 207 ? -12.75 -26.406 10.633 1 54.47 207 ILE B C 1
ATOM 4102 O O . ILE B 1 207 ? -12.828 -27.484 10.055 1 54.47 207 ILE B O 1
ATOM 4106 N N . GLU B 1 208 ? -13.414 -25.391 10.352 1 60.03 208 GLU B N 1
ATOM 4107 C CA . GLU B 1 208 ? -14.453 -25.484 9.328 1 60.03 208 GLU B CA 1
ATOM 4108 C C . GLU B 1 208 ? -13.844 -25.672 7.941 1 60.03 208 GLU B C 1
ATOM 4110 O O . GLU B 1 208 ? -14.352 -26.469 7.141 1 60.03 208 GLU B O 1
ATOM 4115 N N . ASP B 1 209 ? -12.742 -24.984 7.742 1 62.12 209 ASP B N 1
ATOM 4116 C CA . ASP B 1 209 ? -12.078 -25.156 6.457 1 62.12 209 ASP B CA 1
ATOM 4117 C C . ASP B 1 209 ? -11.562 -26.578 6.285 1 62.12 209 ASP B C 1
ATOM 4119 O O . ASP B 1 209 ? -11.695 -27.172 5.207 1 62.12 209 ASP B O 1
ATOM 4123 N N . ARG B 1 210 ? -11.102 -27.031 7.422 1 67.06 210 ARG B N 1
ATOM 4124 C CA . ARG B 1 210 ? -10.57 -28.391 7.395 1 67.06 210 ARG B CA 1
ATOM 4125 C C . ARG B 1 210 ? -11.68 -29.406 7.129 1 67.06 210 ARG B C 1
ATOM 4127 O O . ARG B 1 210 ? -11.477 -30.359 6.387 1 67.06 210 ARG B O 1
ATOM 4134 N N . HIS B 1 211 ? -12.766 -29.109 7.711 1 70.88 211 HIS B N 1
ATOM 4135 C CA . HIS B 1 211 ? -13.914 -29.984 7.492 1 70.88 211 HIS B CA 1
ATOM 4136 C C . HIS B 1 211 ? -14.43 -29.859 6.062 1 70.88 211 HIS B C 1
ATOM 4138 O O . HIS B 1 211 ? -14.812 -30.859 5.457 1 70.88 211 HIS B O 1
ATOM 4144 N N . ASP B 1 212 ? -14.32 -28.719 5.586 1 70 212 ASP B N 1
ATOM 4145 C CA . ASP B 1 212 ? -14.898 -28.453 4.27 1 70 212 ASP B CA 1
ATOM 4146 C C . ASP B 1 212 ? -13.953 -28.875 3.154 1 70 212 ASP B C 1
ATOM 4148 O O . ASP B 1 212 ? -14.367 -29.047 2.008 1 70 212 ASP B O 1
ATOM 4152 N N . ALA B 1 213 ? -12.75 -28.953 3.574 1 74.06 213 ALA B N 1
ATOM 4153 C CA . ALA B 1 213 ? -11.773 -29.375 2.574 1 74.06 213 ALA B CA 1
ATOM 4154 C C . ALA B 1 213 ? -11.859 -30.875 2.318 1 74.06 213 ALA B C 1
ATOM 4156 O O . ALA B 1 213 ? -10.859 -31.594 2.387 1 74.06 213 ALA B O 1
ATOM 4157 N N . SER B 1 214 ? -13.062 -31.297 2.059 1 80.81 214 SER B N 1
ATOM 4158 C CA . SER B 1 214 ? -13.406 -32.719 1.878 1 80.81 214 SER B CA 1
ATOM 4159 C C . SER B 1 214 ? -13.281 -33.125 0.417 1 80.81 214 SER B C 1
ATOM 4161 O O . SER B 1 214 ? -13.055 -32.281 -0.457 1 80.81 214 SER B O 1
ATOM 4163 N N . ASP B 1 215 ? -13.359 -34.406 0.251 1 85.56 215 ASP B N 1
ATOM 4164 C CA . ASP B 1 215 ? -13.375 -34.969 -1.094 1 85.56 215 ASP B CA 1
ATOM 4165 C C . ASP B 1 215 ? -14.555 -34.438 -1.901 1 85.56 215 ASP B C 1
ATOM 4167 O O . ASP B 1 215 ? -14.438 -34.219 -3.107 1 85.56 215 ASP B O 1
ATOM 4171 N N . THR B 1 216 ? -15.602 -34.219 -1.212 1 88.88 216 THR B N 1
ATOM 4172 C CA . THR B 1 216 ? -16.781 -33.688 -1.879 1 88.88 216 THR B CA 1
ATOM 4173 C C . THR B 1 216 ? -16.531 -32.281 -2.4 1 88.88 216 THR B C 1
ATOM 4175 O O . THR B 1 216 ? -16.906 -31.953 -3.527 1 88.88 216 THR B O 1
ATOM 4178 N N . THR B 1 217 ? -15.891 -31.5 -1.558 1 88.38 217 THR B N 1
ATOM 4179 C CA . THR B 1 217 ? -15.523 -30.141 -1.957 1 88.38 217 THR B CA 1
ATOM 4180 C C . THR B 1 217 ? -14.617 -30.156 -3.18 1 88.38 217 THR B C 1
ATOM 4182 O O . THR B 1 217 ? -14.82 -29.406 -4.129 1 88.38 217 THR B O 1
ATOM 4185 N N . LEU B 1 218 ? -13.68 -31.016 -3.084 1 90.75 218 LEU B N 1
ATOM 4186 C CA . LEU B 1 218 ? -12.734 -31.109 -4.195 1 90.75 218 LEU B CA 1
ATOM 4187 C C . LEU B 1 218 ? -13.453 -31.531 -5.473 1 90.75 218 LEU B C 1
ATOM 4189 O O . LEU B 1 218 ? -13.203 -30.969 -6.543 1 90.75 218 LEU B O 1
ATOM 4193 N N . ARG B 1 219 ? -14.312 -32.531 -5.355 1 91.81 219 ARG B N 1
ATOM 4194 C CA . ARG B 1 219 ? -15.031 -33.031 -6.523 1 91.81 219 ARG B CA 1
ATOM 4195 C C . ARG B 1 219 ? -15.859 -31.922 -7.168 1 91.81 219 ARG B C 1
ATOM 4197 O O . ARG B 1 219 ? -15.906 -31.797 -8.391 1 91.81 219 ARG B O 1
ATOM 4204 N N . ARG B 1 220 ? -16.438 -31.172 -6.355 1 93 220 ARG B N 1
ATOM 4205 C CA . ARG B 1 220 ? -17.25 -30.078 -6.867 1 93 220 ARG B CA 1
ATOM 4206 C C . ARG B 1 220 ? -16.375 -29.031 -7.551 1 93 220 ARG B C 1
ATOM 4208 O O . ARG B 1 220 ? -16.75 -28.5 -8.602 1 93 220 ARG B O 1
ATOM 4215 N N . ALA B 1 221 ? -15.297 -28.766 -6.902 1 93.25 221 ALA B N 1
ATOM 4216 C CA . ALA B 1 221 ? -14.367 -27.781 -7.461 1 93.25 221 ALA B CA 1
ATOM 4217 C C . ALA B 1 221 ? -13.812 -28.25 -8.805 1 93.25 221 ALA B C 1
ATOM 4219 O O . ALA B 1 221 ? -13.758 -27.484 -9.766 1 93.25 221 ALA B O 1
ATOM 4220 N N . LEU B 1 222 ? -13.477 -29.5 -8.805 1 93.5 222 LEU B N 1
ATOM 4221 C CA . LEU B 1 222 ? -12.938 -30.078 -10.023 1 93.5 222 LEU B CA 1
ATOM 4222 C C . LEU B 1 222 ? -13.969 -30.062 -11.141 1 93.5 222 LEU B C 1
ATOM 4224 O O . LEU B 1 222 ? -13.641 -29.734 -12.289 1 93.5 222 LEU B O 1
ATOM 4228 N N . ALA B 1 223 ? -15.18 -30.406 -10.797 1 93.81 223 ALA B N 1
ATOM 4229 C CA . ALA B 1 223 ? -16.25 -30.406 -11.789 1 93.81 223 ALA B CA 1
ATOM 4230 C C . ALA B 1 223 ? -16.453 -29.016 -12.375 1 93.81 223 ALA B C 1
ATOM 4232 O O . ALA B 1 223 ? -16.641 -28.859 -13.586 1 93.81 223 ALA B O 1
ATOM 4233 N N . TYR B 1 224 ? -16.422 -28.078 -11.555 1 94 224 TYR B N 1
ATOM 4234 C CA . TYR B 1 224 ? -16.594 -26.688 -11.992 1 94 224 TYR B CA 1
ATOM 4235 C C . TYR B 1 224 ? -15.469 -26.281 -12.945 1 94 224 TYR B C 1
ATOM 4237 O O . TYR B 1 224 ? -15.719 -25.672 -13.984 1 94 224 TYR B O 1
ATOM 4245 N N . ILE B 1 225 ? -14.242 -26.609 -12.5 1 92.94 225 ILE B N 1
ATOM 4246 C CA . ILE B 1 225 ? -13.078 -26.25 -13.312 1 92.94 225 ILE B CA 1
ATOM 4247 C C . ILE B 1 225 ? -13.172 -26.938 -14.68 1 92.94 225 ILE B C 1
ATOM 4249 O O . ILE B 1 225 ? -12.977 -26.297 -15.711 1 92.94 225 ILE B O 1
ATOM 4253 N N . ASP B 1 226 ? -13.562 -28.172 -14.656 1 91.44 226 ASP B N 1
ATOM 4254 C CA . ASP B 1 226 ? -13.641 -28.938 -15.891 1 91.44 226 ASP B CA 1
ATOM 4255 C C . ASP B 1 226 ? -14.734 -28.391 -16.812 1 91.44 226 ASP B C 1
ATOM 4257 O O . ASP B 1 226 ? -14.555 -28.328 -18.031 1 91.44 226 ASP B O 1
ATOM 4261 N N . ASP B 1 227 ? -15.766 -27.953 -16.188 1 92.5 227 ASP B N 1
ATOM 4262 C CA . ASP B 1 227 ? -16.922 -27.5 -16.953 1 92.5 227 ASP B CA 1
ATOM 4263 C C . ASP B 1 227 ? -16.703 -26.078 -17.484 1 92.5 227 ASP B C 1
ATOM 4265 O O . ASP B 1 227 ? -17.344 -25.672 -18.469 1 92.5 227 ASP B O 1
ATOM 4269 N N . HIS B 1 228 ? -15.789 -25.344 -16.859 1 92.44 228 HIS B N 1
ATOM 4270 C CA . HIS B 1 228 ? -15.711 -23.922 -17.172 1 92.44 228 HIS B CA 1
ATOM 4271 C C . HIS B 1 228 ? -14.289 -23.516 -17.547 1 92.44 228 HIS B C 1
ATOM 4273 O O . HIS B 1 228 ? -13.93 -22.328 -17.453 1 92.44 228 HIS B O 1
ATOM 4279 N N . ALA B 1 229 ? -13.484 -24.422 -17.969 1 90.5 229 ALA B N 1
ATOM 4280 C CA . ALA B 1 229 ? -12.047 -24.219 -18.141 1 90.5 229 ALA B CA 1
ATOM 4281 C C . ALA B 1 229 ? -11.773 -23.125 -19.156 1 90.5 229 ALA B C 1
ATOM 4283 O O . ALA B 1 229 ? -10.758 -22.422 -19.062 1 90.5 229 ALA B O 1
ATOM 4284 N N . ALA B 1 230 ? -12.641 -22.891 -20.062 1 88.69 230 ALA B N 1
ATOM 4285 C CA . ALA B 1 230 ? -12.406 -21.938 -21.141 1 88.69 230 ALA B CA 1
ATOM 4286 C C . ALA B 1 230 ? -12.859 -20.531 -20.719 1 88.69 230 ALA B C 1
ATOM 4288 O O . ALA B 1 230 ? -12.578 -19.547 -21.406 1 88.69 230 ALA B O 1
ATOM 4289 N N . GLU B 1 231 ? -13.547 -20.469 -19.609 1 88.06 231 GLU B N 1
ATOM 4290 C CA . GLU B 1 231 ? -14.117 -19.203 -19.141 1 88.06 231 GLU B CA 1
ATOM 4291 C C . GLU B 1 231 ? -13.18 -18.5 -18.172 1 88.06 231 GLU B C 1
ATOM 4293 O O . GLU B 1 231 ? -12.047 -18.938 -17.969 1 88.06 231 GLU B O 1
ATOM 4298 N N . ASP B 1 232 ? -13.609 -17.344 -17.766 1 80.25 232 ASP B N 1
ATOM 4299 C CA . ASP B 1 232 ? -12.852 -16.594 -16.766 1 80.25 232 ASP B CA 1
ATOM 4300 C C . ASP B 1 232 ? -13.109 -17.141 -15.359 1 80.25 232 ASP B C 1
ATOM 4302 O O . ASP B 1 232 ? -13.914 -16.578 -14.609 1 80.25 232 ASP B O 1
ATOM 4306 N N . VAL B 1 233 ? -12.43 -18.219 -15.07 1 81.81 233 VAL B N 1
ATOM 4307 C CA . VAL B 1 233 ? -12.594 -18.906 -13.789 1 81.81 233 VAL B CA 1
ATOM 4308 C C . VAL B 1 233 ? -11.703 -18.25 -12.742 1 81.81 233 VAL B C 1
ATOM 4310 O O . VAL B 1 233 ? -10.508 -18.031 -12.977 1 81.81 233 VAL B O 1
ATOM 4313 N N . SER B 1 234 ? -12.32 -17.875 -11.641 1 73.19 234 SER B N 1
ATOM 4314 C CA . SER B 1 234 ? -11.594 -17.328 -10.508 1 73.19 234 SER B CA 1
ATOM 4315 C C . SER B 1 234 ? -11.609 -18.266 -9.32 1 73.19 234 SER B C 1
ATOM 4317 O O . SER B 1 234 ? -12.438 -19.188 -9.258 1 73.19 234 SER B O 1
ATOM 4319 N N . LEU B 1 235 ? -10.68 -18.062 -8.438 1 74.5 235 LEU B N 1
ATOM 4320 C CA . LEU B 1 235 ? -10.664 -18.844 -7.207 1 74.5 235 LEU B CA 1
ATOM 4321 C C . LEU B 1 235 ? -11.961 -18.656 -6.422 1 74.5 235 LEU B C 1
ATOM 4323 O O . LEU B 1 235 ? -12.492 -19.609 -5.848 1 74.5 235 LEU B O 1
ATOM 4327 N N . ALA B 1 236 ? -12.422 -17.484 -6.434 1 69.06 236 ALA B N 1
ATOM 4328 C CA . ALA B 1 236 ? -13.695 -17.188 -5.773 1 69.06 236 ALA B CA 1
ATOM 4329 C C . ALA B 1 236 ? -14.844 -17.969 -6.426 1 69.06 236 ALA B C 1
ATOM 4331 O O . ALA B 1 236 ? -15.734 -18.469 -5.734 1 69.06 236 ALA B O 1
ATOM 4332 N N . GLY B 1 237 ? -14.781 -17.984 -7.773 1 78 237 GLY B N 1
ATOM 4333 C CA . GLY B 1 237 ? -15.781 -18.75 -8.5 1 78 237 GLY B CA 1
ATOM 4334 C C . GLY B 1 237 ? -15.75 -20.219 -8.172 1 78 237 GLY B C 1
ATOM 4335 O O . GLY B 1 237 ? -16.797 -20.859 -8.008 1 78 237 GLY B O 1
ATOM 4336 N N . ILE B 1 238 ? -14.578 -20.766 -8.039 1 87.56 238 ILE B N 1
ATOM 4337 C CA . ILE B 1 238 ? -14.414 -22.172 -7.691 1 87.56 238 ILE B CA 1
ATOM 4338 C C . ILE B 1 238 ? -14.969 -22.422 -6.289 1 87.56 238 ILE B C 1
ATOM 4340 O O . ILE B 1 238 ? -15.672 -23.406 -6.059 1 87.56 238 ILE B O 1
ATOM 4344 N N . ALA B 1 239 ? -14.664 -21.547 -5.375 1 81.44 239 ALA B N 1
ATOM 4345 C CA . ALA B 1 239 ? -15.141 -21.672 -3.998 1 81.44 239 ALA B CA 1
ATOM 4346 C C . ALA B 1 239 ? -16.656 -21.609 -3.93 1 81.44 239 ALA B C 1
ATOM 4348 O O . ALA B 1 239 ? -17.297 -22.406 -3.227 1 81.44 239 ALA B O 1
ATOM 4349 N N . GLU B 1 240 ? -17.172 -20.672 -4.664 1 79.62 240 GLU B N 1
ATOM 4350 C CA . GLU B 1 240 ? -18.625 -20.531 -4.723 1 79.62 240 GLU B CA 1
ATOM 4351 C C . GLU B 1 240 ? -19.281 -21.797 -5.262 1 79.62 240 GLU B C 1
ATOM 4353 O O . GLU B 1 240 ? -20.297 -22.266 -4.719 1 79.62 240 GLU B O 1
ATOM 4358 N N . ALA B 1 241 ? -18.734 -22.312 -6.305 1 86.75 241 ALA B N 1
ATOM 4359 C CA . ALA B 1 241 ? -19.266 -23.531 -6.922 1 86.75 241 ALA B CA 1
ATOM 4360 C C . ALA B 1 241 ? -19.156 -24.719 -5.969 1 86.75 241 ALA B C 1
ATOM 4362 O O . ALA B 1 241 ? -20.016 -25.609 -5.98 1 86.75 241 ALA B O 1
ATOM 4363 N N . ALA B 1 242 ? -18.172 -24.75 -5.164 1 89.44 242 ALA B N 1
ATOM 4364 C CA . ALA B 1 242 ? -17.953 -25.828 -4.215 1 89.44 242 ALA B CA 1
ATOM 4365 C C . ALA B 1 242 ? -18.688 -25.562 -2.9 1 89.44 242 ALA B C 1
ATOM 4367 O O . ALA B 1 242 ? -18.719 -26.438 -2.02 1 89.44 242 ALA B O 1
ATOM 4368 N N . HIS B 1 243 ? -19.219 -24.375 -2.768 1 85.38 243 HIS B N 1
ATOM 4369 C CA . HIS B 1 243 ? -19.984 -23.953 -1.601 1 85.38 243 HIS B CA 1
ATOM 4370 C C . HIS B 1 243 ? -19.125 -23.953 -0.342 1 85.38 243 HIS B C 1
ATOM 4372 O O . HIS B 1 243 ? -19.547 -24.469 0.702 1 85.38 243 HIS B O 1
ATOM 4378 N N . VAL B 1 244 ? -17.953 -23.672 -0.473 1 79.94 244 VAL B N 1
ATOM 4379 C CA . VAL B 1 244 ? -17.031 -23.562 0.651 1 79.94 244 VAL B CA 1
ATOM 4380 C C . VAL B 1 244 ? -16.188 -22.297 0.507 1 79.94 244 VAL B C 1
ATOM 4382 O O . VAL B 1 244 ? -16.344 -21.547 -0.465 1 79.94 244 VAL B O 1
ATOM 4385 N N . SER B 1 245 ? -15.438 -22.031 1.536 1 68.12 245 SER B N 1
ATOM 4386 C CA . SER B 1 245 ? -14.57 -20.844 1.488 1 68.12 245 SER B CA 1
ATOM 4387 C C . SER B 1 245 ? -13.406 -21.062 0.532 1 68.12 245 SER B C 1
ATOM 4389 O O . SER B 1 245 ? -13.062 -22.203 0.207 1 68.12 245 SER B O 1
ATOM 4391 N N . VAL B 1 246 ? -12.828 -19.984 0.048 1 69.56 246 VAL B N 1
ATOM 4392 C CA . VAL B 1 246 ? -11.641 -20.031 -0.794 1 69.56 246 VAL B CA 1
ATOM 4393 C C . VAL B 1 246 ? -10.531 -20.812 -0.09 1 69.56 246 VAL B C 1
ATOM 4395 O O . VAL B 1 246 ? -9.836 -21.609 -0.719 1 69.56 246 VAL B O 1
ATOM 4398 N N . ARG B 1 247 ? -10.508 -20.672 1.181 1 66.69 247 ARG B N 1
ATOM 4399 C CA . ARG B 1 247 ? -9.477 -21.359 1.951 1 66.69 247 ARG B CA 1
ATOM 4400 C C . ARG B 1 247 ? -9.727 -22.859 1.963 1 66.69 247 ARG B C 1
ATOM 4402 O O . ARG B 1 247 ? -8.789 -23.656 1.856 1 66.69 247 ARG B O 1
ATOM 4409 N N . ALA B 1 248 ? -10.945 -23.203 2.105 1 72.94 248 ALA B N 1
ATOM 4410 C CA . ALA B 1 248 ? -11.305 -24.625 2.102 1 72.94 248 ALA B CA 1
ATOM 4411 C C . ALA B 1 248 ? -10.961 -25.266 0.763 1 72.94 248 ALA B C 1
ATOM 4413 O O . ALA B 1 248 ? -10.469 -26.391 0.719 1 72.94 248 ALA B O 1
ATOM 4414 N N . VAL B 1 249 ? -11.234 -24.5 -0.276 1 82.06 249 VAL B N 1
ATOM 4415 C CA . VAL B 1 249 ? -10.922 -25.031 -1.601 1 82.06 249 VAL B CA 1
ATOM 4416 C C . VAL B 1 249 ? -9.406 -25.172 -1.755 1 82.06 249 VAL B C 1
ATOM 4418 O O . VAL B 1 249 ? -8.93 -26.203 -2.246 1 82.06 249 VAL B O 1
ATOM 4421 N N . GLN B 1 250 ? -8.734 -24.203 -1.367 1 75.31 250 GLN B N 1
ATOM 4422 C CA . GLN B 1 250 ? -7.281 -24.25 -1.479 1 75.31 250 GLN B CA 1
ATOM 4423 C C . GLN B 1 250 ? -6.703 -25.391 -0.662 1 75.31 250 GLN B C 1
ATOM 4425 O O . GLN B 1 250 ? -5.816 -26.109 -1.131 1 75.31 250 GLN B O 1
ATOM 4430 N N . LEU B 1 251 ? -7.32 -25.531 0.491 1 74.06 251 LEU B N 1
ATOM 4431 C CA . LEU B 1 251 ? -6.879 -26.625 1.352 1 74.06 251 LEU B CA 1
ATOM 4432 C C . LEU B 1 251 ? -7.215 -27.969 0.729 1 74.06 251 LEU B C 1
ATOM 4434 O O . LEU B 1 251 ? -6.406 -28.906 0.783 1 74.06 251 LEU B O 1
ATOM 4438 N N . ALA B 1 252 ? -8.383 -28.094 0.189 1 82.06 252 ALA B N 1
ATOM 4439 C CA . ALA B 1 252 ? -8.805 -29.359 -0.429 1 82.06 252 ALA B CA 1
ATOM 4440 C C . ALA B 1 252 ? -7.871 -29.75 -1.568 1 82.06 252 ALA B C 1
ATOM 4442 O O . ALA B 1 252 ? -7.473 -30.906 -1.68 1 82.06 252 ALA B O 1
ATOM 4443 N N . PHE B 1 253 ? -7.496 -28.828 -2.348 1 84.06 253 PHE B N 1
ATOM 4444 C CA . PHE B 1 253 ? -6.605 -29.109 -3.465 1 84.06 253 PHE B CA 1
ATOM 4445 C C . PHE B 1 253 ? -5.219 -29.5 -2.963 1 84.06 253 PHE B C 1
ATOM 4447 O O . PHE B 1 253 ? -4.602 -30.438 -3.486 1 84.06 253 PHE B O 1
ATOM 4454 N N . ARG B 1 254 ? -4.812 -28.797 -1.997 1 74.12 254 ARG B N 1
ATOM 4455 C CA . ARG B 1 254 ? -3.496 -29.094 -1.438 1 74.12 254 ARG B CA 1
ATOM 4456 C C . ARG B 1 254 ? -3.477 -30.484 -0.793 1 74.12 254 ARG B C 1
ATOM 4458 O O . ARG B 1 254 ? -2.555 -31.266 -1.024 1 74.12 254 ARG B O 1
ATOM 4465 N N . ARG B 1 255 ? -4.488 -30.688 -0.027 1 75.56 255 ARG B N 1
ATOM 4466 C CA . ARG B 1 255 ? -4.57 -31.906 0.751 1 75.56 255 ARG B CA 1
ATOM 4467 C C . ARG B 1 255 ? -4.742 -33.125 -0.159 1 75.56 255 ARG B C 1
ATOM 4469 O O . ARG B 1 255 ? -4.137 -34.188 0.075 1 75.56 255 ARG B O 1
ATOM 4476 N N . HIS B 1 256 ? -5.543 -32.969 -1.156 1 80.19 256 HIS B N 1
ATOM 4477 C CA . HIS B 1 256 ? -5.965 -34.156 -1.913 1 80.19 256 HIS B CA 1
ATOM 4478 C C . HIS B 1 256 ? -5.203 -34.25 -3.229 1 80.19 256 HIS B C 1
ATOM 4480 O O . HIS B 1 256 ? -5.094 -35.344 -3.797 1 80.19 256 HIS B O 1
ATOM 4486 N N . LEU B 1 257 ? -4.684 -33.156 -3.756 1 80.62 257 LEU B N 1
ATOM 4487 C CA . LEU B 1 257 ? -4.035 -33.188 -5.062 1 80.62 257 LEU B CA 1
ATOM 4488 C C . LEU B 1 257 ? -2.639 -32.594 -4.996 1 80.62 257 LEU B C 1
ATOM 4490 O O . LEU B 1 257 ? -1.913 -32.562 -5.996 1 80.62 257 LEU B O 1
ATOM 4494 N N . ASP B 1 258 ? -2.234 -31.984 -3.828 1 74.5 258 ASP B N 1
ATOM 4495 C CA . ASP B 1 258 ? -0.949 -31.328 -3.635 1 74.5 258 ASP B CA 1
ATOM 4496 C C . ASP B 1 258 ? -0.72 -30.25 -4.695 1 74.5 258 ASP B C 1
ATOM 4498 O O . ASP B 1 258 ? 0.335 -30.219 -5.332 1 74.5 258 ASP B O 1
ATOM 4502 N N . THR B 1 259 ? -1.757 -29.531 -5.008 1 75.88 259 THR B N 1
ATOM 4503 C CA . THR B 1 259 ? -1.729 -28.453 -5.98 1 75.88 259 THR B CA 1
ATOM 4504 C C . THR B 1 259 ? -2.689 -27.328 -5.574 1 75.88 259 THR B C 1
ATOM 4506 O O . THR B 1 259 ? -3.195 -27.328 -4.453 1 75.88 259 THR B O 1
ATOM 4509 N N . THR B 1 260 ? -2.805 -26.281 -6.324 1 75.81 260 THR B N 1
ATOM 4510 C CA . THR B 1 260 ? -3.756 -25.203 -6.105 1 75.81 260 THR B CA 1
ATOM 4511 C C . THR B 1 260 ? -4.867 -25.234 -7.152 1 75.81 260 THR B C 1
ATOM 4513 O O . THR B 1 260 ? -4.688 -25.797 -8.234 1 75.81 260 THR B O 1
ATOM 4516 N N . PRO B 1 261 ? -5.977 -24.719 -6.809 1 82.19 261 PRO B N 1
ATOM 4517 C CA . PRO B 1 261 ? -7.082 -24.688 -7.77 1 82.19 261 PRO B CA 1
ATOM 4518 C C . PRO B 1 261 ? -6.691 -24.031 -9.102 1 82.19 261 PRO B C 1
ATOM 4520 O O . PRO B 1 261 ? -7.02 -24.562 -10.164 1 82.19 261 PRO B O 1
ATOM 4523 N N . MET B 1 262 ? -5.906 -23.062 -8.984 1 78.56 262 MET B N 1
ATOM 4524 C CA . MET B 1 262 ? -5.582 -22.328 -10.203 1 78.56 262 MET B CA 1
ATOM 4525 C C . MET B 1 262 ? -4.527 -23.078 -11.016 1 78.56 262 MET B C 1
ATOM 4527 O O . MET B 1 262 ? -4.555 -23.047 -12.25 1 78.56 262 MET B O 1
ATOM 4531 N N . ALA B 1 263 ? -3.615 -23.672 -10.32 1 76.12 263 ALA B N 1
ATOM 4532 C CA . ALA B 1 263 ? -2.66 -24.531 -11.031 1 76.12 263 ALA B CA 1
ATOM 4533 C C . ALA B 1 263 ? -3.369 -25.688 -11.727 1 76.12 263 ALA B C 1
ATOM 4535 O O . ALA B 1 263 ? -3.025 -26.047 -12.852 1 76.12 263 ALA B O 1
ATOM 4536 N N . TYR B 1 264 ? -4.285 -26.219 -11.016 1 86.88 264 TYR B N 1
ATOM 4537 C CA . TYR B 1 264 ? -5.078 -27.297 -11.617 1 86.88 264 TYR B CA 1
ATOM 4538 C C . TYR B 1 264 ? -5.832 -26.797 -12.844 1 86.88 264 TYR B C 1
ATOM 4540 O O . TYR B 1 264 ? -5.875 -27.469 -13.875 1 86.88 264 TYR B O 1
ATOM 4548 N N . LEU B 1 265 ? -6.375 -25.641 -12.766 1 88.69 265 LEU B N 1
ATOM 4549 C CA . LEU B 1 265 ? -7.07 -25.047 -13.891 1 88.69 265 LEU B CA 1
ATOM 4550 C C . LEU B 1 265 ? -6.137 -24.891 -15.086 1 88.69 265 LEU B C 1
ATOM 4552 O O . LEU B 1 265 ? -6.516 -25.203 -16.219 1 88.69 265 LEU B O 1
ATOM 4556 N N . ARG B 1 266 ? -5.016 -24.406 -14.844 1 84.25 266 ARG B N 1
ATOM 4557 C CA . ARG B 1 266 ? -4.039 -24.234 -15.914 1 84.25 266 ARG B CA 1
ATOM 4558 C C . ARG B 1 266 ? -3.717 -25.562 -16.578 1 84.25 266 ARG B C 1
ATOM 4560 O O . ARG B 1 266 ? -3.559 -25.625 -17.797 1 84.25 266 ARG B O 1
ATOM 4567 N N . ARG B 1 267 ? -3.566 -26.547 -15.789 1 87.38 267 ARG B N 1
ATOM 4568 C CA . ARG B 1 267 ? -3.309 -27.891 -16.312 1 87.38 267 ARG B CA 1
ATOM 4569 C C . ARG B 1 267 ? -4.473 -28.359 -17.188 1 87.38 267 ARG B C 1
ATOM 4571 O O . ARG B 1 267 ? -4.262 -28.938 -18.25 1 87.38 267 ARG B O 1
ATOM 4578 N N . VAL B 1 268 ? -5.625 -28.156 -16.672 1 92.44 268 VAL B N 1
ATOM 4579 C CA . VAL B 1 268 ? -6.82 -28.547 -17.406 1 92.44 268 VAL B CA 1
ATOM 4580 C C . VAL B 1 268 ? -6.879 -27.797 -18.734 1 92.44 268 VAL B C 1
ATOM 4582 O O . VAL B 1 268 ? -7.168 -28.391 -19.781 1 92.44 268 VAL B O 1
ATOM 4585 N N . ARG B 1 269 ? -6.566 -26.547 -18.656 1 91.44 269 ARG B N 1
ATOM 4586 C CA . ARG B 1 269 ? -6.574 -25.719 -19.859 1 91.44 269 ARG B CA 1
ATOM 4587 C C . ARG B 1 269 ? -5.523 -26.203 -20.859 1 91.44 269 ARG B C 1
ATOM 4589 O O . ARG B 1 269 ? -5.781 -26.25 -22.062 1 91.44 269 ARG B O 1
ATOM 4596 N N . LEU B 1 270 ? -4.383 -26.516 -20.359 1 92 270 LEU B N 1
ATOM 4597 C CA . LEU B 1 270 ? -3.318 -27.016 -21.219 1 92 270 LEU B CA 1
ATOM 4598 C C . LEU B 1 270 ? -3.727 -28.328 -21.875 1 92 270 LEU B C 1
ATOM 4600 O O . LEU B 1 270 ? -3.449 -28.547 -23.062 1 92 270 LEU B O 1
ATOM 4604 N N . ASP B 1 271 ? -4.305 -29.141 -21.125 1 93.75 271 ASP B N 1
ATOM 4605 C CA . ASP B 1 271 ? -4.781 -30.422 -21.656 1 93.75 271 ASP B CA 1
ATOM 4606 C C . ASP B 1 271 ? -5.82 -30.203 -22.75 1 93.75 271 ASP B C 1
ATOM 4608 O O . ASP B 1 271 ? -5.793 -30.891 -23.781 1 93.75 271 ASP B O 1
ATOM 4612 N N . HIS B 1 272 ? -6.641 -29.328 -22.516 1 94 272 HIS B N 1
ATOM 4613 C CA . HIS B 1 272 ? -7.648 -29.016 -23.516 1 94 272 HIS B CA 1
ATOM 4614 C C . HIS B 1 272 ? -7.012 -28.438 -24.781 1 94 272 HIS B C 1
ATOM 4616 O O . HIS B 1 272 ? -7.414 -28.781 -25.891 1 94 272 HIS B O 1
ATOM 4622 N N . ALA B 1 273 ? -6.105 -27.594 -24.562 1 93.88 273 ALA B N 1
ATOM 4623 C CA . ALA B 1 273 ? -5.383 -27.047 -25.703 1 93.88 273 ALA B CA 1
ATOM 4624 C C . ALA B 1 273 ? -4.684 -28.141 -26.5 1 93.88 273 ALA B C 1
ATOM 4626 O O . ALA B 1 273 ? -4.699 -28.141 -27.734 1 93.88 273 ALA B O 1
ATOM 4627 N N . HIS B 1 274 ? -4.102 -29.031 -25.797 1 94.5 274 HIS B N 1
ATOM 4628 C CA . HIS B 1 274 ? -3.42 -30.156 -26.422 1 94.5 274 HIS B CA 1
ATOM 4629 C C . HIS B 1 274 ? -4.383 -30.984 -27.266 1 94.5 274 HIS B C 1
ATOM 4631 O O . HIS B 1 274 ? -4.09 -31.297 -28.422 1 94.5 274 HIS B O 1
ATOM 4637 N N . ARG B 1 275 ? -5.5 -31.281 -26.75 1 94.12 275 ARG B N 1
ATOM 4638 C CA . ARG B 1 275 ? -6.508 -32.062 -27.469 1 94.12 275 ARG B CA 1
ATOM 4639 C C . ARG B 1 275 ? -7.035 -31.297 -28.672 1 94.12 275 ARG B C 1
ATOM 4641 O O . ARG B 1 275 ? -7.293 -31.875 -29.719 1 94.12 275 ARG B O 1
ATOM 4648 N N . ALA B 1 276 ? -7.094 -30.047 -28.469 1 93.69 276 ALA B N 1
ATOM 4649 C CA . ALA B 1 276 ? -7.559 -29.203 -29.562 1 93.69 276 ALA B CA 1
ATOM 4650 C C . ALA B 1 276 ? -6.543 -29.172 -30.703 1 93.69 276 ALA B C 1
ATOM 4652 O O . ALA B 1 276 ? -6.918 -29.188 -31.891 1 93.69 276 ALA B O 1
ATOM 4653 N N . LEU B 1 277 ? -5.324 -29.109 -30.328 1 94.12 277 LEU B N 1
ATOM 4654 C CA . LEU B 1 277 ? -4.266 -29.094 -31.328 1 94.12 277 LEU B CA 1
ATOM 4655 C C . LEU B 1 277 ? -4.215 -30.406 -32.094 1 94.12 277 LEU B C 1
ATOM 4657 O O . LEU B 1 277 ? -4.012 -30.422 -33.312 1 94.12 277 LEU B O 1
ATOM 4661 N N . ILE B 1 278 ? -4.434 -31.5 -31.391 1 93.44 278 ILE B N 1
ATOM 4662 C CA . ILE B 1 278 ? -4.426 -32.812 -32 1 93.44 278 ILE B CA 1
ATOM 4663 C C . ILE B 1 278 ? -5.578 -32.938 -33 1 93.44 278 ILE B C 1
ATOM 4665 O O . ILE B 1 278 ? -5.414 -33.5 -34.094 1 93.44 278 ILE B O 1
ATOM 4669 N N . ALA B 1 279 ? -6.66 -32.375 -32.625 1 92.56 279 ALA B N 1
ATOM 4670 C CA . ALA B 1 279 ? -7.883 -32.531 -33.406 1 92.56 279 ALA B CA 1
ATOM 4671 C C . ALA B 1 279 ? -7.973 -31.469 -34.5 1 92.56 279 ALA B C 1
ATOM 4673 O O . ALA B 1 279 ? -8.812 -31.578 -35.406 1 92.56 279 ALA B O 1
ATOM 4674 N N . ALA B 1 280 ? -7.094 -30.531 -34.438 1 90.69 280 ALA B N 1
ATOM 4675 C CA . ALA B 1 280 ? -7.242 -29.359 -35.281 1 90.69 280 ALA B CA 1
ATOM 4676 C C . ALA B 1 280 ? -6.629 -29.609 -36.656 1 90.69 280 ALA B C 1
ATOM 4678 O O . ALA B 1 280 ? -5.754 -30.469 -36.812 1 90.69 280 ALA B O 1
ATOM 4679 N N . ASP B 1 281 ? -7.176 -28.906 -37.625 1 89.12 281 ASP B N 1
ATOM 4680 C CA . ASP B 1 281 ? -6.625 -28.828 -38.969 1 89.12 281 ASP B CA 1
ATOM 4681 C C . ASP B 1 281 ? -5.637 -27.672 -39.094 1 89.12 281 ASP B C 1
ATOM 4683 O O . ASP B 1 281 ? -6.02 -26.5 -38.969 1 89.12 281 ASP B O 1
ATOM 4687 N N . PRO B 1 282 ? -4.402 -28.047 -39.312 1 88.62 282 PRO B N 1
ATOM 4688 C CA . PRO B 1 282 ? -3.379 -27 -39.375 1 88.62 282 PRO B CA 1
ATOM 4689 C C . PRO B 1 282 ? -3.693 -25.922 -40.406 1 88.62 282 PRO B C 1
ATOM 4691 O O . PRO B 1 282 ? -3.16 -24.812 -40.344 1 88.62 282 PRO B O 1
ATOM 4694 N N . GLU B 1 283 ? -4.512 -26.203 -41.344 1 89.31 283 GLU B N 1
ATOM 4695 C CA . GLU B 1 283 ? -4.871 -25.234 -42.375 1 89.31 283 GLU B CA 1
ATOM 4696 C C . GLU B 1 283 ? -5.973 -24.297 -41.906 1 89.31 283 GLU B C 1
ATOM 4698 O O . GLU B 1 283 ? -6.191 -23.234 -42.469 1 89.31 283 GLU B O 1
ATOM 4703 N N . LYS B 1 284 ? -6.617 -24.656 -40.75 1 92 284 LYS B N 1
ATOM 4704 C CA . LYS B 1 284 ? -7.801 -23.906 -40.344 1 92 284 LYS B CA 1
ATOM 4705 C C . LYS B 1 284 ? -7.566 -23.188 -39.031 1 92 284 LYS B C 1
ATOM 4707 O O . LYS B 1 284 ? -8.383 -22.344 -38.625 1 92 284 LYS B O 1
ATOM 4712 N N . THR B 1 285 ? -6.566 -23.484 -38.281 1 90.69 285 THR B N 1
ATOM 4713 C CA . THR B 1 285 ? -6.328 -22.844 -37 1 90.69 285 THR B CA 1
ATOM 4714 C C . THR B 1 285 ? -4.832 -22.656 -36.75 1 90.69 285 THR B C 1
ATOM 4716 O O . THR B 1 285 ? -4.008 -23.094 -37.562 1 90.69 285 THR B O 1
ATOM 4719 N N . THR B 1 286 ? -4.504 -21.797 -35.844 1 92 286 THR B N 1
ATOM 4720 C CA . THR B 1 286 ? -3.117 -21.578 -35.438 1 92 286 THR B CA 1
ATOM 4721 C C . THR B 1 286 ? -2.91 -21.906 -33.969 1 92 286 THR B C 1
ATOM 4723 O O . THR B 1 286 ? -3.873 -22 -33.219 1 92 286 THR B O 1
ATOM 4726 N N . VAL B 1 287 ? -1.682 -22.141 -33.625 1 92.69 287 VAL B N 1
ATOM 4727 C CA . VAL B 1 287 ? -1.316 -22.391 -32.219 1 92.69 287 VAL B CA 1
ATOM 4728 C C . VAL B 1 287 ? -1.752 -21.219 -31.359 1 92.69 287 VAL B C 1
ATOM 4730 O O . VAL B 1 287 ? -2.268 -21.406 -30.25 1 92.69 287 VAL B O 1
ATOM 4733 N N . ALA B 1 288 ? -1.598 -20.062 -31.938 1 91.19 288 ALA B N 1
ATOM 4734 C CA . ALA B 1 288 ? -1.944 -18.844 -31.188 1 91.19 288 ALA B CA 1
ATOM 4735 C C . ALA B 1 288 ? -3.441 -18.797 -30.906 1 91.19 288 ALA B C 1
ATOM 4737 O O . ALA B 1 288 ? -3.854 -18.391 -29.812 1 91.19 288 ALA B O 1
ATOM 4738 N N . ALA B 1 289 ? -4.207 -19.188 -31.859 1 91.5 289 ALA B N 1
ATOM 4739 C CA . ALA B 1 289 ? -5.66 -19.156 -31.703 1 91.5 289 ALA B CA 1
ATOM 4740 C C . ALA B 1 289 ? -6.117 -20.156 -30.641 1 91.5 289 ALA B C 1
ATOM 4742 O O . ALA B 1 289 ? -6.996 -19.844 -29.828 1 91.5 289 ALA B O 1
ATOM 4743 N N . VAL B 1 290 ? -5.539 -21.344 -30.672 1 92.69 290 VAL B N 1
ATOM 4744 C CA . VAL B 1 290 ? -5.891 -22.391 -29.703 1 92.69 290 VAL B CA 1
ATOM 4745 C C . VAL B 1 290 ? -5.457 -21.953 -28.312 1 92.69 290 VAL B C 1
ATOM 4747 O O . VAL B 1 290 ? -6.207 -22.109 -27.344 1 92.69 290 VAL B O 1
ATOM 4750 N N . ALA B 1 291 ? -4.254 -21.453 -28.234 1 92.06 291 ALA B N 1
ATOM 4751 C CA . ALA B 1 291 ? -3.738 -20.984 -26.953 1 92.06 291 ALA B CA 1
ATOM 4752 C C . ALA B 1 291 ? -4.648 -19.906 -26.359 1 92.06 291 ALA B C 1
ATOM 4754 O O . ALA B 1 291 ? -5 -19.969 -25.188 1 92.06 291 ALA B O 1
ATOM 4755 N N . ALA B 1 292 ? -5.035 -18.953 -27.156 1 88.31 292 ALA B N 1
ATOM 4756 C CA . ALA B 1 292 ? -5.895 -17.859 -26.734 1 88.31 292 ALA B CA 1
ATOM 4757 C C . ALA B 1 292 ? -7.25 -18.375 -26.266 1 88.31 292 ALA B C 1
ATOM 4759 O O . ALA B 1 292 ? -7.809 -17.875 -25.281 1 88.31 292 ALA B O 1
ATOM 4760 N N . ARG B 1 293 ? -7.746 -19.344 -26.953 1 87.75 293 ARG B N 1
ATOM 4761 C CA . ARG B 1 293 ? -9.047 -19.922 -26.625 1 87.75 293 ARG B CA 1
ATOM 4762 C C . ARG B 1 293 ? -9.062 -20.484 -25.219 1 87.75 293 ARG B C 1
ATOM 4764 O O . ARG B 1 293 ? -10.078 -20.422 -24.516 1 87.75 293 ARG B O 1
ATOM 4771 N N . TRP B 1 294 ? -7.91 -20.969 -24.875 1 89.56 294 TRP B N 1
ATOM 4772 C CA . TRP B 1 294 ? -7.891 -21.656 -23.578 1 89.56 294 TRP B CA 1
ATOM 4773 C C . TRP B 1 294 ? -7.18 -20.812 -22.531 1 89.56 294 TRP B C 1
ATOM 4775 O O . TRP B 1 294 ? -6.715 -21.344 -21.516 1 89.56 294 TRP B O 1
ATOM 4785 N N . GLY B 1 295 ? -6.988 -19.547 -22.828 1 82.12 295 GLY B N 1
ATOM 4786 C CA . GLY B 1 295 ? -6.656 -18.594 -21.797 1 82.12 295 GLY B CA 1
ATOM 4787 C C . GLY B 1 295 ? -5.172 -18.297 -21.703 1 82.12 295 GLY B C 1
ATOM 4788 O O . GLY B 1 295 ? -4.711 -17.719 -20.719 1 82.12 295 GLY B O 1
ATOM 4789 N N . PHE B 1 296 ? -4.395 -18.766 -22.641 1 83.56 296 PHE B N 1
ATOM 4790 C CA . PHE B 1 296 ? -2.971 -18.438 -22.641 1 83.56 296 PHE B CA 1
ATOM 4791 C C . PHE B 1 296 ? -2.699 -17.188 -23.484 1 83.56 296 PHE B C 1
ATOM 4793 O O . PHE B 1 296 ? -2.721 -17.25 -24.719 1 83.56 296 PHE B O 1
ATOM 4800 N N . ALA B 1 297 ? -2.512 -16.125 -22.719 1 72.62 297 ALA B N 1
ATOM 4801 C CA . ALA B 1 297 ? -2.367 -14.844 -23.406 1 72.62 297 ALA B CA 1
ATOM 4802 C C . ALA B 1 297 ? -0.973 -14.695 -24 1 72.62 297 ALA B C 1
ATOM 4804 O O . ALA B 1 297 ? -0.792 -13.984 -25 1 72.62 297 ALA B O 1
ATOM 4805 N N . ASN B 1 298 ? -0.067 -15.305 -23.469 1 72.75 298 ASN B N 1
ATOM 4806 C CA . ASN B 1 298 ? 1.31 -15.203 -23.938 1 72.75 298 ASN B CA 1
ATOM 4807 C C . ASN B 1 298 ? 1.745 -16.453 -24.688 1 72.75 298 ASN B C 1
ATOM 4809 O O . ASN B 1 298 ? 1.953 -17.5 -24.078 1 72.75 298 ASN B O 1
ATOM 4813 N N . HIS B 1 299 ? 1.902 -16.266 -25.953 1 78.56 299 HIS B N 1
ATOM 4814 C CA . HIS B 1 299 ? 2.217 -17.391 -26.844 1 78.56 299 HIS B CA 1
ATOM 4815 C C . HIS B 1 299 ? 3.541 -18.031 -26.469 1 78.56 299 HIS B C 1
ATOM 4817 O O . HIS B 1 299 ? 3.648 -19.266 -26.453 1 78.56 299 HIS B O 1
ATOM 4823 N N . SER B 1 300 ? 4.523 -17.25 -26.219 1 76.25 300 SER B N 1
ATOM 4824 C CA . SER B 1 300 ? 5.828 -17.812 -25.859 1 76.25 300 SER B CA 1
ATOM 4825 C C . SER B 1 300 ? 5.754 -18.641 -24.594 1 76.25 300 SER B C 1
ATOM 4827 O O . SER B 1 300 ? 6.359 -19.703 -24.5 1 76.25 300 SER B O 1
ATOM 4829 N N . ARG B 1 301 ? 4.973 -18.156 -23.734 1 75.81 301 ARG B N 1
ATOM 4830 C CA . ARG B 1 301 ? 4.801 -18.875 -22.484 1 75.81 301 ARG B CA 1
ATOM 4831 C C . ARG B 1 301 ? 4.031 -20.172 -22.703 1 75.81 301 ARG B C 1
ATOM 4833 O O . ARG B 1 301 ? 4.371 -21.203 -22.125 1 75.81 301 ARG B O 1
ATOM 4840 N N . PHE B 1 302 ? 3.061 -20.094 -23.484 1 87.88 302 PHE B N 1
ATOM 4841 C CA . PHE B 1 302 ? 2.283 -21.281 -23.812 1 87.88 302 PHE B CA 1
ATOM 4842 C C . PHE B 1 302 ? 3.168 -22.359 -24.438 1 87.88 302 PHE B C 1
ATOM 4844 O O . PHE B 1 302 ? 3.125 -23.516 -24.031 1 87.88 302 PHE B O 1
ATOM 4851 N N . THR B 1 303 ? 3.955 -21.906 -25.359 1 87.12 303 THR B N 1
ATOM 4852 C CA . THR B 1 303 ? 4.824 -22.828 -26.062 1 87.12 303 THR B CA 1
ATOM 4853 C C . THR B 1 303 ? 5.816 -23.484 -25.109 1 87.12 303 THR B C 1
ATOM 4855 O O . THR B 1 303 ? 6.059 -24.688 -25.188 1 87.12 303 THR B O 1
ATOM 4858 N N . ALA B 1 304 ? 6.277 -22.719 -24.203 1 79.56 304 ALA B N 1
ATOM 4859 C CA . ALA B 1 304 ? 7.258 -23.219 -23.25 1 79.56 304 ALA B CA 1
ATOM 4860 C C . ALA B 1 304 ? 6.629 -24.234 -22.297 1 79.56 304 ALA B C 1
ATOM 4862 O O . ALA B 1 304 ? 7.188 -25.312 -22.078 1 79.56 304 ALA B O 1
ATOM 4863 N N . ILE B 1 305 ? 5.52 -23.922 -21.797 1 81.31 305 ILE B N 1
ATOM 4864 C CA . ILE B 1 305 ? 4.836 -24.797 -20.859 1 81.31 305 ILE B CA 1
ATOM 4865 C C . ILE B 1 305 ? 4.391 -26.078 -21.578 1 81.31 305 ILE B C 1
ATOM 4867 O O . ILE B 1 305 ? 4.469 -27.172 -21.016 1 81.31 305 ILE B O 1
ATOM 4871 N N . TYR B 1 306 ? 3.914 -25.922 -22.766 1 90.94 306 TYR B N 1
ATOM 4872 C CA . TYR B 1 306 ? 3.463 -27.047 -23.578 1 90.94 306 TYR B CA 1
ATOM 4873 C C . TYR B 1 306 ? 4.598 -28.047 -23.812 1 90.94 306 TYR B C 1
ATOM 4875 O O . TYR B 1 306 ? 4.438 -29.25 -23.594 1 90.94 306 TYR B O 1
ATOM 4883 N N . ARG B 1 307 ? 5.68 -27.484 -24.141 1 88.25 307 ARG B N 1
ATOM 4884 C CA . ARG B 1 307 ? 6.84 -28.328 -24.406 1 88.25 307 ARG B CA 1
ATOM 4885 C C . ARG B 1 307 ? 7.309 -29.031 -23.141 1 88.25 307 ARG B C 1
ATOM 4887 O O . ARG B 1 307 ? 7.668 -30.219 -23.172 1 88.25 307 ARG B O 1
ATOM 4894 N N . ALA B 1 308 ? 7.324 -28.375 -22.172 1 81.75 308 ALA B N 1
ATOM 4895 C CA . ALA B 1 308 ? 7.746 -28.953 -20.891 1 81.75 308 ALA B CA 1
ATOM 4896 C C . ALA B 1 308 ? 6.824 -30.094 -20.484 1 81.75 308 ALA B C 1
ATOM 4898 O O . ALA B 1 308 ? 7.273 -31.078 -19.875 1 81.75 308 ALA B O 1
ATOM 4899 N N . THR B 1 309 ? 5.59 -29.969 -20.828 1 86.25 309 THR B N 1
ATOM 4900 C CA . THR B 1 309 ? 4.582 -30.922 -20.359 1 86.25 309 THR B CA 1
ATOM 4901 C C . THR B 1 309 ? 4.488 -32.094 -21.312 1 86.25 309 THR B C 1
ATOM 4903 O O . THR B 1 309 ? 4.387 -33.25 -20.875 1 86.25 309 THR B O 1
ATOM 4906 N N . TYR B 1 310 ? 4.637 -31.828 -22.625 1 90.81 310 TYR B N 1
ATOM 4907 C CA . TYR B 1 310 ? 4.336 -32.875 -23.594 1 90.81 310 TYR B CA 1
ATOM 4908 C C . TYR B 1 310 ? 5.59 -33.281 -24.359 1 90.81 310 TYR B C 1
ATOM 4910 O O . TYR B 1 310 ? 5.566 -34.25 -25.125 1 90.81 310 TYR B O 1
ATOM 4918 N N . GLY B 1 311 ? 6.652 -32.469 -24.141 1 88.38 311 GLY B N 1
ATOM 4919 C CA . GLY B 1 311 ? 7.934 -32.844 -24.734 1 88.38 311 GLY B CA 1
ATOM 4920 C C . GLY B 1 311 ? 8.055 -32.438 -26.188 1 88.38 311 GLY B C 1
ATOM 4921 O O . GLY B 1 311 ? 9.078 -32.688 -26.828 1 88.38 311 GLY B O 1
ATOM 4922 N N . VAL B 1 312 ? 6.984 -31.922 -26.781 1 90.56 312 VAL B N 1
ATOM 4923 C CA . VAL B 1 312 ? 6.965 -31.484 -28.172 1 90.56 312 VAL B CA 1
ATOM 4924 C C . VAL B 1 312 ? 6.426 -30.062 -28.266 1 90.56 312 VAL B C 1
ATOM 4926 O O . VAL B 1 312 ? 5.758 -29.594 -27.344 1 90.56 312 VAL B O 1
ATOM 4929 N N . LEU B 1 313 ? 6.754 -29.312 -29.344 1 92.81 313 LEU B N 1
ATOM 4930 C CA . LEU B 1 313 ? 6.215 -27.984 -29.594 1 92.81 313 LEU B CA 1
ATOM 4931 C C . LEU B 1 313 ? 4.746 -28.047 -30 1 92.81 313 LEU B C 1
ATOM 4933 O O . LEU B 1 313 ? 4.328 -29 -30.672 1 92.81 313 LEU B O 1
ATOM 4937 N N . PRO B 1 314 ? 4.031 -27.062 -29.625 1 93.44 314 PRO B N 1
ATOM 4938 C CA . PRO B 1 314 ? 2.627 -27.047 -30.031 1 93.44 314 PRO B CA 1
ATOM 4939 C C . PRO B 1 314 ? 2.459 -27.078 -31.547 1 93.44 314 PRO B C 1
ATOM 4941 O O . PRO B 1 314 ? 1.521 -27.688 -32.062 1 93.44 314 PRO B O 1
ATOM 4944 N N . SER B 1 315 ? 3.314 -26.422 -32.25 1 92.81 315 SER B N 1
ATOM 4945 C CA . SER B 1 315 ? 3.248 -26.406 -33.688 1 92.81 315 SER B CA 1
ATOM 4946 C C . SER B 1 315 ? 3.434 -27.812 -34.281 1 92.81 315 SER B C 1
ATOM 4948 O O . SER B 1 315 ? 2.816 -28.156 -35.281 1 92.81 315 SER B O 1
ATOM 4950 N N . ALA B 1 316 ? 4.258 -28.609 -33.688 1 92.75 316 ALA B N 1
ATOM 4951 C CA . ALA B 1 316 ? 4.473 -29.984 -34.125 1 92.75 316 ALA B CA 1
ATOM 4952 C C . ALA B 1 316 ? 3.211 -30.828 -33.938 1 92.75 316 ALA B C 1
ATOM 4954 O O . ALA B 1 316 ? 2.863 -31.625 -34.781 1 92.75 316 ALA B O 1
ATOM 4955 N N . THR B 1 317 ? 2.596 -30.656 -32.812 1 92.69 317 THR B N 1
ATOM 4956 C CA . THR B 1 317 ? 1.348 -31.359 -32.531 1 92.69 317 THR B CA 1
ATOM 4957 C C . THR B 1 317 ? 0.278 -30.969 -33.562 1 92.69 317 THR B C 1
ATOM 4959 O O . THR B 1 317 ? -0.463 -31.812 -34.031 1 92.69 317 THR B O 1
ATOM 4962 N N . LEU B 1 318 ? 0.204 -29.719 -33.844 1 92.56 318 LEU B N 1
ATOM 4963 C CA . LEU B 1 318 ? -0.778 -29.219 -34.812 1 92.56 318 LEU B CA 1
ATOM 4964 C C . LEU B 1 318 ? -0.533 -29.812 -36.188 1 92.56 318 LEU B C 1
ATOM 4966 O O . LEU B 1 318 ? -1.481 -30.109 -36.938 1 92.56 318 LEU B O 1
ATOM 4970 N N . ARG B 1 319 ? 0.689 -29.984 -36.531 1 89.12 319 ARG B N 1
ATOM 4971 C CA . ARG B 1 319 ? 1.038 -30.484 -37.844 1 89.12 319 ARG B CA 1
ATOM 4972 C C . ARG B 1 319 ? 0.995 -32 -37.875 1 89.12 319 ARG B C 1
ATOM 4974 O O . ARG B 1 319 ? 1.14 -32.625 -38.938 1 89.12 319 ARG B O 1
ATOM 4981 N N . GLY B 1 320 ? 0.539 -32.688 -36.844 1 80.56 320 GLY B N 1
ATOM 4982 C CA . GLY B 1 320 ? 0.394 -34.125 -36.781 1 80.56 320 GLY B CA 1
ATOM 4983 C C . GLY B 1 320 ? 1.714 -34.875 -36.625 1 80.56 320 GLY B C 1
ATOM 4984 O O . GLY B 1 320 ? 1.805 -36.062 -36.906 1 80.56 320 GLY B O 1
ATOM 4985 N N . SER B 1 321 ? 2.822 -34.125 -36.344 1 62.97 321 SER B N 1
ATOM 4986 C CA . SER B 1 321 ? 4.113 -34.781 -36.219 1 62.97 321 SER B CA 1
ATOM 4987 C C . SER B 1 321 ? 4.367 -35.25 -34.781 1 62.97 321 SER B C 1
ATOM 4989 O O . SER B 1 321 ? 4.902 -34.469 -33.969 1 62.97 321 SER B O 1
ATOM 4991 N N . SER B 1 322 ? 3.449 -35.875 -34.188 1 51.28 322 SER B N 1
ATOM 4992 C CA . SER B 1 322 ? 3.74 -36.375 -32.844 1 51.28 322 SER B CA 1
ATOM 4993 C C . SER B 1 322 ? 4.75 -37.5 -32.875 1 51.28 322 SER B C 1
ATOM 4995 O O . SER B 1 322 ? 4.793 -38.281 -33.844 1 51.28 322 SER B O 1
#

Foldseek 3Di:
DQQDFKDKDKDWDWDDVVVQVVVCVVLVWDKDKDFPDDTWTKIKIWTPLDQKIKIKIFIATWMKMWTAQSQKWKKKAFAAKWKWKDWPPDIDIDGHGFIWTRYWNHTIMMMTIHGGMMMMMIGRQVLLQVLLPDDPPDDRDRKGFLGTGWLDPVLSVVLVVLVVVLVVQCVDNVSSSDSVSSSVSSNVNSVSVPNTTHMCSLQPQDPVLCVLLDPQLQVQLVVVLLVALQHDDDLCNSCVSSVHDSSSQQNNCCVPVVDGSSVVSVVSLLVQLLVCLQVDALVPDDSCRSCVSRPNNDSVVSQVVNCVVVVDGSVCSNVVND/DQQDFKDKDKDWDWDDVVVQVVVCVVLVWDKDKDFPDDTWTKIKIWTPLDQKIKIKIFIATWMKMWTAQSQKWKKKAFAAKWKWKAWPPDIDIDGHGFIWTRYWNHTIMMMTIHGGMMMMMIGRQVLLQVLLPDDPPDDRDRKGFLGTGWLDPVLSVVLVVLVVVLVVQCVDNVSSSDSVSSSVSSNVNSVSVPNTTHMDSLQPQDPVLCVLLDPLLQVQLVVVLLVALQHDDDLCNSCVSSVHDSSSQQNNCCVPVVDGSSVVSVVSLLVQLLVCLQVDALVPDDSCRSCVSRPNNDSVVSQVVNCVVVVDGSVCSNVVND

Sequence (644 aa):
MAAPERRITTRELTDADAIHDYLVTMYGTAMRMTCTDERYRFHHRRTDAGPFALESVEQFNHLDFAVDPLRLLVIARVSTARMERCCGRVDGRYAADDLFLVADPDLPYTLRWLPGAITCCVMDPGLLARVASPAPGRRPEPIRFTGLDPCSPAAAAHWWNTRRYVAGLLDDRETAAVPLLVDSAAQLLAAATLATFPNTALVDPTIEDRHDASDTTLRRALAYIDDHAAEDVSLAGIAEAAHVSVRAVQLAFRRHLDTTPMAYLRRVRLDHAHRALIAADPEKTTVAAVAARWGFANHSRFTAIYRATYGVLPSATLRGSSMAAPERRITTRELTDADAIHDYLVTMYGTAMRMTCTDERYRFHHRRTDAGPFALESVEQFNHLDFAVDPLRLLVIARVSTARMERCCGRVDGRYAADDLFLVADPDLPYTLRWLPGAITCCVMDPGLLARVASPAPGRRPEPIRFTGLDPCSPAAAAHWWNTRRYVAGLLDDRETAAVPLLVDSAAQLLAAATLATFPNTALVDPTIEDRHDASDTTLRRALAYIDDHAAEDVSLAGIAEAAHVSVRAVQLAFRRHLDTTPMAYLRRVRLDHAHRALIAADPEKTTVAAVAARWGFANHSRFTAIYRATYGVLPSATLRGSS

Nearest PDB structures (foldseek):
  4e2g-assembly2_D  TM=7.478E-01  e=1.017E-03  Sphaerobacter thermophilus DSM 20745
  8awo-assembly1_B  TM=6.496E-01  e=8.661E-04  Thermotoga maritima
  9bwf-assembly1_A  TM=6.552E-01  e=8.209E-04  metagenome
  8awn-assembly1_A-2  TM=5.704E-01  e=9.641E-04  Thermotoga maritima
  1sfn-assembly1_A  TM=5.889E-01  e=2.817E-03  Deinococcus radiodurans

Solvent-accessible surface area (backbone atoms only — not comparable to full-atom values): 33354 Å² total; per-residue (Å²): 128,80,73,70,67,63,44,79,49,76,47,79,38,56,43,68,67,59,46,49,55,49,52,31,63,74,56,68,33,61,63,49,76,49,62,86,61,90,68,44,48,37,40,40,38,37,42,36,54,73,69,33,31,44,36,40,39,37,35,69,38,56,38,39,37,44,33,48,41,53,65,34,39,40,38,38,32,26,58,61,18,40,37,36,36,41,34,84,93,45,73,48,77,43,38,63,74,36,53,33,44,72,46,57,32,83,41,44,36,36,36,40,38,42,44,33,28,38,36,36,39,38,34,47,57,67,51,41,61,68,62,46,59,57,61,91,90,50,74,78,68,86,71,46,71,79,41,50,44,46,59,38,73,67,35,39,51,48,38,50,51,49,50,53,52,48,49,55,45,57,69,35,67,74,55,39,68,35,60,61,45,48,50,31,46,47,42,33,52,32,33,36,48,60,69,14,27,41,49,55,54,82,42,71,47,49,73,64,24,55,62,46,30,30,72,66,31,39,51,36,30,49,49,49,43,70,74,36,46,65,52,94,75,43,67,65,55,39,10,58,69,32,71,45,50,54,47,11,44,39,39,14,27,35,75,75,66,70,43,42,64,53,56,49,41,52,50,52,20,49,50,49,36,50,54,47,31,63,72,41,51,60,91,79,56,49,66,63,56,46,36,44,57,37,68,38,83,48,59,71,57,45,42,51,53,42,22,71,74,70,74,44,50,56,64,37,39,28,69,66,60,115,128,79,73,70,67,63,44,78,49,77,48,79,38,58,41,68,66,59,46,51,54,49,53,30,62,73,55,70,33,62,64,49,75,48,62,87,61,90,69,44,47,38,40,38,37,37,42,34,55,72,69,33,32,41,36,40,38,37,35,70,40,54,38,38,37,44,34,48,41,54,66,34,39,41,38,38,32,26,59,62,18,40,39,36,35,40,34,84,93,46,72,48,77,41,38,64,73,37,55,33,43,72,46,58,34,82,40,44,36,35,36,40,40,42,44,32,29,37,38,38,39,39,33,48,59,67,52,40,60,67,63,45,57,57,62,92,90,50,77,80,68,85,71,46,70,79,42,48,43,47,59,39,73,67,36,39,51,48,40,50,52,49,52,53,52,48,49,54,46,56,70,36,67,73,53,40,68,34,60,63,45,50,51,31,47,49,42,34,52,33,33,37,48,59,71,14,26,42,50,55,53,83,42,71,47,49,73,64,23,55,62,47,29,30,71,66,31,39,51,36,29,49,50,49,43,70,73,38,45,66,52,93,76,43,66,63,53,38,10,58,68,33,70,44,51,54,46,10,45,39,39,14,26,35,75,74,65,70,45,42,62,54,57,50,41,50,50,53,20,49,51,50,38,50,54,47,32,61,72,41,51,62,91,78,53,50,66,63,56,45,36,47,56,37,67,36,84,46,57,70,56,45,41,51,54,41,22,72,73,69,72,44,51,57,65,37,37,27,68,67,60,117

Organism: NCBI:txid175570

pLDDT: mean 85.93, std 12.0, range [29.58, 98.5]

InterPro domains:
  IPR009057 Homedomain-like superfamily [SSF46689] (216-266)
  IPR009057 Homedomain-like superfamily [SSF46689] (268-318)
  IPR018060 AraC-like, DNA binding HTH domain [PF12833] (238-319)
  IPR018060 AraC-like, DNA binding HTH domain [PS01124] (219-320)
  IPR018060 AraC-like, DNA binding HTH domain [SM00342] (232-318)
  IPR018062 HTH domain AraC-type, conserved site [PS00041] (269-314)
  IPR050204 AraC/XylS family transcriptional regulators [PTHR46796] (79-320)

Secondary structure (DSSP, 8-state):
------EEEEEEE-SHHHHHHHHHHHHTS-EEEEES-S---EEEEEEE-SSEEEEEEEE-S-EEEEE----SEEEEEESS--EEEEETTEEEEE-TT-EEE---TTS-EEEEE-SEEEEEEEE-HHHHHHHS---TTS--PPP-BS-SS-S-HHHHHHHHHHHHHHHHHHHSHHHHT-HHHHHHHHHHHHHHHHHHS-BSSTT---HHHHHHSSHHHHHHHHHHHHHHTTS---HHHHHHHHTS-HHHHHHHHHHHHSS-HHHHHHHHHHHHHHHHHHHS-TTT--HHHHHHHTT---HHHHHHHHHHHHSS-HHHHHTT--/------EEEEEEE-SHHHHHHHHHHHHTS-EEEEES-S---EEEEEEE-SSEEEEEEEE-S-EEEEE----SEEEEEESS--EEEEETTEEEEE-TT-EEE---TTS-EEEEE-SEEEEEEEE-HHHHHHHS---TTS--PPP-BS-SS-S-HHHHHHHHHHHHHHHHHHHSHHHHT-HHHHHHHHHHHHHHHHHHS-BSGGG---HHHHHHSSHHHHHHHHHHHHHHTTS---HHHHHHHHTS-HHHHHHHHHHHHSS-HHHHHHHHHHHHHHHHHHHS-TTT--HHHHHHHTT---HHHHHHHHHHHHSS-HHHHHTT--

Radius of gyration: 28.74 Å; Cα contacts (8 Å, |Δi|>4): 1220; chains: 2; bounding box: 71×86×71 Å

=== Feature glossary ===
Key to the feature types in this record:

pLDDT. pLDDT is the predicted lDDT-Cα score: AlphaFold's confidence that the local environment of each residue (all inter-atomic distances within 15 Å) is correctly placed. It is a per-residue number between 0 and 100, with higher meaning more reliable.

Radius of gyration, Cα contacts, bounding box. The geometric summary reports three shape descriptors. Rg (radius of gyration) measures how spread out the Cα atoms are about their centre of mass; compact globular proteins have small Rg, elongated or unfolded ones large. Cα contacts (<8 Å, |i−j|>4) count long-range residue pairs in spatial proximity — high for tightly packed folds, near zero for rods or random coil. The bounding-box extents give the protein's footprint along x, y, z in Å.

Backbone torsions (φ/ψ). Backbone dihedral angles. Every residue except chain termini has a φ (preceding-C → N → Cα → C) and a ψ (N → Cα → C → next-N). They are reported in degrees following the IUPAC sign convention. Secondary structure is essentially a statement about which (φ, ψ) basin each residue occupies.

Contact-map, Ramachandran, and PAE plots. Plot images: a contact map (which residues are close in 3D, as an N×N binary image), a Ramachandran scatter (backbone torsion angles, revealing secondary-structure composition at a glance), and — for AlphaFold structures — a PAE heatmap (pairwise prediction confidence).

Predicted aligned error. Predicted Aligned Error (PAE) is an AlphaFold confidence matrix: entry (i, j) is the expected error in the position of residue j, in ångströms, when the prediction is superimposed on the true structure at residue i. Low PAE within a block of residues means that block is internally rigid and well-predicted; high PAE between two blocks means their relative placement is uncertain even if each block individually is confident.

Secondary structure (3-state, P-SEA). Three-state secondary structure (P-SEA) collapses the eight DSSP classes into helix (a), strand (b), and coil (c). P-SEA assigns these from Cα geometry alone — distances and angles — without requiring backbone oxygens, so it works on any Cα trace.

Solvent-accessible surface area. Solvent-accessible surface area (SASA) is the area in Å² traced out by the centre of a 1.4 Å probe sphere (a water molecule) rolled over the protein's van der Waals surface (Shrake–Rupley / Lee–Richards construction). Buried residues have near-zero SASA; fully exposed residues can exceed 200 Å². The total SASA scales roughly with the number of surface residues.

Foldseek 3Di. The Foldseek 3Di string encodes local tertiary geometry as a 20-letter alphabet — one character per residue — derived from the relative positions of nearby Cα atoms. Unlike the amino-acid sequence, 3Di is a direct function of the 3D structure, so two proteins with the same fold have similar 3Di strings even at low sequence identity.

B-factor. For experimental (PDB) structures, the B-factor (temperature factor) quantifies the positional spread of each atom in the crystal — a combination of thermal vibration and static disorder — in units o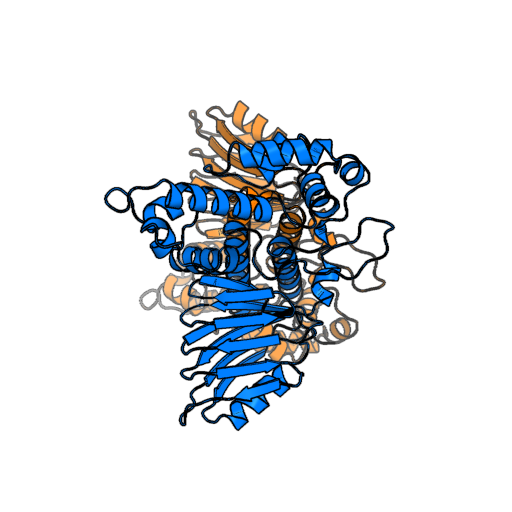f Å². High B-factors mark flexible loops or poorly resolved regions; low B-factors mark the rigid, well-ordered core.

mmCIF coordinates. The mmCIF block holds the 3D Cartesian coordinates of each backbone atom (N, Cα, C, O) in ångströms. mmCIF is the PDB's canonical archive format — a tagged-loop text representation of the atomic model.

InterPro / GO / CATH / organism. Functional annotations link the protein to curated databases. InterPro entries identify conserved domains and families by matching the sequence against member-database signatures (Pfam, PROSITE, CDD, …). Gene Ontology (GO) terms describe molecular function, biological process, and cellular component in a controlled vocabulary. CATH places the structure in a hierarchical fold classification (Class/Architecture/Topology/Homologous-superfamily). The organism is the source species.

Rendered structure images. Structure images are PyMOL renders from six orthogonal camera directions. Cartoon representation draws helices as coils and strands as arrows; sticks shows the backbone as bonds; surface shows the solvent-excluded envelope. Rainbow coloring maps sequence position to hue (blue→red, N→C); chain coloring assigns a distinct color per polypeptide.

Sequence. This is the polypeptide sequence — one letter per residue, N-terminus first. Length ranges from a few dozen residues for small domains to over a thousand for large multi-domain proteins.

Secondary structure (8-state, DSSP). The SS8 string is DSSP's per-residue secondary-structure call. α-helix (H) means an i→i+4 H-bond ladder; β-strand (E) means the residue participates in a β-sheet; 3₁₀ (G) and π (I) are tighter and wider helices; T/S are turns/bends; '-' is loop.

Nearest PDB structures. Structural nearest neighbors (via Foldseek easy-search vs the PDB). Reported per hit: target PDB id, E-value, and alignment TM-score. A TM-score above ~0.5 is the conventional threshold for 'same fold'.